Protein AF-A0A2N5J612-F1 (afdb_monomer)

InterPro domains:
  IPR013378 Internalin B-like, B-repeat [PF09479] (95-156)
  IPR013378 Internalin B-like, B-repeat [PF09479] (165-224)
  IPR013378 Internalin B-like, B-repeat [PF09479] (237-296)
  IPR013378 Internalin B-like, B-repeat [TIGR02543] (124-161)
  IPR013378 Internalin B-like, B-repeat [TIGR02543] (193-229)
  IPR013378 Internalin B-like, B-repeat [TIGR02543] (265-301)
  IPR042229 Listeria-Bacteroides repeat domain superfamily [G3DSA:2.60.40.4270] (91-161)
  IPR042229 Listeria-Bacteroides repeat domain superfamily [G3DSA:2.60.40.4270] (163-228)
  IPR042229 Listeria-Bacteroides repeat domain superfamily [G3DSA:2.60.40.4270] (235-301)
  IPR043708 Domain of unknown function DUF5648 [PF18885] (316-461)

Structure (mmCIF, N/CA/C/O backbone):
data_AF-A0A2N5J612-F1
#
_entry.id   AF-A0A2N5J612-F1
#
loop_
_atom_site.group_PDB
_atom_site.id
_atom_site.type_symbol
_atom_site.label_atom_id
_atom_site.label_alt_id
_atom_site.label_comp_id
_atom_site.label_asym_id
_atom_site.label_entity_id
_atom_site.label_seq_id
_atom_site.pdbx_PDB_ins_code
_atom_site.Cartn_x
_atom_site.Cartn_y
_atom_site.Cartn_z
_atom_site.occupancy
_atom_site.B_iso_or_equiv
_atom_site.auth_seq_id
_atom_site.auth_comp_id
_atom_site.auth_asym_id
_atom_site.auth_atom_id
_atom_site.pdbx_PDB_model_num
ATOM 1 N N . GLY A 1 1 ? -52.426 17.876 84.229 1.00 26.50 1 GLY A N 1
ATOM 2 C CA . GLY A 1 1 ? -53.872 17.774 84.500 1.00 26.50 1 GLY A CA 1
ATOM 3 C C . GLY A 1 1 ? -54.306 18.988 85.289 1.00 26.50 1 GLY A C 1
ATOM 4 O O . GLY A 1 1 ? -53.530 19.447 86.117 1.00 26.50 1 GLY A O 1
ATOM 5 N N . HIS A 1 2 ? -55.483 19.533 84.981 1.00 23.69 2 HIS A N 1
ATOM 6 C CA . HIS A 1 2 ? -56.127 20.618 85.727 1.00 23.69 2 HIS A CA 1
ATOM 7 C C . HIS A 1 2 ? -56.581 20.120 87.109 1.00 23.69 2 HIS A C 1
ATOM 9 O O . HIS A 1 2 ? -57.104 19.014 87.204 1.00 23.69 2 HIS A O 1
ATOM 15 N N . TYR A 1 3 ? -56.418 20.937 88.151 1.00 27.17 3 TYR A N 1
ATOM 16 C CA . TYR A 1 3 ? -57.020 20.706 89.467 1.00 27.17 3 TYR A CA 1
ATOM 17 C C . TYR A 1 3 ? -58.242 21.620 89.601 1.00 27.17 3 TYR A C 1
ATOM 19 O O . TYR A 1 3 ? -58.135 22.824 89.370 1.00 27.17 3 TYR A O 1
ATOM 27 N N . THR A 1 4 ? -59.404 21.070 89.946 1.00 25.88 4 THR A N 1
ATOM 28 C CA . THR A 1 4 ? -60.613 21.851 90.247 1.00 25.88 4 THR A CA 1
ATOM 29 C C . THR A 1 4 ? -61.128 21.405 91.608 1.00 25.88 4 THR A C 1
ATOM 31 O O . THR A 1 4 ? -61.452 20.235 91.790 1.00 25.88 4 THR A O 1
ATOM 34 N N . THR A 1 5 ? -61.176 22.319 92.574 1.00 30.11 5 THR A N 1
ATOM 35 C CA . THR A 1 5 ? -61.790 22.104 93.888 1.00 30.11 5 THR A CA 1
ATOM 36 C C . THR A 1 5 ? -63.137 22.825 93.925 1.00 30.11 5 THR A C 1
ATOM 38 O O . THR A 1 5 ? -63.217 24.016 93.636 1.00 30.11 5 THR A O 1
ATOM 41 N N . TYR A 1 6 ? -64.206 22.104 94.267 1.00 29.36 6 TYR A N 1
ATOM 42 C CA . TYR A 1 6 ? -65.521 22.678 94.569 1.00 29.36 6 TYR A CA 1
ATOM 43 C C . TYR A 1 6 ? -65.736 22.665 96.086 1.00 29.36 6 TYR A C 1
ATOM 45 O O . TYR A 1 6 ? -65.543 21.634 96.725 1.00 29.36 6 TYR A O 1
ATOM 53 N N . VAL A 1 7 ? -66.164 23.797 96.650 1.00 30.19 7 VAL A N 1
ATOM 54 C CA . VAL A 1 7 ? -66.659 23.921 98.031 1.00 30.19 7 VAL A CA 1
ATOM 55 C C . VAL A 1 7 ? -67.955 24.731 97.964 1.00 30.19 7 VAL A C 1
ATOM 57 O O . VAL A 1 7 ? -67.938 25.843 97.449 1.00 30.19 7 VAL A O 1
ATOM 60 N N . ASN A 1 8 ? -69.072 24.188 98.454 1.00 29.75 8 ASN A N 1
ATOM 61 C CA . ASN A 1 8 ? -70.348 24.904 98.574 1.00 29.75 8 ASN A CA 1
ATOM 62 C C . ASN A 1 8 ? -70.847 24.802 100.021 1.00 29.75 8 ASN A C 1
ATOM 64 O O . ASN A 1 8 ? -70.988 23.698 100.539 1.00 29.75 8 ASN A O 1
ATOM 68 N N . GLY A 1 9 ? -71.133 25.945 100.651 1.00 30.72 9 GLY A N 1
ATOM 69 C CA . GLY A 1 9 ? -71.716 26.037 101.992 1.00 30.72 9 GLY A CA 1
ATOM 70 C C . GLY A 1 9 ? -73.123 26.644 101.983 1.00 30.72 9 GLY A C 1
ATOM 71 O O . GLY A 1 9 ? -73.428 27.468 101.125 1.00 30.72 9 GLY A O 1
ATOM 72 N N . ASN A 1 10 ? -73.961 26.246 102.950 1.00 24.39 10 ASN A N 1
ATOM 73 C CA . ASN A 1 10 ? -75.027 27.059 103.560 1.00 24.39 10 ASN A CA 1
ATOM 74 C C . ASN A 1 10 ? -75.536 26.408 104.868 1.00 24.39 10 ASN A C 1
ATOM 76 O O . ASN A 1 10 ? -75.555 25.188 104.999 1.00 24.39 10 ASN A O 1
ATOM 80 N N . TRP A 1 11 ? -75.916 27.248 105.840 1.00 27.02 11 TRP A N 1
ATOM 81 C CA . TRP A 1 11 ? -76.222 26.928 107.247 1.00 27.02 11 TRP A CA 1
ATOM 82 C C . TRP A 1 11 ? -77.733 26.811 107.552 1.00 27.02 11 TRP A C 1
ATOM 84 O O . TRP A 1 11 ? -78.503 27.653 107.100 1.00 27.02 11 TRP A O 1
ATOM 94 N N . SER A 1 12 ? -78.134 25.890 108.447 1.00 26.22 12 SER A N 1
ATOM 95 C CA . SER A 1 12 ? -79.307 26.047 109.341 1.00 26.22 12 SER A CA 1
ATOM 96 C C . SER A 1 12 ? -79.192 25.157 110.596 1.00 26.22 12 SER A C 1
ATOM 98 O O . SER A 1 12 ? -78.957 23.955 110.484 1.00 26.22 12 SER A O 1
ATOM 100 N N . GLN A 1 13 ? -79.345 25.746 111.788 1.00 28.92 13 GLN A N 1
ATOM 101 C CA . GLN A 1 13 ? -79.158 25.112 113.102 1.00 28.92 13 GLN A CA 1
ATOM 102 C C . GLN A 1 13 ? -80.368 24.278 113.560 1.00 28.92 13 GLN A C 1
ATOM 104 O O . GLN A 1 13 ? -81.311 24.845 114.096 1.00 28.92 13 GLN A O 1
ATOM 109 N N . ILE A 1 14 ? -80.269 22.945 113.471 1.00 25.39 14 ILE A N 1
ATOM 110 C CA . ILE A 1 14 ? -80.704 21.971 114.495 1.00 25.39 14 ILE A CA 1
ATOM 111 C C . ILE A 1 14 ? -79.699 20.803 114.417 1.00 25.39 14 ILE A C 1
ATOM 113 O O . ILE A 1 14 ? -79.539 20.207 113.360 1.00 25.39 14 ILE A O 1
ATOM 117 N N . HIS A 1 15 ? -78.955 20.565 115.504 1.00 34.91 15 HIS A N 1
ATOM 118 C CA . HIS A 1 15 ? -77.888 19.564 115.711 1.00 34.91 15 HIS A CA 1
ATOM 119 C C . HIS A 1 15 ? -77.675 18.495 114.612 1.00 34.91 15 HIS A C 1
ATOM 121 O O . HIS A 1 15 ? -78.283 17.433 114.675 1.00 34.91 15 HIS A O 1
ATOM 127 N N . GLN A 1 16 ? -76.725 18.730 113.696 1.00 31.73 16 GLN A N 1
ATOM 128 C CA . GLN A 1 16 ? -75.969 17.708 112.949 1.00 31.73 16 GLN A CA 1
ATOM 129 C C . GLN A 1 16 ? -74.739 18.377 112.299 1.00 31.73 16 GLN A C 1
ATOM 131 O O . GLN A 1 16 ? -74.865 19.349 111.558 1.00 31.73 16 GLN A O 1
ATOM 136 N N . ARG A 1 17 ? -73.527 17.916 112.642 1.00 33.28 17 ARG A N 1
ATOM 137 C CA . ARG A 1 17 ? -72.265 18.410 112.063 1.00 33.28 17 ARG A CA 1
ATOM 138 C C . ARG A 1 17 ? -72.161 17.898 110.623 1.00 33.28 17 ARG A C 1
ATOM 140 O O . ARG A 1 17 ? -72.033 16.695 110.428 1.00 33.28 17 ARG A O 1
ATOM 147 N N . TYR A 1 18 ? -72.202 18.783 109.631 1.00 37.00 18 TYR A N 1
ATOM 148 C CA . TYR A 1 18 ? -71.899 18.418 108.245 1.00 37.00 18 TYR A CA 1
ATOM 149 C C . TYR A 1 18 ? -70.378 18.313 108.069 1.00 37.00 18 TYR A C 1
ATOM 151 O O . TYR A 1 18 ? -69.656 19.287 108.277 1.00 37.00 18 TYR A O 1
ATOM 159 N N . ASN A 1 19 ? -69.890 17.121 107.720 1.00 42.97 19 ASN A N 1
ATOM 160 C CA . ASN A 1 19 ? -68.490 16.889 107.371 1.00 42.97 19 ASN A CA 1
ATOM 161 C C . ASN A 1 19 ? -68.213 17.445 105.962 1.00 42.97 19 ASN A C 1
ATOM 163 O O . ASN A 1 19 ? -68.829 17.009 104.992 1.00 42.97 19 ASN A O 1
ATOM 167 N N . GLU A 1 20 ? -67.276 18.388 105.836 1.00 42.59 20 GLU A N 1
ATOM 168 C CA . GLU A 1 20 ? -66.668 18.727 104.543 1.00 42.59 20 GLU A CA 1
ATOM 169 C C . GLU A 1 20 ? -65.658 17.630 104.173 1.00 42.59 20 GLU A C 1
ATOM 171 O O . GLU A 1 20 ? -64.714 17.385 104.931 1.00 42.59 20 GLU A O 1
ATOM 176 N N . TYR A 1 21 ? -65.840 16.986 103.016 1.00 46.41 21 TYR A N 1
ATOM 177 C CA . TYR A 1 21 ? -64.885 16.019 102.465 1.00 46.41 21 TYR A CA 1
ATOM 178 C C . TYR A 1 21 ? -64.045 16.664 101.360 1.00 46.41 21 TYR A C 1
ATOM 180 O O . TYR A 1 21 ? -64.576 17.356 100.491 1.00 46.41 21 TYR A O 1
ATOM 188 N N . VAL A 1 22 ? -62.733 16.417 101.372 1.00 42.62 22 VAL A N 1
ATOM 189 C CA . VAL A 1 22 ? -61.818 16.783 100.277 1.00 42.62 22 VAL A CA 1
ATOM 190 C C . VAL A 1 22 ? -61.303 15.500 99.629 1.00 42.62 22 VAL A C 1
ATOM 192 O O . VAL A 1 22 ? -60.862 14.590 100.332 1.00 42.62 22 VAL A O 1
ATOM 195 N N . TYR A 1 23 ? -61.351 15.433 98.296 1.00 47.47 23 TYR A N 1
ATOM 196 C CA . TYR A 1 23 ? -60.888 14.284 97.514 1.00 47.47 23 TYR A CA 1
ATOM 197 C C . TYR A 1 23 ? -59.579 14.613 96.798 1.00 47.47 23 TYR A C 1
ATOM 199 O O . TYR A 1 23 ? -59.465 15.654 96.149 1.00 47.47 23 TYR A O 1
ATOM 207 N N . ALA A 1 24 ? -58.621 13.690 96.851 1.00 47.19 24 ALA A N 1
ATOM 208 C CA . ALA A 1 24 ? -57.470 13.670 95.954 1.00 47.19 24 ALA A CA 1
ATOM 209 C C . ALA A 1 24 ? -57.592 12.438 95.049 1.00 47.19 24 ALA A C 1
ATOM 211 O O . ALA A 1 24 ? -57.760 11.325 95.545 1.00 47.19 24 ALA A O 1
ATOM 212 N N . THR A 1 25 ? -57.560 12.644 93.729 1.00 50.94 25 THR A N 1
ATOM 213 C CA . THR A 1 25 ? -57.690 11.573 92.727 1.00 50.94 25 THR A CA 1
ATOM 214 C C . THR A 1 25 ? -56.475 11.574 91.809 1.00 50.94 25 THR A C 1
ATOM 216 O O . THR A 1 25 ? -56.134 12.617 91.249 1.00 50.94 25 THR A O 1
ATOM 219 N N . ILE A 1 26 ? -55.851 10.409 91.621 1.00 51.16 26 ILE A N 1
ATOM 220 C CA . ILE A 1 26 ? -54.831 10.192 90.587 1.00 51.16 26 ILE A CA 1
ATOM 221 C C . ILE A 1 26 ? -55.480 9.396 89.453 1.00 51.16 26 ILE A C 1
ATOM 223 O O . ILE A 1 26 ? -55.881 8.245 89.638 1.00 51.16 26 ILE A O 1
ATOM 227 N N . ALA A 1 27 ? -55.594 10.020 88.280 1.00 47.38 27 ALA A N 1
ATOM 228 C CA . ALA A 1 27 ? -56.160 9.404 87.084 1.00 47.38 27 ALA A CA 1
ATOM 229 C C . ALA A 1 27 ? -55.249 9.617 85.868 1.00 47.38 27 ALA A C 1
ATOM 231 O O . ALA A 1 27 ? -54.697 10.704 85.679 1.00 47.38 27 ALA A O 1
ATOM 232 N N . ILE A 1 28 ? -55.118 8.587 85.029 1.00 46.75 28 ILE A N 1
ATOM 233 C CA . ILE A 1 28 ? -54.373 8.635 83.761 1.00 46.75 28 ILE A CA 1
ATOM 234 C C . ILE A 1 28 ? -55.258 8.022 82.673 1.00 46.75 28 ILE A C 1
ATOM 236 O O . ILE A 1 28 ? -55.750 6.907 82.829 1.00 46.75 28 ILE A O 1
ATOM 240 N N . SER A 1 29 ? -55.467 8.752 81.573 1.00 41.06 29 SER A N 1
ATOM 241 C CA . SER A 1 29 ? -56.277 8.311 80.423 1.00 41.06 29 SER A CA 1
ATOM 242 C C . SER A 1 29 ? -57.669 7.782 80.809 1.00 41.06 29 SER A C 1
ATOM 244 O O . SER A 1 29 ? -58.092 6.734 80.335 1.00 41.06 29 SER A O 1
ATOM 246 N N . ASN A 1 30 ? -58.374 8.525 81.669 1.00 46.31 30 ASN A N 1
ATOM 247 C CA . ASN A 1 30 ? -59.724 8.240 82.188 1.00 46.31 30 ASN A CA 1
ATOM 248 C C . ASN A 1 30 ? -59.865 7.038 83.136 1.00 46.31 30 ASN A C 1
ATOM 250 O O . ASN A 1 30 ? -60.970 6.776 83.604 1.00 46.31 30 ASN A O 1
ATOM 254 N N . THR A 1 31 ? -58.777 6.359 83.489 1.00 44.16 31 THR A N 1
ATOM 255 C CA . THR A 1 31 ? -58.795 5.339 84.542 1.00 44.16 31 THR A CA 1
ATOM 256 C C . THR A 1 31 ? -58.388 5.975 85.870 1.00 44.16 31 THR A C 1
ATOM 258 O O . THR A 1 31 ? -57.371 6.670 85.938 1.00 44.16 31 THR A O 1
ATOM 261 N N . VAL A 1 32 ? -59.194 5.773 86.918 1.00 45.03 32 VAL A N 1
ATOM 262 C CA . VAL A 1 32 ? -58.912 6.229 88.290 1.00 45.03 32 VAL A CA 1
ATOM 263 C C . VAL A 1 32 ? -58.110 5.147 89.005 1.00 45.03 32 VAL A C 1
ATOM 265 O O . VAL A 1 32 ? -58.562 4.009 89.085 1.00 45.03 32 VAL A O 1
ATOM 268 N N . TYR A 1 33 ? -56.925 5.494 89.507 1.00 44.56 33 TYR A N 1
ATOM 269 C CA . TYR A 1 33 ? -55.982 4.525 90.085 1.00 44.56 33 TYR A CA 1
ATOM 270 C C . TYR A 1 33 ? -55.842 4.645 91.602 1.00 44.56 33 TYR A C 1
ATOM 272 O O . TYR A 1 33 ? -55.530 3.665 92.270 1.00 44.56 33 TYR A O 1
ATOM 280 N N . ALA A 1 34 ? -56.084 5.833 92.154 1.00 44.25 34 ALA A N 1
ATOM 281 C CA . ALA A 1 34 ? -56.140 6.046 93.592 1.00 44.25 34 ALA A CA 1
ATOM 282 C C . ALA A 1 34 ? -57.108 7.186 93.913 1.00 44.25 34 ALA A C 1
ATOM 284 O O . ALA A 1 34 ? -57.088 8.231 93.254 1.00 44.25 34 ALA A O 1
ATOM 285 N N . GLN A 1 35 ? -57.929 6.978 94.939 1.00 44.97 35 GLN A N 1
ATOM 286 C CA . GLN A 1 35 ? -58.835 7.971 95.497 1.00 44.97 35 GLN A CA 1
ATOM 287 C C . GLN A 1 35 ? -58.725 7.905 97.020 1.00 44.97 35 GLN A C 1
ATOM 289 O O . GLN A 1 35 ? -58.921 6.841 97.598 1.00 44.97 35 GLN A O 1
ATOM 294 N N . ASN A 1 36 ? -58.397 9.030 97.655 1.00 46.66 36 ASN A N 1
ATOM 295 C CA . ASN A 1 36 ? -58.361 9.138 99.114 1.00 46.66 36 ASN A CA 1
ATOM 296 C C . ASN A 1 36 ? -59.423 10.111 99.624 1.00 46.66 36 ASN A C 1
ATOM 298 O O . ASN A 1 36 ? -59.758 11.098 98.958 1.00 46.66 36 ASN A O 1
ATOM 302 N N . TYR A 1 37 ? -59.903 9.828 100.835 1.00 46.59 37 TYR A N 1
ATOM 303 C CA . TYR A 1 37 ? -60.939 10.581 101.530 1.00 46.59 37 TYR A CA 1
ATOM 304 C C . TYR A 1 37 ? -60.339 11.289 102.743 1.00 46.59 37 TYR A C 1
ATOM 306 O O . TYR A 1 37 ? -59.714 10.649 103.585 1.00 46.59 37 TYR A O 1
ATOM 314 N N . TYR A 1 38 ? -60.573 12.595 102.867 1.00 46.00 38 TYR A N 1
ATOM 315 C CA . TYR A 1 38 ? -60.192 13.357 104.057 1.00 46.00 38 TYR A CA 1
ATOM 316 C C . TYR A 1 38 ? -61.423 14.028 104.669 1.00 46.00 38 TYR A C 1
ATOM 318 O O . TYR A 1 38 ? -62.185 14.682 103.955 1.00 46.00 38 TYR A O 1
ATOM 326 N N . SER 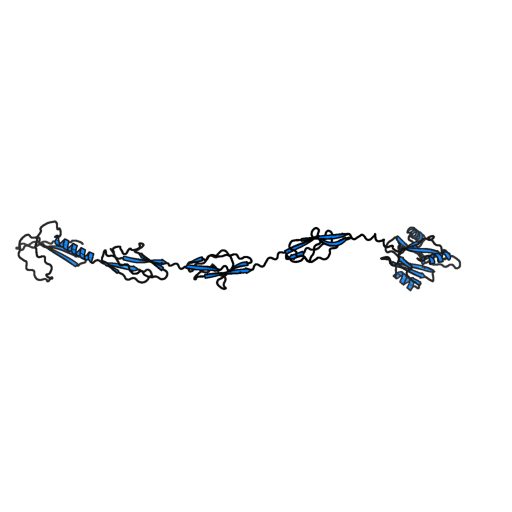A 1 39 ? -61.606 13.873 105.986 1.00 41.59 39 SER A N 1
ATOM 327 C CA . SER A 1 39 ? -62.612 14.594 106.782 1.00 41.59 39 SER A CA 1
ATOM 328 C C . SER A 1 39 ? -61.964 15.781 107.493 1.00 41.59 39 SER A C 1
ATOM 330 O O . SER A 1 39 ? -60.860 15.669 108.023 1.00 41.59 39 SER A O 1
ATOM 332 N N . LYS A 1 40 ? -62.660 16.917 107.533 1.00 39.41 40 LYS A N 1
ATOM 333 C CA . LYS A 1 40 ? -62.160 18.170 108.120 1.00 39.41 40 LYS A CA 1
ATOM 334 C C . LYS A 1 40 ? -62.453 18.355 109.617 1.00 39.41 40 LYS A C 1
ATOM 336 O O . LYS A 1 40 ? -62.142 19.413 110.158 1.00 39.41 40 LYS A O 1
ATOM 341 N N . THR A 1 41 ? -63.061 17.384 110.300 1.00 40.12 41 THR A N 1
ATOM 342 C CA . THR A 1 41 ? -63.505 17.535 111.699 1.00 40.12 41 THR A CA 1
ATOM 343 C C . THR A 1 41 ? -62.744 16.622 112.663 1.00 40.12 41 THR A C 1
ATOM 345 O O . THR A 1 41 ? -62.806 15.400 112.583 1.00 40.12 41 THR A O 1
ATOM 348 N N . SER A 1 42 ? -62.045 17.233 113.626 1.00 43.78 42 SER A N 1
ATOM 349 C CA . SER A 1 42 ? -61.412 16.550 114.758 1.00 43.78 42 SER A CA 1
ATOM 350 C C . SER A 1 42 ? -62.460 16.155 115.804 1.00 43.78 42 SER A C 1
ATOM 352 O O . SER A 1 42 ? -63.052 17.018 116.463 1.00 43.78 42 SER A O 1
ATOM 354 N N . GLY A 1 43 ? -62.690 14.860 115.977 1.00 38.53 43 GLY A N 1
ATOM 355 C CA . GLY A 1 43 ? -63.493 14.328 117.074 1.00 38.53 43 GLY A CA 1
ATOM 356 C C . GLY A 1 43 ? -63.926 12.896 116.803 1.00 38.53 43 GLY A C 1
ATOM 357 O O . GLY A 1 43 ? -64.436 12.608 115.727 1.00 38.53 43 GLY A O 1
ATOM 358 N N . SER A 1 44 ? -63.724 12.016 117.785 1.00 44.03 44 SER A N 1
ATOM 359 C CA . SER A 1 44 ? -64.167 10.622 117.752 1.00 44.03 44 SER A CA 1
ATOM 360 C C . SER A 1 44 ? -65.663 10.541 117.445 1.00 44.03 44 SER A C 1
ATOM 362 O O . SER A 1 44 ? -66.482 11.031 118.229 1.00 44.03 44 SER A O 1
ATOM 364 N N . VAL A 1 45 ? -66.027 9.909 116.334 1.00 37.59 45 VAL A N 1
ATOM 365 C CA . VAL A 1 45 ? -67.410 9.526 116.050 1.00 37.59 45 VAL A CA 1
ATOM 366 C C . VAL A 1 45 ? -67.400 8.097 115.528 1.00 37.59 45 VAL A C 1
ATOM 368 O O . VAL A 1 45 ? -66.583 7.745 114.682 1.00 37.59 45 VAL A O 1
ATOM 371 N N . ASN A 1 46 ? -68.295 7.301 116.107 1.00 37.16 46 ASN A N 1
ATOM 372 C CA . ASN A 1 46 ? -68.576 5.913 115.775 1.00 37.16 46 ASN A CA 1
ATOM 373 C C . ASN A 1 46 ? -68.786 5.688 114.273 1.00 37.16 46 ASN A C 1
ATOM 375 O O . ASN A 1 46 ? -69.289 6.561 113.564 1.00 37.16 46 ASN A O 1
ATOM 379 N N . ASP A 1 47 ? -68.438 4.471 113.866 1.00 41.88 47 ASP A N 1
ATOM 380 C CA . ASP A 1 47 ? -68.647 3.860 112.557 1.00 41.88 47 ASP A CA 1
ATOM 381 C C . ASP A 1 47 ? -69.970 4.294 111.879 1.00 41.88 47 ASP A C 1
ATOM 383 O O . ASP A 1 47 ? -71.058 4.032 112.412 1.00 41.88 47 ASP A O 1
ATOM 387 N N . PRO A 1 48 ? -69.916 4.993 110.729 1.00 38.75 48 PRO A N 1
ATOM 388 C CA . PRO A 1 48 ? -71.101 5.325 109.964 1.00 38.75 48 PRO A CA 1
ATOM 389 C C . PRO A 1 48 ? -71.496 4.160 109.047 1.00 38.75 48 PRO A C 1
ATOM 391 O O . PRO A 1 48 ? -70.876 3.902 108.018 1.00 38.75 48 PRO A O 1
ATOM 394 N N . TYR A 1 49 ? -72.620 3.531 109.386 1.00 32.94 49 TYR A N 1
ATOM 395 C CA . TYR A 1 49 ? -73.408 2.659 108.514 1.00 32.94 49 TYR A CA 1
ATOM 396 C C . TYR A 1 49 ? -73.576 3.283 107.111 1.00 32.94 49 TYR A C 1
ATOM 398 O O . TYR A 1 49 ? -74.290 4.276 106.946 1.00 32.94 49 TYR A O 1
ATOM 406 N N . MET A 1 50 ? -72.917 2.714 106.095 1.00 37.97 50 MET A N 1
ATOM 407 C CA . MET A 1 50 ? -73.097 3.110 104.694 1.00 37.97 50 MET A CA 1
ATOM 408 C C . MET A 1 50 ? -74.338 2.422 104.093 1.00 37.97 50 MET A C 1
ATOM 410 O O . MET A 1 50 ? -74.453 1.199 104.188 1.00 37.97 50 MET A O 1
ATOM 414 N N . PRO A 1 51 ? -75.256 3.141 103.417 1.00 31.70 51 PRO A N 1
ATOM 415 C CA . PRO A 1 51 ? -76.277 2.508 102.591 1.00 31.70 51 PRO A CA 1
ATOM 416 C C . PRO A 1 51 ? -75.618 1.912 101.340 1.00 31.70 51 PRO A C 1
ATOM 418 O O . PRO A 1 51 ? -74.931 2.612 100.596 1.00 31.70 51 PRO A O 1
ATOM 421 N N . GLY A 1 52 ? -75.836 0.615 101.124 1.00 34.94 52 GLY A N 1
ATOM 422 C CA . GLY A 1 52 ? -75.189 -0.191 100.092 1.00 34.94 52 GLY A CA 1
ATOM 423 C C . GLY A 1 52 ? -75.328 0.337 98.663 1.00 34.94 52 GLY A C 1
ATOM 424 O O . GLY A 1 52 ? -76.355 0.146 98.014 1.00 34.94 52 GLY A O 1
ATOM 425 N N . TRP A 1 53 ? -74.231 0.884 98.144 1.00 28.92 53 TRP A N 1
ATOM 426 C CA . TRP A 1 53 ? -73.922 0.913 96.718 1.00 28.92 53 TRP A CA 1
ATOM 427 C C . TRP A 1 53 ? -72.647 0.100 96.516 1.00 28.92 53 TRP A C 1
ATOM 429 O O . TRP A 1 53 ? -71.591 0.441 97.043 1.00 28.92 53 TRP A O 1
ATOM 439 N N . GLY A 1 54 ? -72.786 -1.036 95.833 1.00 41.56 54 GLY A N 1
ATOM 440 C CA . GLY A 1 54 ? -71.734 -2.032 95.692 1.00 41.56 54 GLY A CA 1
ATOM 441 C C . GLY A 1 54 ? -70.501 -1.496 94.970 1.00 41.56 54 GLY A C 1
ATOM 442 O O . GLY A 1 54 ? -70.575 -1.116 93.804 1.00 41.56 54 GLY A O 1
ATOM 443 N N . PHE A 1 55 ? -69.363 -1.565 95.656 1.00 31.83 55 PHE A N 1
ATOM 444 C CA . PHE A 1 55 ? -68.032 -1.610 95.062 1.00 31.83 55 PHE A CA 1
ATOM 445 C C . PHE A 1 55 ? -67.270 -2.803 95.674 1.00 31.83 55 PHE A C 1
ATOM 447 O O . PHE A 1 55 ? -67.547 -3.157 96.821 1.00 31.83 55 PHE A O 1
ATOM 454 N N . PRO A 1 56 ? -66.372 -3.476 94.929 1.00 31.69 56 PRO A N 1
ATOM 455 C CA . PRO A 1 56 ? -65.645 -4.648 95.423 1.00 31.69 56 PRO A CA 1
ATOM 456 C C . PRO A 1 56 ? -64.772 -4.303 96.640 1.00 31.69 56 PRO A C 1
ATOM 458 O O . PRO A 1 56 ? -64.011 -3.340 96.600 1.00 31.69 56 PRO A O 1
ATOM 461 N N . ASN A 1 57 ? -64.874 -5.109 97.698 1.00 36.56 57 ASN A N 1
ATOM 462 C CA . ASN A 1 57 ? -64.319 -4.886 99.043 1.00 36.56 57 ASN A CA 1
ATOM 463 C C . ASN A 1 57 ? -62.781 -4.971 99.180 1.00 36.56 57 ASN A C 1
ATOM 465 O O . ASN A 1 57 ? -62.281 -5.005 100.300 1.00 36.56 57 ASN A O 1
ATOM 469 N N . ASP A 1 58 ? -62.007 -4.974 98.097 1.00 37.53 58 ASP A N 1
ATOM 470 C CA . ASP A 1 58 ? -60.602 -5.409 98.169 1.00 37.53 58 ASP A CA 1
ATOM 471 C C . ASP A 1 58 ? -59.566 -4.271 98.226 1.00 37.53 58 ASP A C 1
ATOM 473 O O . ASP A 1 58 ? -58.371 -4.518 98.070 1.00 37.53 58 ASP A O 1
ATOM 477 N N . ILE A 1 59 ? -59.973 -3.016 98.467 1.00 37.84 59 ILE A N 1
ATOM 478 C CA . ILE A 1 59 ? -59.022 -1.909 98.681 1.00 37.84 59 ILE A CA 1
ATOM 479 C C . ILE A 1 59 ? -59.542 -0.938 99.753 1.00 37.84 59 ILE A C 1
ATOM 481 O O . ILE A 1 59 ? -60.016 0.153 99.443 1.00 37.84 59 ILE A O 1
ATOM 485 N N . LEU A 1 60 ? -59.419 -1.311 101.027 1.00 36.41 60 LEU A N 1
ATOM 486 C CA . LEU A 1 60 ? -59.469 -0.372 102.153 1.00 36.41 60 LEU A CA 1
ATOM 487 C C . LEU A 1 60 ? -58.167 -0.506 102.968 1.00 36.41 60 LEU A C 1
ATOM 489 O O . LEU A 1 60 ? -57.777 -1.633 103.268 1.00 36.41 60 LEU A O 1
ATOM 493 N N . PRO A 1 61 ? -57.453 0.587 103.307 1.00 38.47 61 PRO A N 1
ATOM 494 C CA . PRO A 1 61 ? -56.352 0.534 104.269 1.00 38.47 61 PRO A CA 1
ATOM 495 C C . PRO A 1 61 ? -56.913 0.366 105.689 1.00 38.47 61 PRO A C 1
ATOM 497 O O . PRO A 1 61 ? -57.842 1.084 106.054 1.00 38.47 61 PRO A O 1
ATOM 500 N N . GLU A 1 62 ? -56.347 -0.549 106.481 1.00 39.12 62 GLU A N 1
ATOM 501 C CA . GLU A 1 62 ? -56.815 -0.837 107.849 1.00 39.12 62 GLU A CA 1
ATOM 502 C C . GLU A 1 62 ? -56.413 0.200 108.910 1.00 39.12 62 GLU A C 1
ATOM 504 O O . GLU A 1 62 ? -57.024 0.219 109.972 1.00 39.12 62 GLU A O 1
ATOM 509 N N . ASP A 1 63 ? -55.502 1.138 108.642 1.00 37.88 63 ASP A N 1
ATOM 510 C CA . ASP A 1 63 ? -54.977 1.994 109.713 1.00 37.88 63 ASP A CA 1
ATOM 511 C C . ASP A 1 63 ? -55.236 3.481 109.444 1.00 37.88 63 ASP A C 1
ATOM 513 O O . ASP A 1 63 ? -54.691 4.094 108.522 1.00 37.88 63 ASP A O 1
ATOM 517 N N . GLY A 1 64 ? -56.117 4.062 110.260 1.00 40.47 64 GLY A N 1
ATOM 518 C CA . GLY A 1 64 ? -56.477 5.474 110.233 1.00 40.47 64 GLY A CA 1
ATOM 519 C C . GLY A 1 64 ? -55.464 6.357 110.960 1.00 40.47 64 GLY A C 1
ATOM 520 O O . GLY A 1 64 ? -55.391 6.343 112.186 1.00 40.47 64 GLY A O 1
ATOM 521 N N . GLU A 1 65 ? -54.775 7.220 110.213 1.00 33.53 65 GLU A N 1
ATOM 522 C CA . GLU A 1 65 ? -54.089 8.401 110.747 1.00 33.53 65 GLU A CA 1
ATOM 523 C C . GLU A 1 65 ? -54.686 9.676 110.125 1.00 33.53 65 GLU A C 1
ATOM 525 O O . GLU A 1 65 ? -54.675 9.880 108.910 1.00 33.53 65 GLU A O 1
ATOM 530 N N . TYR A 1 66 ? -55.252 10.539 110.975 1.00 35.44 66 TYR A N 1
ATOM 531 C CA . TYR A 1 66 ? -55.839 11.831 110.607 1.00 35.44 66 TYR A CA 1
ATOM 532 C C . TYR A 1 66 ? -54.797 12.947 110.769 1.00 35.44 66 TYR A C 1
ATOM 534 O O . TYR A 1 66 ? -54.322 13.183 111.878 1.00 35.44 66 TYR A O 1
ATOM 542 N N . ILE A 1 67 ? -54.494 13.697 109.703 1.00 33.56 67 ILE A N 1
ATOM 543 C CA . ILE A 1 67 ? -53.584 14.859 109.744 1.00 33.56 67 ILE A CA 1
ATOM 544 C C . ILE A 1 67 ? -54.367 16.134 109.390 1.00 33.56 67 ILE A C 1
ATOM 546 O O . ILE A 1 67 ? -55.108 16.154 108.407 1.00 33.56 67 ILE A O 1
ATOM 550 N N . SER A 1 68 ? -54.213 17.206 110.181 1.00 31.41 68 SER A N 1
ATOM 551 C CA . SER A 1 68 ? -54.835 18.516 109.928 1.00 31.41 68 SER A CA 1
ATOM 552 C C . SER A 1 68 ? -53.820 19.583 109.475 1.00 31.41 68 SER A C 1
ATOM 554 O O . SER A 1 68 ? -52.745 19.719 110.047 1.00 31.41 68 SER A O 1
ATOM 556 N N . ASN A 1 69 ? -54.244 20.368 108.475 1.00 32.81 69 ASN A N 1
ATOM 557 C CA . ASN A 1 69 ? -53.763 21.677 107.991 1.00 32.81 69 ASN A CA 1
ATOM 558 C C . ASN A 1 69 ? -52.517 21.848 107.071 1.00 32.81 69 ASN A C 1
ATOM 560 O O . ASN A 1 69 ? -51.366 21.678 107.445 1.00 32.81 69 ASN A O 1
ATOM 564 N N . GLN A 1 70 ? -52.835 22.411 105.890 1.00 37.22 70 GLN A N 1
ATOM 565 C CA . GLN A 1 70 ? -52.181 23.502 105.131 1.00 37.22 70 GLN A CA 1
ATOM 566 C C . GLN A 1 70 ? -50.844 23.339 104.388 1.00 37.22 70 GLN A C 1
ATOM 568 O O . GLN A 1 70 ? -50.393 24.312 103.798 1.00 37.22 70 GLN A O 1
ATOM 573 N N . ASN A 1 71 ? -50.304 22.139 104.224 1.00 36.59 71 ASN A N 1
ATOM 574 C CA . ASN A 1 71 ? -49.416 21.823 103.094 1.00 36.59 71 ASN A CA 1
ATOM 575 C C . ASN A 1 71 ? -49.614 20.343 102.763 1.00 36.59 71 ASN A C 1
ATOM 577 O O . ASN A 1 71 ? -49.060 19.483 103.439 1.00 36.59 71 ASN A O 1
ATOM 581 N N . MET A 1 72 ? -50.478 20.028 101.792 1.00 39.22 72 MET A N 1
ATOM 582 C CA . MET A 1 72 ? -50.748 18.636 101.416 1.00 39.22 72 MET A CA 1
ATOM 583 C C . MET A 1 72 ? -49.558 18.064 100.644 1.00 39.22 72 MET A C 1
ATOM 585 O O . MET A 1 72 ? -49.530 18.078 99.415 1.00 39.22 72 MET A O 1
ATOM 589 N N . THR A 1 73 ? -48.581 17.538 101.371 1.00 43.19 73 THR A N 1
ATOM 590 C CA . THR A 1 73 ? -47.731 16.468 100.856 1.00 43.19 73 THR A CA 1
ATOM 591 C C . THR A 1 73 ? -48.610 15.221 100.776 1.00 43.19 73 THR A C 1
ATOM 593 O O . THR A 1 73 ? -49.293 14.887 101.746 1.00 43.19 73 THR A O 1
ATOM 596 N N . LEU A 1 74 ? -48.668 14.566 99.613 1.00 44.94 74 LEU A N 1
ATOM 597 C CA . LEU A 1 74 ? -49.337 13.266 99.495 1.00 44.94 74 LEU A CA 1
ATOM 598 C C . LEU A 1 74 ? -48.736 12.316 100.549 1.00 44.94 74 LEU A C 1
ATOM 600 O O . LEU A 1 74 ? -47.519 12.359 100.739 1.00 44.94 74 LEU A O 1
ATOM 604 N N . PRO A 1 75 ? -49.541 11.491 101.245 1.00 52.53 75 PRO A N 1
ATOM 605 C CA . PRO A 1 75 ? -48.992 10.531 102.192 1.00 52.53 75 PRO A CA 1
ATOM 606 C C . PRO A 1 75 ? -48.009 9.607 101.457 1.00 52.53 75 PRO A C 1
ATOM 608 O O . PRO A 1 75 ? -48.243 9.228 100.307 1.00 52.53 75 PRO A O 1
ATOM 611 N N . GLU A 1 76 ? -46.880 9.311 102.101 1.00 52.50 76 GLU A N 1
ATOM 612 C CA . GLU A 1 76 ? -45.699 8.665 101.501 1.00 52.50 76 GLU A CA 1
ATOM 613 C C . GLU A 1 76 ? -46.058 7.345 100.786 1.00 52.50 76 GLU A C 1
ATOM 615 O O . GLU A 1 76 ? -45.561 7.053 99.699 1.00 52.50 76 GLU A O 1
ATOM 620 N N . ASN A 1 77 ? -47.061 6.634 101.311 1.00 56.62 77 ASN A N 1
ATOM 621 C CA . ASN A 1 77 ? -47.624 5.402 100.758 1.00 56.62 77 ASN A CA 1
ATOM 622 C C . ASN A 1 77 ? -48.322 5.545 99.384 1.00 56.62 77 ASN A C 1
ATOM 624 O O . ASN A 1 77 ? -48.376 4.581 98.621 1.00 56.62 77 ASN A O 1
ATOM 628 N N . LEU A 1 78 ? -48.884 6.711 99.046 1.00 54.78 78 LEU A N 1
ATOM 629 C CA . LEU A 1 78 ? -49.496 6.964 97.735 1.00 54.78 78 LEU A CA 1
ATOM 630 C C . LEU A 1 78 ? -48.448 7.319 96.685 1.00 54.78 78 LEU A C 1
ATOM 632 O O . LEU A 1 78 ? -48.590 6.923 95.527 1.00 54.78 78 LEU A O 1
ATOM 636 N N . LEU A 1 79 ? -47.410 8.052 97.089 1.00 59.75 79 LEU A N 1
ATOM 637 C CA . LEU A 1 79 ? -46.294 8.396 96.215 1.00 59.75 79 LEU A CA 1
ATOM 638 C C . LEU A 1 79 ? -45.507 7.129 95.842 1.00 59.75 79 LEU A C 1
ATOM 640 O O . LEU A 1 79 ? -45.253 6.899 94.665 1.00 59.75 79 LEU A O 1
ATOM 644 N N . GLU A 1 80 ? -45.273 6.234 96.809 1.00 63.84 80 GLU A N 1
ATOM 645 C CA . GLU A 1 80 ? -44.621 4.939 96.582 1.00 63.84 80 GLU A CA 1
ATOM 646 C C . GLU A 1 80 ? -45.422 4.028 95.630 1.00 63.84 80 GLU A C 1
ATOM 648 O O . GLU A 1 80 ? -44.860 3.434 94.709 1.00 63.84 80 GLU A O 1
ATOM 653 N N . LYS A 1 81 ? -46.753 3.955 95.779 1.00 59.78 81 LYS A N 1
ATOM 654 C CA . LYS A 1 81 ? -47.620 3.198 94.853 1.00 59.78 81 LYS A CA 1
ATOM 655 C C . LYS A 1 81 ? -47.634 3.795 93.443 1.00 59.78 81 LYS A C 1
ATOM 657 O O . LYS A 1 81 ? -47.668 3.049 92.462 1.00 59.78 81 LYS A O 1
ATOM 662 N N . PHE A 1 82 ? -47.609 5.123 93.328 1.00 62.84 82 PHE A N 1
ATOM 663 C CA . PHE A 1 82 ? -47.491 5.803 92.040 1.00 62.84 82 PHE A CA 1
ATOM 664 C C . PHE A 1 82 ? -46.144 5.498 91.375 1.00 62.84 82 PHE A C 1
ATOM 666 O O . PHE A 1 82 ? -46.122 5.138 90.199 1.00 62.84 82 PHE A O 1
ATOM 673 N N . ASP A 1 83 ? -45.046 5.544 92.127 1.00 68.25 83 ASP A N 1
ATOM 674 C CA . ASP A 1 83 ? -43.707 5.228 91.629 1.00 68.25 83 ASP A CA 1
ATOM 675 C C . ASP A 1 83 ? -43.583 3.757 91.203 1.00 68.25 83 ASP A C 1
ATOM 677 O O . ASP A 1 83 ? -43.053 3.472 90.128 1.00 68.25 83 ASP A O 1
ATOM 681 N N . GLN A 1 84 ? -44.150 2.815 91.968 1.00 64.81 84 GLN A N 1
ATOM 682 C CA . GLN A 1 84 ? -44.229 1.398 91.586 1.00 64.81 84 GLN A CA 1
ATOM 683 C C . GLN A 1 84 ? -45.020 1.196 90.285 1.00 64.81 84 GLN A C 1
ATOM 685 O O . GLN A 1 84 ? -44.594 0.441 89.410 1.00 64.81 84 GLN A O 1
ATOM 690 N N . TYR A 1 85 ? -46.151 1.887 90.116 1.00 66.44 85 TYR A N 1
ATOM 691 C CA . TYR A 1 85 ? -46.939 1.812 88.886 1.00 66.44 85 TYR A CA 1
ATOM 692 C C . TYR A 1 85 ? -46.219 2.449 87.695 1.00 66.44 85 TYR A C 1
ATOM 694 O O . TYR A 1 85 ? -46.194 1.865 86.614 1.00 66.44 85 TYR A O 1
ATOM 702 N N . MET A 1 86 ? -45.591 3.612 87.878 1.00 71.31 86 MET A N 1
ATOM 703 C CA . MET A 1 86 ? -44.786 4.249 86.835 1.00 71.31 86 MET A CA 1
ATOM 704 C C . MET A 1 86 ? -43.594 3.371 86.446 1.00 71.31 86 MET A C 1
ATOM 706 O O . MET A 1 86 ? -43.294 3.264 85.259 1.00 71.31 86 MET A O 1
ATOM 710 N N . ALA A 1 87 ? -42.978 2.667 87.400 1.00 72.38 87 ALA A N 1
ATOM 711 C CA . ALA A 1 87 ? -41.943 1.672 87.134 1.00 72.38 87 ALA A CA 1
ATOM 712 C C . ALA A 1 87 ? -42.483 0.447 86.372 1.00 72.38 87 ALA A C 1
ATOM 714 O O . ALA A 1 87 ? -41.828 -0.028 85.446 1.00 72.38 87 ALA A O 1
ATOM 715 N N . LEU A 1 88 ? -43.685 -0.044 86.697 1.00 69.94 88 LEU A N 1
ATOM 716 C CA . LEU A 1 88 ? -44.347 -1.128 85.958 1.00 69.94 88 LEU A CA 1
ATOM 717 C C . LEU A 1 88 ? -44.728 -0.704 84.534 1.00 69.94 88 LEU A C 1
ATOM 719 O O . LEU A 1 88 ? -44.511 -1.460 83.586 1.00 69.94 88 LEU A O 1
ATOM 723 N N . LEU A 1 89 ? -45.252 0.511 84.365 1.00 71.44 89 LEU A N 1
ATOM 724 C CA . LEU A 1 89 ? -45.594 1.078 83.065 1.00 71.44 89 LEU A CA 1
ATOM 725 C C . LEU A 1 89 ? -44.333 1.248 82.208 1.00 71.44 89 LEU A C 1
ATOM 727 O O . LEU A 1 89 ? -44.315 0.828 81.048 1.00 71.44 89 LEU A O 1
ATOM 731 N N . ASP A 1 90 ? -43.251 1.767 82.791 1.00 76.75 90 ASP A N 1
ATOM 732 C CA . ASP A 1 90 ? -41.953 1.894 82.127 1.00 76.75 90 ASP A CA 1
ATOM 733 C C . ASP A 1 90 ? -41.373 0.524 81.740 1.00 76.75 90 ASP A C 1
ATOM 735 O O . ASP A 1 90 ? -40.956 0.324 80.598 1.00 76.75 90 ASP A O 1
ATOM 739 N N . ALA A 1 91 ? -41.453 -0.463 82.641 1.00 75.44 91 ALA A N 1
ATOM 740 C CA . ALA A 1 91 ? -41.016 -1.840 82.401 1.00 75.44 91 ALA A CA 1
ATOM 741 C C . ALA A 1 91 ? -41.871 -2.588 81.358 1.00 75.44 91 ALA A C 1
ATOM 743 O O . ALA A 1 91 ? -41.387 -3.531 80.719 1.00 75.44 91 ALA A O 1
ATOM 744 N N . SER A 1 92 ? -43.132 -2.181 81.182 1.00 77.25 92 SER A N 1
ATOM 745 C CA . SER A 1 92 ? -44.059 -2.730 80.182 1.00 77.25 92 SER A CA 1
ATOM 746 C C . SER A 1 92 ? -43.994 -2.018 78.826 1.00 77.25 92 SER A C 1
ATOM 748 O O . SER A 1 92 ? -44.522 -2.534 77.842 1.00 77.25 92 SER A O 1
ATOM 750 N N . THR A 1 93 ? -43.330 -0.859 78.746 1.00 87.06 93 THR A N 1
ATOM 751 C CA . THR A 1 93 ? -43.237 -0.079 77.509 1.00 87.06 93 THR A CA 1
ATOM 752 C C . THR A 1 93 ? -42.427 -0.843 76.465 1.00 87.06 93 THR A C 1
ATOM 754 O O . THR A 1 93 ? -41.303 -1.280 76.721 1.00 87.06 93 THR A O 1
ATOM 757 N N . THR A 1 94 ? -42.976 -0.975 75.259 1.00 93.06 94 THR A N 1
ATOM 758 C CA . THR A 1 94 ? -42.312 -1.623 74.122 1.00 93.06 94 THR A CA 1
ATOM 759 C C . THR A 1 94 ? -42.248 -0.707 72.911 1.00 93.06 94 THR A C 1
ATOM 761 O O . THR A 1 94 ? -43.165 0.075 72.672 1.00 93.06 94 THR A O 1
ATOM 764 N N . TYR A 1 95 ? -41.212 -0.877 72.097 1.00 96.12 95 TYR A N 1
ATOM 765 C CA . TYR A 1 95 ? -41.024 -0.194 70.827 1.00 96.12 95 TYR A CA 1
ATOM 766 C C . TYR A 1 95 ? -40.937 -1.175 69.668 1.00 96.12 95 TYR A C 1
ATOM 768 O O . TYR A 1 95 ? -40.493 -2.315 69.813 1.00 96.12 95 TYR A O 1
ATOM 776 N N . THR A 1 96 ?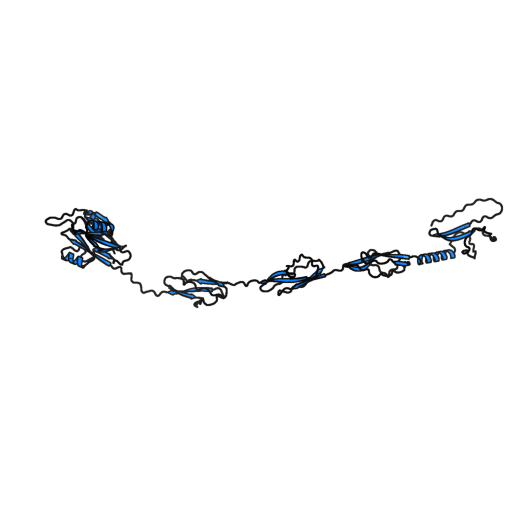 -41.350 -0.705 68.496 1.00 97.50 96 THR A N 1
ATOM 777 C CA . THR A 1 96 ? -41.266 -1.454 67.243 1.00 97.50 96 THR A CA 1
ATOM 778 C C . THR A 1 96 ? -40.003 -1.066 66.484 1.00 97.50 96 THR A C 1
ATOM 780 O O . THR A 1 96 ? -39.739 0.117 66.268 1.00 97.50 96 THR A O 1
ATOM 783 N N . VAL A 1 97 ? -39.251 -2.067 66.031 1.00 98.06 97 VAL A N 1
ATOM 784 C CA . VAL A 1 97 ? -38.134 -1.918 65.096 1.00 98.06 97 VAL A CA 1
ATOM 785 C C . VAL A 1 97 ? -38.548 -2.531 63.766 1.00 98.06 97 VAL A C 1
ATOM 787 O O . VAL A 1 97 ? -38.759 -3.739 63.650 1.00 98.06 97 VAL A O 1
ATOM 790 N N . SER A 1 98 ? -38.705 -1.673 62.763 1.00 97.56 98 SER A N 1
ATOM 791 C CA . SER A 1 98 ? -39.080 -2.054 61.404 1.00 97.56 98 SER A CA 1
ATOM 792 C C . SER A 1 98 ? -37.869 -2.042 60.480 1.00 97.56 98 SER A C 1
ATOM 794 O O . SER A 1 98 ? -37.005 -1.173 60.593 1.00 97.56 98 SER A O 1
ATOM 796 N N . PHE A 1 99 ? -37.814 -3.010 59.568 1.00 98.12 99 PHE A N 1
ATOM 797 C CA . PHE A 1 99 ? -36.714 -3.197 58.629 1.00 98.12 99 PHE A CA 1
ATOM 798 C C . PHE A 1 99 ? -37.223 -2.999 57.203 1.00 98.12 99 PHE A C 1
ATOM 800 O O . PHE A 1 99 ? -38.079 -3.743 56.730 1.00 98.12 99 PHE A O 1
ATOM 807 N N . ASP A 1 100 ? -36.698 -1.991 56.518 1.00 97.62 100 ASP A N 1
ATOM 808 C CA . ASP A 1 100 ? -36.964 -1.718 55.110 1.00 97.62 100 ASP A CA 1
ATOM 809 C C . ASP A 1 100 ? -35.788 -2.250 54.275 1.00 97.62 100 ASP A C 1
ATOM 811 O O . ASP A 1 100 ? -34.716 -1.634 54.260 1.00 97.62 100 ASP A O 1
ATOM 815 N N . PRO A 1 101 ? -35.927 -3.406 53.600 1.00 96.06 101 PRO A N 1
ATOM 816 C CA . PRO A 1 101 ? -34.816 -4.040 52.898 1.00 96.06 101 PRO A CA 1
ATOM 817 C C . PRO A 1 101 ? -34.397 -3.290 51.624 1.00 96.06 101 PRO A C 1
ATOM 819 O O . PRO A 1 101 ? -33.451 -3.722 50.962 1.00 96.06 101 PRO A O 1
ATOM 822 N N . ALA A 1 102 ? -35.077 -2.195 51.254 1.00 95.69 102 ALA A N 1
ATOM 823 C CA . ALA A 1 102 ? -34.722 -1.343 50.118 1.00 95.69 102 ALA A CA 1
ATOM 824 C C . ALA A 1 102 ? -34.449 -2.143 48.823 1.00 95.69 102 ALA A C 1
ATOM 826 O O . ALA A 1 102 ? -33.423 -1.978 48.158 1.00 95.69 102 ALA A O 1
ATOM 827 N N . GLY A 1 103 ? -35.362 -3.063 48.492 1.00 91.50 103 GLY A N 1
ATOM 828 C CA . GLY A 1 103 ? -35.269 -3.939 47.318 1.00 91.50 103 GLY A CA 1
ATOM 829 C C . GLY A 1 103 ? -34.522 -5.261 47.534 1.00 91.50 103 GLY A C 1
ATOM 830 O O . GLY A 1 103 ? -34.332 -5.997 46.568 1.00 91.50 103 GLY A O 1
ATOM 831 N N . GLY A 1 104 ? -34.087 -5.566 48.760 1.00 93.81 104 GLY A N 1
ATOM 832 C CA . GLY A 1 104 ? -33.642 -6.906 49.155 1.00 93.81 104 GLY A CA 1
ATOM 833 C C . GLY A 1 104 ? -34.777 -7.815 49.643 1.00 93.81 104 GLY A C 1
ATOM 834 O O . GLY A 1 104 ? -35.952 -7.447 49.617 1.00 93.81 104 GLY A O 1
ATOM 835 N N . THR A 1 105 ? -34.418 -9.007 50.117 1.00 95.06 105 THR A N 1
ATOM 836 C CA . THR A 1 105 ? -35.354 -9.962 50.736 1.00 95.06 105 THR A CA 1
ATOM 837 C C . THR A 1 105 ? -36.035 -9.387 51.981 1.00 95.06 105 THR A C 1
ATOM 839 O O . THR A 1 105 ? -35.422 -8.644 52.745 1.00 95.06 105 THR A O 1
ATOM 842 N N . THR A 1 106 ? -37.297 -9.755 52.207 1.00 94.25 106 THR A N 1
ATOM 843 C CA . THR A 1 106 ? -38.117 -9.272 53.330 1.00 94.25 106 THR A CA 1
ATOM 844 C C . THR A 1 106 ? -37.541 -9.657 54.689 1.00 94.25 106 THR A C 1
ATOM 846 O O . THR A 1 106 ? -37.108 -10.794 54.874 1.00 94.25 106 THR A O 1
ATOM 849 N N . VAL A 1 107 ? -37.610 -8.735 55.653 1.00 97.06 107 VAL A N 1
ATOM 850 C CA . VAL A 1 107 ? -37.125 -8.934 57.025 1.00 97.06 107 VAL A CA 1
ATOM 851 C C . VAL A 1 107 ? -38.256 -8.648 58.020 1.00 97.06 107 VAL A C 1
ATOM 853 O O . VAL A 1 107 ? -38.850 -7.571 57.949 1.00 97.06 107 VAL A O 1
ATOM 856 N N . PRO A 1 108 ? -38.586 -9.584 58.933 1.00 96.19 108 PRO A N 1
ATOM 857 C CA . PRO A 1 108 ? -39.652 -9.385 59.914 1.00 96.19 108 PRO A CA 1
ATOM 858 C C . PRO A 1 108 ? -39.369 -8.235 60.887 1.00 96.19 108 PRO A C 1
ATOM 860 O O . PRO A 1 108 ? -38.232 -8.026 61.309 1.00 96.19 108 PRO A O 1
ATOM 863 N N . THR A 1 109 ? -40.420 -7.519 61.290 1.00 96.88 109 THR A N 1
ATOM 864 C CA . THR A 1 109 ? -40.350 -6.490 62.338 1.00 96.88 109 THR A CA 1
ATOM 865 C C . THR A 1 109 ? -40.139 -7.107 63.719 1.00 96.88 109 THR A C 1
ATOM 867 O O . THR A 1 109 ? -40.577 -8.227 63.975 1.00 96.88 109 THR A O 1
ATOM 870 N N . GLN A 1 110 ? -39.535 -6.351 64.635 1.00 97.25 110 GLN A N 1
ATOM 871 C CA . GLN A 1 110 ? -39.334 -6.761 66.026 1.00 97.25 110 GLN A CA 1
ATOM 872 C C . GLN A 1 110 ? -40.071 -5.834 66.991 1.00 97.25 110 GLN A C 1
ATOM 874 O O . GLN A 1 110 ? -40.164 -4.630 66.755 1.00 97.25 110 GLN A O 1
ATOM 879 N N . THR A 1 111 ? -40.524 -6.393 68.110 1.00 96.25 111 THR A N 1
ATOM 880 C CA . THR A 1 111 ? -41.046 -5.643 69.256 1.00 96.25 111 THR A CA 1
ATOM 881 C C . THR A 1 111 ? -40.108 -5.865 70.436 1.00 96.25 111 THR A C 1
ATOM 883 O O . THR A 1 111 ? -39.860 -7.005 70.822 1.00 96.25 111 THR A O 1
ATOM 886 N N . VAL A 1 112 ? -39.560 -4.786 70.993 1.00 95.31 112 VAL A N 1
ATOM 887 C CA . VAL A 1 112 ? -38.550 -4.827 72.062 1.00 95.31 112 VAL A CA 1
ATOM 888 C C . VAL A 1 112 ? -38.984 -3.968 73.243 1.00 95.31 112 VAL A C 1
ATOM 890 O O . VAL A 1 112 ? -39.602 -2.925 73.049 1.00 95.31 112 VAL A O 1
ATOM 893 N N . LYS A 1 113 ? -38.673 -4.382 74.476 1.00 92.31 113 LYS A N 1
ATOM 894 C CA . LYS A 1 113 ? -38.916 -3.549 75.668 1.00 92.31 113 LYS A CA 1
ATOM 895 C C . LYS A 1 113 ? -38.074 -2.270 75.611 1.00 92.31 113 LYS A C 1
ATOM 897 O O . LYS A 1 113 ? -36.982 -2.274 75.040 1.00 92.31 113 LYS A O 1
ATOM 902 N N . LYS A 1 114 ? -38.555 -1.189 76.223 1.00 90.38 114 LYS A N 1
ATOM 903 C CA . LYS A 1 114 ? -37.801 0.059 76.387 1.00 90.38 114 LYS A CA 1
ATOM 904 C C . LYS A 1 114 ? -36.423 -0.236 76.991 1.00 90.38 114 LYS A C 1
ATOM 906 O O . LYS A 1 114 ? -36.304 -1.024 77.925 1.00 90.38 114 LYS A O 1
ATOM 911 N N . ASN A 1 115 ? -35.386 0.385 76.432 1.00 91.12 115 ASN A N 1
ATOM 912 C CA . ASN A 1 115 ? -33.973 0.213 76.793 1.00 91.12 115 ASN A CA 1
ATOM 913 C C . ASN A 1 115 ? -33.376 -1.185 76.518 1.00 91.12 115 ASN A C 1
ATOM 915 O O . ASN A 1 115 ? -32.185 -1.388 76.754 1.00 91.12 115 ASN A O 1
ATOM 919 N N . ALA A 1 116 ? -34.142 -2.139 75.980 1.00 93.69 116 ALA A N 1
ATOM 920 C CA . ALA A 1 116 ? -33.589 -3.392 75.473 1.00 93.69 116 ALA A CA 1
ATOM 921 C C . ALA A 1 116 ? -32.946 -3.191 74.090 1.00 93.69 116 ALA A C 1
ATOM 923 O O . ALA A 1 116 ? -33.192 -2.200 73.401 1.00 93.69 116 ALA A O 1
ATOM 924 N N . LYS A 1 117 ? -32.113 -4.145 73.670 1.00 96.75 117 LYS A N 1
ATOM 925 C CA . LYS A 1 117 ? -31.486 -4.160 72.341 1.00 96.75 117 LYS A CA 1
ATOM 926 C C . LYS A 1 117 ? -32.365 -4.918 71.345 1.00 96.75 117 LYS A C 1
ATOM 928 O O . LYS A 1 117 ? -32.977 -5.923 71.705 1.00 96.75 117 LYS A O 1
ATOM 933 N N . ALA A 1 118 ? -32.391 -4.469 70.093 1.00 9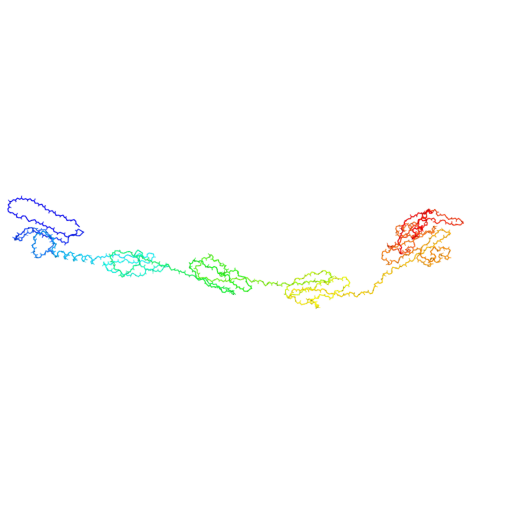6.69 118 ALA A N 1
ATOM 934 C CA . ALA A 1 118 ? -32.935 -5.265 68.995 1.00 96.69 118 ALA A CA 1
ATOM 935 C C . ALA A 1 118 ? -31.957 -6.372 68.587 1.00 96.69 118 ALA A C 1
ATOM 937 O O . ALA A 1 118 ? -30.743 -6.206 68.682 1.00 96.69 118 ALA A O 1
ATOM 938 N N . SER A 1 119 ? -32.483 -7.496 68.102 1.00 96.12 119 SER A N 1
ATOM 939 C CA . SER A 1 119 ? -31.650 -8.560 67.539 1.00 96.12 119 SER A CA 1
ATOM 940 C C . SER A 1 119 ? -31.278 -8.205 66.102 1.00 96.12 119 SER A C 1
ATOM 942 O O . SER A 1 119 ? -32.138 -7.780 65.330 1.00 96.12 119 SER A O 1
ATOM 944 N N . GLN A 1 120 ? -30.017 -8.386 65.709 1.00 95.88 120 GLN A N 1
ATOM 945 C CA . GLN A 1 120 ? -29.641 -8.217 64.306 1.00 95.88 120 GLN A CA 1
ATOM 946 C C . GLN A 1 120 ? -30.302 -9.326 63.468 1.00 95.88 120 GLN A C 1
ATOM 948 O O . GLN A 1 120 ? -30.097 -10.504 63.770 1.00 95.88 120 GLN A O 1
ATOM 953 N N . PRO A 1 121 ? -31.113 -8.992 62.447 1.00 95.25 121 PRO A N 1
ATOM 954 C CA . PRO A 1 121 ? -31.680 -10.000 61.560 1.00 95.25 121 PRO A CA 1
ATOM 955 C C . PRO A 1 121 ? -30.586 -10.598 60.666 1.00 95.25 121 PRO A C 1
ATOM 957 O O . PRO A 1 121 ? -29.519 -10.007 60.503 1.00 95.25 121 PRO A O 1
ATOM 960 N N . ALA A 1 122 ? -30.870 -11.742 60.037 1.00 94.00 122 ALA A N 1
ATOM 961 C CA . ALA A 1 122 ? -30.022 -12.242 58.959 1.00 94.00 122 ALA A CA 1
ATOM 962 C C . ALA A 1 122 ? -29.898 -11.184 57.849 1.00 94.00 122 ALA A C 1
ATOM 964 O O . ALA A 1 122 ? -30.878 -10.504 57.524 1.00 94.00 122 ALA A O 1
ATOM 965 N N . ASP A 1 123 ? -28.700 -11.053 57.281 1.00 95.12 123 ASP A N 1
ATOM 966 C CA . ASP A 1 123 ? -28.447 -10.076 56.229 1.00 95.12 123 ASP A CA 1
ATOM 967 C C . ASP A 1 123 ? -29.372 -10.356 55.031 1.00 95.12 123 ASP A C 1
ATOM 969 O O . ASP A 1 123 ? -29.405 -11.485 54.524 1.00 95.12 123 ASP A O 1
ATOM 973 N N . PRO A 1 124 ? -30.151 -9.361 54.568 1.00 95.88 124 PRO A N 1
ATOM 974 C CA . PRO A 1 124 ? -30.983 -9.548 53.396 1.00 95.88 124 PRO A CA 1
ATOM 975 C C . PRO A 1 124 ? -30.098 -9.761 52.165 1.00 95.88 124 PRO A C 1
ATOM 977 O O . PRO A 1 124 ? -28.943 -9.334 52.111 1.00 95.88 124 PRO A O 1
ATOM 980 N N . THR A 1 125 ? -30.662 -10.363 51.121 1.00 93.06 125 THR A N 1
ATOM 981 C CA . THR A 1 125 ? -29.972 -10.521 49.833 1.00 93.06 125 THR A CA 1
ATOM 982 C C . THR A 1 125 ? -30.625 -9.667 48.755 1.00 93.06 125 THR A C 1
ATOM 984 O O . THR A 1 125 ? -31.840 -9.464 48.753 1.00 93.06 125 THR A O 1
ATOM 987 N N . ARG A 1 126 ? -29.810 -9.147 47.832 1.00 92.06 126 ARG A N 1
ATOM 988 C CA . ARG A 1 126 ? -30.256 -8.380 46.664 1.00 92.06 126 ARG A CA 1
ATOM 989 C C . ARG A 1 126 ? -29.352 -8.698 45.476 1.00 92.06 126 ARG A C 1
ATOM 991 O O . ARG A 1 126 ? -28.142 -8.498 45.545 1.00 92.06 126 ARG A O 1
ATOM 998 N N . SER A 1 127 ? -29.933 -9.195 44.384 1.00 85.38 127 SER A N 1
ATOM 999 C CA . SER A 1 127 ? -29.168 -9.584 43.190 1.00 85.38 127 SER A CA 1
ATOM 1000 C C . SER A 1 127 ? -28.368 -8.404 42.630 1.00 85.38 127 SER A C 1
ATOM 1002 O O . SER A 1 127 ? -28.923 -7.325 42.432 1.00 85.38 127 SER A O 1
ATOM 1004 N N . GLY A 1 128 ? -27.068 -8.603 42.389 1.00 84.44 128 GLY A N 1
ATOM 1005 C CA . GLY A 1 128 ? -26.160 -7.564 41.888 1.00 84.44 128 GLY A CA 1
ATOM 1006 C C . GLY A 1 128 ? -25.619 -6.595 42.946 1.00 84.44 128 GLY A C 1
ATOM 1007 O O . GLY A 1 128 ? -24.926 -5.650 42.578 1.00 84.44 128 GLY A O 1
ATOM 1008 N N . TYR A 1 129 ? -25.888 -6.813 44.238 1.00 90.81 129 TYR A N 1
ATOM 1009 C CA . TYR A 1 129 ? -25.417 -5.950 45.326 1.00 90.81 129 TYR A CA 1
ATOM 1010 C C . TYR A 1 129 ? -24.872 -6.757 46.515 1.00 90.81 129 TYR A C 1
ATOM 1012 O O . TYR A 1 129 ? -25.252 -7.904 46.739 1.00 90.81 129 TYR A O 1
ATOM 1020 N N . SER A 1 130 ? -23.991 -6.134 47.293 1.00 92.44 130 SER A N 1
ATOM 1021 C CA . SER A 1 130 ? -23.527 -6.588 48.606 1.00 92.44 130 SER A CA 1
ATOM 1022 C C . SER A 1 130 ? -24.183 -5.754 49.705 1.00 92.44 130 SER A C 1
ATOM 1024 O O . SER A 1 130 ? -24.310 -4.534 49.569 1.00 92.44 130 SER A O 1
ATOM 1026 N N . PHE A 1 131 ? -24.608 -6.398 50.791 1.00 95.81 131 PHE A N 1
ATOM 1027 C CA . PHE A 1 131 ? -25.247 -5.729 51.923 1.00 95.81 131 PHE A CA 1
ATOM 1028 C C . PHE A 1 131 ? -24.223 -4.912 52.728 1.00 95.81 131 PHE A C 1
ATOM 1030 O O . PHE A 1 131 ? -23.210 -5.445 53.174 1.00 95.81 131 PHE A O 1
ATOM 1037 N N . ALA A 1 132 ? -24.466 -3.609 52.903 1.00 95.44 132 ALA A N 1
ATOM 1038 C CA . ALA A 1 132 ? -23.563 -2.702 53.623 1.00 95.44 132 ALA A CA 1
ATOM 1039 C C . ALA A 1 132 ? -23.948 -2.526 55.109 1.00 95.44 132 ALA A C 1
ATOM 1041 O O . ALA A 1 132 ? -23.124 -2.126 55.943 1.00 95.44 132 ALA A O 1
ATOM 1042 N N . GLY A 1 133 ? -25.195 -2.836 55.466 1.00 96.56 133 GLY A N 1
ATOM 1043 C CA . GLY A 1 133 ? -25.718 -2.736 56.827 1.00 96.56 133 GLY A CA 1
ATOM 1044 C C . GLY A 1 133 ? -27.082 -2.056 56.900 1.00 96.56 133 GLY A C 1
ATOM 1045 O O . GLY A 1 133 ? -27.617 -1.569 55.903 1.00 96.56 133 GLY A O 1
ATOM 1046 N N . TRP A 1 134 ? -27.615 -2.008 58.118 1.00 98.00 134 TRP A N 1
ATOM 1047 C CA . TRP A 1 134 ? -28.840 -1.295 58.471 1.00 98.00 134 TRP A CA 1
ATOM 1048 C C . TRP A 1 134 ? -28.527 0.134 58.910 1.00 98.00 134 TRP A C 1
ATOM 1050 O O . TRP A 1 134 ? -27.567 0.354 59.648 1.00 98.00 134 TRP A O 1
ATOM 1060 N N . PHE A 1 135 ? -29.329 1.099 58.472 1.00 97.94 135 PHE A N 1
ATOM 1061 C CA . PHE A 1 135 ? -29.133 2.522 58.748 1.00 97.94 135 PHE A CA 1
ATOM 1062 C C . PHE A 1 135 ? -30.389 3.143 59.354 1.00 97.94 135 PHE A C 1
ATOM 1064 O O . PHE A 1 135 ? -31.503 2.839 58.935 1.00 97.94 135 PHE A O 1
ATOM 1071 N N . ASN A 1 136 ? -30.201 4.033 60.328 1.00 96.00 136 ASN A N 1
ATOM 1072 C CA . ASN A 1 136 ? -31.238 4.927 60.832 1.00 96.00 136 ASN A CA 1
ATOM 1073 C C . ASN A 1 136 ? -30.966 6.333 60.281 1.00 96.00 136 ASN A C 1
ATOM 1075 O O . ASN A 1 136 ? -30.014 7.001 60.696 1.00 96.00 136 ASN A O 1
ATOM 1079 N N . GLY A 1 137 ? -31.752 6.756 59.291 1.00 93.38 137 GLY A N 1
ATOM 1080 C CA . GLY A 1 137 ? -31.405 7.917 58.473 1.00 93.38 137 GLY A CA 1
ATOM 1081 C C . GLY A 1 137 ? -30.069 7.688 57.757 1.00 93.38 137 GLY A C 1
ATOM 1082 O O . GLY A 1 137 ? -29.916 6.709 57.034 1.00 93.38 137 GLY A O 1
ATOM 1083 N N . ASN A 1 138 ? -29.089 8.562 57.990 1.00 93.38 138 ASN A N 1
ATOM 1084 C CA . ASN A 1 138 ? -27.760 8.472 57.367 1.00 93.38 138 ASN A CA 1
ATOM 1085 C C . ASN A 1 138 ? -26.720 7.729 58.224 1.00 93.38 138 ASN A C 1
ATOM 1087 O O . ASN A 1 138 ? -25.586 7.542 57.783 1.00 93.38 138 ASN A O 1
ATOM 1091 N N . THR A 1 139 ? -27.080 7.309 59.438 1.00 95.06 139 THR A N 1
ATOM 1092 C CA . THR A 1 139 ? -26.143 6.696 60.388 1.00 95.06 139 THR A CA 1
ATOM 1093 C C . THR A 1 139 ? -26.315 5.184 60.399 1.00 95.06 139 THR A C 1
ATOM 1095 O O . THR A 1 139 ? -27.429 4.684 60.569 1.00 95.06 139 THR A O 1
ATOM 1098 N N . ARG A 1 140 ? -25.212 4.440 60.246 1.00 96.75 140 ARG A N 1
ATOM 1099 C CA . ARG A 1 140 ? -25.223 2.976 60.366 1.00 96.75 140 ARG A CA 1
ATOM 1100 C C . ARG A 1 140 ? -25.643 2.596 61.784 1.00 96.75 140 ARG A C 1
ATOM 1102 O O . ARG A 1 140 ? -25.067 3.091 62.748 1.00 96.75 140 ARG A O 1
ATOM 1109 N N . TYR A 1 141 ? -26.653 1.746 61.904 1.00 97.19 141 TYR A N 1
ATOM 1110 C CA . TYR A 1 141 ? -27.210 1.347 63.187 1.00 97.19 141 TYR A CA 1
ATOM 1111 C C . TYR A 1 141 ? -26.368 0.240 63.829 1.00 97.19 141 TYR A C 1
ATOM 1113 O O . TYR A 1 141 ? -26.069 -0.770 63.190 1.00 97.19 141 TYR A O 1
ATOM 1121 N N . ASP A 1 142 ? -26.000 0.429 65.096 1.00 97.12 142 ASP A N 1
ATOM 1122 C CA . ASP A 1 142 ? -25.350 -0.583 65.929 1.00 97.12 142 ASP A CA 1
ATOM 1123 C C . ASP A 1 142 ? -26.405 -1.284 66.792 1.00 97.12 142 ASP A C 1
ATOM 1125 O O . ASP A 1 142 ? -27.037 -0.651 67.641 1.00 97.12 142 ASP A O 1
ATOM 1129 N N . PHE A 1 143 ? -26.572 -2.597 66.610 1.00 96.94 143 PHE A N 1
ATOM 1130 C CA . PHE A 1 143 ? -27.528 -3.418 67.364 1.00 96.94 143 PHE A CA 1
ATOM 1131 C C . PHE A 1 143 ? -27.161 -3.580 68.849 1.00 96.94 143 PHE A C 1
ATOM 1133 O O . PHE A 1 143 ? -27.950 -4.114 69.626 1.00 96.94 143 PHE A O 1
ATOM 1140 N N . ASN A 1 144 ? -26.006 -3.068 69.286 1.00 96.38 144 ASN A N 1
ATOM 1141 C CA . ASN A 1 144 ? -25.706 -2.891 70.704 1.00 96.38 144 ASN A CA 1
ATOM 1142 C C . ASN A 1 144 ? -26.340 -1.643 71.330 1.00 96.38 144 ASN A C 1
ATOM 1144 O O . ASN A 1 144 ? -26.269 -1.490 72.550 1.00 96.38 144 ASN A O 1
ATOM 1148 N N . THR A 1 145 ? -26.973 -0.782 70.535 1.00 95.38 145 THR A N 1
ATOM 1149 C CA . THR A 1 145 ? -27.633 0.435 71.015 1.00 95.38 145 THR A CA 1
ATOM 1150 C C . THR A 1 145 ? -28.997 0.099 71.631 1.00 95.38 145 THR A C 1
ATOM 1152 O O . THR A 1 145 ? -29.827 -0.518 70.957 1.00 95.38 145 THR A O 1
ATOM 1155 N N . PRO A 1 146 ? -29.276 0.512 72.882 1.00 95.81 146 PRO A N 1
ATOM 1156 C CA . PRO A 1 146 ? 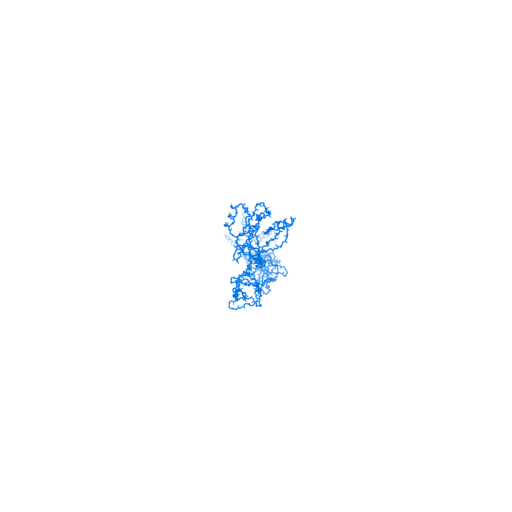-30.605 0.398 73.478 1.00 95.81 146 PRO A CA 1
ATOM 1157 C C . PRO A 1 146 ? -31.685 1.093 72.642 1.00 95.81 146 PRO A C 1
ATOM 1159 O O . PRO A 1 146 ? -31.495 2.209 72.157 1.00 95.81 146 PRO A O 1
ATOM 1162 N N . VAL A 1 147 ? -32.844 0.456 72.508 1.00 95.88 147 VAL A N 1
ATOM 1163 C CA . VAL A 1 147 ? -33.996 1.013 71.798 1.00 95.88 147 VAL A CA 1
ATOM 1164 C C . VAL A 1 147 ? -34.829 1.852 72.766 1.00 95.88 147 VAL A C 1
ATOM 1166 O O . VAL A 1 147 ? -35.452 1.338 73.695 1.00 95.88 147 VAL A O 1
ATOM 1169 N N . THR A 1 148 ? -34.839 3.166 72.546 1.00 93.88 148 THR A N 1
ATOM 1170 C CA . THR A 1 148 ? -35.556 4.153 73.375 1.00 93.88 148 THR A CA 1
ATOM 1171 C C . THR A 1 148 ? -36.809 4.722 72.705 1.00 93.88 148 THR A C 1
ATOM 1173 O O . THR A 1 148 ? -37.515 5.517 73.321 1.00 93.88 148 THR A O 1
ATOM 1176 N N . GLY A 1 149 ? -37.108 4.294 71.474 1.00 93.62 149 GLY A N 1
ATOM 1177 C CA . GLY A 1 149 ? -38.265 4.703 70.681 1.00 93.62 149 GLY A CA 1
ATOM 1178 C C . GLY A 1 149 ? -38.484 3.773 69.485 1.00 93.62 149 GLY A C 1
ATOM 1179 O O . GLY A 1 149 ? -37.666 2.892 69.222 1.00 93.62 149 GLY A O 1
ATOM 1180 N N . ASN A 1 150 ? -39.574 3.970 68.740 1.00 96.44 150 ASN A N 1
ATOM 1181 C CA . ASN A 1 150 ? -39.808 3.231 67.495 1.00 96.44 150 ASN A CA 1
ATOM 1182 C C . ASN A 1 150 ? -38.715 3.551 66.462 1.00 96.44 150 ASN A C 1
ATOM 1184 O O . ASN A 1 150 ? -38.373 4.716 66.259 1.00 96.44 150 ASN A O 1
ATOM 1188 N N . LEU A 1 151 ? -38.199 2.525 65.783 1.00 96.50 151 LEU A N 1
ATOM 1189 C CA . LEU A 1 151 ? -37.129 2.650 64.793 1.00 96.50 151 LEU A CA 1
ATOM 1190 C C . LEU A 1 151 ? -37.573 2.125 63.426 1.00 96.50 151 LEU A C 1
ATOM 1192 O O . LEU A 1 151 ? -38.223 1.082 63.313 1.00 96.50 151 LEU A O 1
ATOM 1196 N N . LYS A 1 152 ? -37.157 2.827 62.371 1.00 97.38 152 LYS A N 1
ATOM 1197 C CA . LYS A 1 152 ? -37.179 2.326 60.996 1.00 97.38 152 LYS A CA 1
ATOM 1198 C C . LYS A 1 152 ? -35.745 2.246 60.492 1.00 97.38 152 LYS A C 1
ATOM 1200 O O . LYS A 1 152 ? -35.098 3.272 60.307 1.00 97.38 152 LYS A O 1
ATOM 1205 N N . LEU A 1 153 ? -35.265 1.028 60.285 1.00 98.06 153 LEU A N 1
ATOM 1206 C CA . LEU A 1 153 ? -33.928 0.752 59.784 1.00 98.06 153 LEU A CA 1
ATOM 1207 C C . LEU A 1 153 ? -33.998 0.399 58.301 1.00 98.06 153 LEU A C 1
ATOM 1209 O O . LEU A 1 153 ? -34.779 -0.462 57.906 1.00 98.06 153 LEU A O 1
ATOM 1213 N N . VAL A 1 154 ? -33.183 1.055 57.481 1.00 98.00 154 VAL A N 1
ATOM 1214 C CA . VAL A 1 154 ? -33.157 0.872 56.024 1.00 98.00 154 VAL A CA 1
ATOM 1215 C C . VAL A 1 154 ? -31.867 0.164 55.616 1.00 98.00 154 VAL A C 1
ATOM 1217 O O . VAL A 1 154 ? -30.785 0.518 56.084 1.00 98.00 154 VAL A O 1
ATOM 1220 N N . ALA A 1 155 ? -31.970 -0.854 54.764 1.00 97.38 155 ALA A N 1
ATOM 1221 C CA . ALA A 1 155 ? -30.814 -1.563 54.229 1.00 97.38 155 ALA A CA 1
ATOM 1222 C C . ALA A 1 155 ? -30.069 -0.693 53.209 1.00 97.38 155 ALA A C 1
ATOM 1224 O O . ALA A 1 155 ? -30.663 -0.183 52.259 1.00 97.38 155 ALA A O 1
ATOM 1225 N N . HIS A 1 156 ? -28.755 -0.557 53.369 1.00 96.50 156 HIS A N 1
ATOM 1226 C CA . HIS 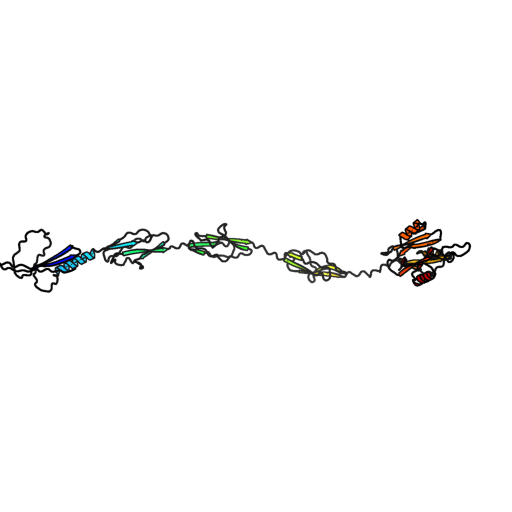A 1 156 ? -27.891 0.057 52.362 1.00 96.50 156 HIS A CA 1
ATOM 1227 C C . HIS A 1 156 ? -27.119 -1.014 51.590 1.00 96.50 156 HIS A C 1
ATOM 1229 O O . HIS A 1 156 ? -26.760 -2.066 52.124 1.00 96.50 156 HIS A O 1
ATOM 1235 N N . TRP A 1 157 ? -26.845 -0.724 50.319 1.00 95.69 157 TRP A N 1
ATOM 1236 C CA . TRP A 1 157 ? -26.316 -1.682 49.354 1.00 95.69 157 TRP A CA 1
ATOM 1237 C C . TRP A 1 157 ? -25.126 -1.104 48.592 1.00 95.69 157 TRP A C 1
ATOM 1239 O O . TRP A 1 157 ? -25.173 0.039 48.141 1.00 95.69 157 TRP A O 1
ATOM 1249 N N . THR A 1 158 ? -24.108 -1.929 48.364 1.00 91.31 158 THR A N 1
ATOM 1250 C CA . THR A 1 158 ? -22.982 -1.630 47.469 1.00 91.31 158 THR A CA 1
ATOM 1251 C C . THR A 1 158 ? -23.155 -2.433 46.186 1.00 91.31 158 THR A C 1
ATOM 1253 O O . THR A 1 158 ? -23.319 -3.647 46.252 1.00 91.31 158 THR A O 1
ATOM 1256 N N . ALA A 1 159 ? -23.152 -1.792 45.015 1.00 85.81 159 ALA A N 1
ATOM 1257 C CA . ALA A 1 159 ? -23.282 -2.505 43.741 1.00 85.81 159 ALA A CA 1
ATOM 1258 C C . ALA A 1 159 ? -22.077 -3.431 43.501 1.00 85.81 159 ALA A C 1
ATOM 1260 O O . ALA A 1 159 ? -20.928 -3.022 43.671 1.00 85.81 159 ALA A O 1
ATOM 1261 N N . ASN A 1 160 ? -22.336 -4.670 43.086 1.00 84.75 160 ASN A N 1
ATOM 1262 C CA . ASN A 1 160 ? -21.293 -5.623 42.728 1.00 84.75 160 ASN A CA 1
ATOM 1263 C C . ASN A 1 160 ? -20.809 -5.321 41.307 1.00 84.75 160 ASN A C 1
ATOM 1265 O O . ASN A 1 160 ? -21.535 -5.531 40.336 1.00 84.75 160 ASN A O 1
ATOM 1269 N N . THR A 1 161 ? -19.571 -4.850 41.170 1.00 85.75 161 THR A N 1
ATOM 1270 C CA . THR A 1 161 ? -18.977 -4.584 39.855 1.00 85.75 161 THR A CA 1
ATOM 1271 C C . THR A 1 161 ? -18.480 -5.881 39.222 1.00 85.75 161 THR A C 1
ATOM 1273 O O . THR A 1 161 ? -17.494 -6.468 39.674 1.00 85.75 161 THR A O 1
ATOM 1276 N N . VAL A 1 162 ? -19.137 -6.317 38.147 1.00 88.25 162 VAL A N 1
ATOM 1277 C CA . VAL A 1 162 ? -18.655 -7.419 37.305 1.00 88.25 162 VAL A CA 1
ATOM 1278 C C . VAL A 1 162 ? -17.615 -6.878 36.329 1.00 88.25 162 VAL A C 1
ATOM 1280 O O . VAL A 1 162 ? -17.805 -5.824 35.726 1.00 88.25 162 VAL A O 1
ATOM 1283 N N . TYR A 1 163 ? -16.513 -7.605 36.170 1.00 91.56 163 TYR A N 1
ATOM 1284 C CA . TYR A 1 163 ? -15.458 -7.271 35.219 1.00 91.56 163 TYR A CA 1
ATOM 1285 C C . TYR A 1 163 ? -15.352 -8.337 34.130 1.00 91.56 163 TYR A C 1
ATOM 1287 O O . TYR A 1 163 ? -15.557 -9.519 34.402 1.00 91.56 163 TYR A O 1
ATOM 1295 N N . ARG A 1 164 ? -14.967 -7.916 32.925 1.00 96.31 164 ARG A N 1
ATOM 1296 C CA . ARG A 1 164 ? -14.633 -8.764 31.777 1.00 96.31 164 ARG A CA 1
ATOM 1297 C C . ARG A 1 164 ? -13.173 -8.607 31.398 1.00 96.31 164 ARG A C 1
ATOM 1299 O O . ARG A 1 164 ? -12.594 -7.526 31.542 1.00 96.31 164 ARG A O 1
ATOM 1306 N N . THR A 1 165 ? -12.596 -9.682 30.885 1.00 97.56 165 THR A N 1
ATOM 1307 C CA . THR A 1 165 ? -11.217 -9.717 30.402 1.00 97.56 165 THR A CA 1
ATOM 1308 C C . THR A 1 165 ? -11.188 -9.667 28.882 1.00 97.56 165 THR A C 1
ATOM 1310 O O . THR A 1 165 ? -11.784 -10.508 28.216 1.00 97.56 165 THR A O 1
ATOM 1313 N N . VAL A 1 166 ? -10.437 -8.719 28.322 1.00 98.44 166 VAL A N 1
ATOM 1314 C CA . VAL A 1 166 ? -10.098 -8.686 26.896 1.00 98.44 166 VAL A CA 1
ATOM 1315 C C . VAL A 1 166 ? -8.637 -9.078 26.735 1.00 98.44 166 VAL A C 1
ATOM 1317 O O . VAL A 1 166 ? -7.733 -8.355 27.153 1.00 98.44 166 VAL A O 1
ATOM 1320 N N . SER A 1 167 ? -8.407 -10.245 26.146 1.00 98.00 167 SER A N 1
ATOM 1321 C CA . SER A 1 167 ? -7.082 -10.798 25.872 1.00 98.00 167 SER A CA 1
ATOM 1322 C C . SER A 1 167 ? -6.696 -10.598 24.408 1.00 98.00 167 SER A C 1
ATOM 1324 O O . SER A 1 167 ? -7.547 -10.637 23.517 1.00 98.00 167 SER A O 1
ATOM 1326 N N . PHE A 1 168 ? -5.405 -10.382 24.160 1.00 98.38 168 PHE A N 1
ATOM 1327 C CA . PHE A 1 168 ? -4.867 -10.080 22.838 1.00 98.38 168 PHE A CA 1
ATOM 1328 C C . PHE A 1 168 ? -3.852 -11.144 22.423 1.00 98.38 168 PHE A C 1
ATOM 1330 O O . PHE A 1 168 ? -2.803 -11.302 23.042 1.00 98.38 168 PHE A O 1
ATOM 1337 N N . ASP A 1 169 ? -4.161 -11.866 21.354 1.00 98.12 169 ASP A N 1
ATOM 1338 C CA . ASP A 1 169 ? -3.264 -12.813 20.704 1.00 98.12 169 ASP A CA 1
ATOM 1339 C C . ASP A 1 169 ? -2.621 -12.135 19.492 1.00 98.12 169 ASP A C 1
ATOM 1341 O O . ASP A 1 169 ? -3.239 -11.987 18.434 1.00 98.12 169 ASP A O 1
ATOM 1345 N N . SER A 1 170 ? -1.377 -11.685 19.646 1.00 97.62 170 SER A N 1
ATOM 1346 C CA . SER A 1 170 ? -0.667 -10.942 18.601 1.00 97.62 170 SER A CA 1
ATOM 1347 C C . SER A 1 170 ? -0.326 -11.776 17.358 1.00 97.62 170 SER A C 1
ATOM 1349 O O . SER A 1 170 ? 0.215 -11.214 16.402 1.00 97.62 170 SER A O 1
ATOM 1351 N N . ALA A 1 171 ? -0.614 -13.085 17.334 1.00 97.00 171 ALA A N 1
ATOM 1352 C CA . ALA A 1 171 ? -0.411 -13.961 16.177 1.00 97.00 171 ALA A CA 1
ATOM 1353 C C . ALA A 1 171 ? 0.985 -13.798 15.531 1.00 97.00 171 ALA A C 1
ATOM 1355 O O . ALA A 1 171 ? 1.124 -13.583 14.323 1.00 97.00 171 ALA A O 1
ATOM 1356 N N . GLY A 1 172 ? 2.028 -13.829 16.366 1.00 95.00 172 GLY A N 1
ATOM 1357 C CA . GLY A 1 172 ? 3.427 -13.667 15.953 1.00 95.00 172 GLY A CA 1
ATOM 1358 C C . GLY A 1 172 ? 3.945 -12.224 15.883 1.00 95.00 172 GLY A C 1
ATOM 1359 O O . GLY A 1 172 ? 5.083 -12.024 15.466 1.00 95.00 172 GLY A O 1
ATOM 1360 N N . GLY A 1 173 ? 3.145 -11.220 16.257 1.00 96.94 173 GLY A N 1
ATOM 1361 C CA . GLY A 1 173 ? 3.620 -9.853 16.506 1.00 96.94 173 GLY A CA 1
ATOM 1362 C C . GLY A 1 173 ? 4.072 -9.613 17.951 1.00 96.94 173 GLY A C 1
ATOM 1363 O O . GLY A 1 173 ? 4.014 -10.509 18.792 1.00 96.94 173 GLY A O 1
ATOM 1364 N N . THR A 1 174 ? 4.488 -8.381 18.258 1.00 97.50 174 THR A N 1
ATOM 1365 C CA . THR A 1 174 ? 4.848 -7.956 19.623 1.00 97.50 174 THR A CA 1
ATOM 1366 C C . THR A 1 174 ? 3.699 -8.163 20.610 1.00 97.50 174 THR A C 1
ATOM 1368 O O . THR A 1 174 ? 2.536 -7.941 20.265 1.00 97.50 174 THR A O 1
ATOM 1371 N N . ALA A 1 175 ? 4.018 -8.553 21.845 1.00 96.06 175 ALA A N 1
ATOM 1372 C CA . ALA A 1 175 ? 3.027 -8.818 22.884 1.00 96.06 175 ALA A CA 1
ATOM 1373 C C . ALA A 1 175 ? 2.174 -7.580 23.211 1.00 96.06 175 ALA A C 1
ATOM 1375 O O . ALA A 1 175 ? 2.669 -6.452 23.218 1.00 96.06 175 ALA A O 1
ATOM 1376 N N . VAL A 1 176 ? 0.894 -7.813 23.502 1.00 98.00 176 VAL A N 1
ATOM 1377 C CA . VAL A 1 176 ? -0.063 -6.793 23.940 1.00 98.00 176 VAL A CA 1
ATOM 1378 C C . VAL A 1 176 ? -0.722 -7.280 25.223 1.00 98.00 176 VAL A C 1
ATOM 1380 O O . VAL A 1 176 ? -1.181 -8.417 25.299 1.00 98.00 176 VAL A O 1
ATOM 1383 N N . THR A 1 177 ? -0.731 -6.434 26.251 1.00 97.12 177 THR A N 1
ATOM 1384 C CA . THR A 1 177 ? -1.276 -6.776 27.566 1.00 97.12 177 THR A CA 1
ATOM 1385 C C . THR A 1 177 ? -2.800 -6.845 27.537 1.00 97.12 177 THR A C 1
ATOM 1387 O O . THR A 1 177 ? -3.465 -6.048 26.873 1.00 97.12 177 THR A O 1
ATOM 1390 N N . SER A 1 178 ? -3.365 -7.804 28.272 1.00 97.19 178 SER A N 1
ATOM 1391 C CA . SER A 1 178 ? -4.813 -7.923 28.449 1.00 97.19 178 SER A CA 1
ATOM 1392 C C . SER A 1 178 ? -5.388 -6.741 29.227 1.00 97.19 178 SER A C 1
ATOM 1394 O O . SER A 1 178 ? -4.715 -6.150 30.071 1.00 97.19 178 SER A O 1
ATOM 1396 N N . GLN A 1 179 ? -6.664 -6.448 28.993 1.00 97.62 179 GLN A N 1
ATOM 1397 C CA . GLN A 1 179 ? -7.411 -5.410 29.697 1.00 97.62 179 GLN A CA 1
ATOM 1398 C C . GLN A 1 179 ? -8.511 -6.019 30.558 1.00 97.62 179 GLN A C 1
ATOM 1400 O O . GLN A 1 179 ? -9.134 -7.007 30.173 1.00 97.62 179 GLN A O 1
ATOM 1405 N N . LYS A 1 180 ? -8.772 -5.388 31.704 1.00 96.62 180 LYS A N 1
ATOM 1406 C CA . LYS A 1 180 ? -9.907 -5.687 32.575 1.00 96.62 180 LYS A CA 1
ATOM 1407 C C . LYS A 1 180 ? -10.851 -4.490 32.547 1.00 96.62 180 LYS A C 1
ATOM 1409 O O . LYS A 1 180 ? -10.447 -3.391 32.918 1.00 96.62 180 LYS A O 1
ATOM 1414 N N . VAL A 1 181 ? -12.078 -4.696 32.083 1.00 95.75 181 VAL A N 1
ATOM 1415 C CA . VAL A 1 181 ? -13.094 -3.642 31.922 1.00 95.75 181 VAL A CA 1
ATOM 1416 C C . VAL A 1 181 ? -14.339 -3.989 32.721 1.00 95.75 181 VAL A C 1
ATOM 1418 O O . VAL A 1 181 ? -14.603 -5.164 32.956 1.00 95.75 181 VAL A O 1
ATOM 1421 N N . VAL A 1 182 ? -15.096 -2.988 33.170 1.00 94.12 182 VAL A N 1
ATOM 1422 C CA . VAL A 1 182 ? -16.411 -3.227 33.787 1.00 94.12 182 VAL A CA 1
ATOM 1423 C C . VAL A 1 182 ? -17.353 -3.809 32.728 1.00 94.12 182 VAL A C 1
ATOM 1425 O O . VAL A 1 182 ? -17.295 -3.406 31.567 1.00 94.12 182 VAL A O 1
ATOM 1428 N N . ASP A 1 183 ? -18.198 -4.763 33.107 1.00 92.94 183 ASP A N 1
ATOM 1429 C CA . ASP A 1 183 ? -19.195 -5.364 32.217 1.00 92.94 183 ASP A CA 1
ATOM 1430 C C . ASP A 1 183 ? -20.063 -4.291 31.535 1.00 92.94 183 ASP A C 1
ATOM 1432 O O . ASP A 1 183 ? -20.494 -3.325 32.164 1.00 92.94 183 ASP A O 1
ATOM 1436 N N . GLY A 1 184 ? -20.250 -4.414 30.221 1.00 91.12 184 GLY A N 1
ATOM 1437 C CA . GLY A 1 184 ? -20.934 -3.419 29.390 1.00 91.12 184 GLY A CA 1
ATOM 1438 C C . GLY A 1 184 ? -20.100 -2.179 29.035 1.00 91.12 184 GLY A C 1
ATOM 1439 O O . GLY A 1 184 ? -20.546 -1.359 28.233 1.00 91.12 184 GLY A O 1
ATOM 1440 N N . SER A 1 185 ? -18.881 -2.029 29.563 1.00 94.31 185 SER A N 1
ATOM 1441 C CA . SER A 1 185 ? -17.963 -0.955 29.154 1.00 94.31 185 SER A CA 1
ATOM 1442 C C . SER A 1 185 ? -17.169 -1.325 27.899 1.00 94.31 185 SER A C 1
ATOM 1444 O O . SER A 1 185 ? -17.099 -2.483 27.492 1.00 94.31 185 SER A O 1
ATOM 1446 N N . ARG A 1 186 ? -16.549 -0.326 27.264 1.00 97.25 186 ARG A N 1
ATOM 1447 C CA . ARG A 1 186 ? -15.681 -0.516 26.091 1.00 97.25 186 ARG A CA 1
ATOM 1448 C C . ARG A 1 186 ? -14.245 -0.818 26.515 1.00 97.25 186 ARG A C 1
ATOM 1450 O O . ARG A 1 186 ? -13.754 -0.255 27.491 1.00 97.25 186 ARG A O 1
ATOM 1457 N N . ALA A 1 187 ? -13.559 -1.659 25.744 1.00 97.12 187 ALA A N 1
ATOM 1458 C CA . ALA A 1 187 ? -12.109 -1.809 25.843 1.00 97.12 187 ALA A CA 1
ATOM 1459 C C . ALA A 1 187 ? -11.385 -0.680 25.101 1.00 97.12 187 ALA A C 1
ATOM 1461 O O . ALA A 1 187 ? -11.873 -0.165 24.096 1.00 97.12 187 ALA A O 1
ATOM 1462 N N . VAL A 1 188 ? -10.192 -0.320 25.569 1.00 97.31 188 VAL A N 1
ATOM 1463 C CA . VAL A 1 188 ? -9.341 0.669 24.903 1.00 97.31 188 VAL A CA 1
ATOM 1464 C C . VAL A 1 188 ? -8.618 -0.011 23.746 1.00 97.31 188 VAL A C 1
ATOM 1466 O O . VAL A 1 188 ? -8.041 -1.085 23.912 1.00 97.31 188 VAL A O 1
ATOM 1469 N N . GLN A 1 189 ? -8.605 0.599 22.563 1.00 97.19 189 GLN A N 1
ATOM 1470 C CA . GLN A 1 189 ? -7.818 0.062 21.456 1.00 97.19 189 GLN A CA 1
ATOM 1471 C C . GLN A 1 189 ? -6.319 0.137 21.796 1.00 97.19 189 GLN A C 1
ATOM 1473 O O . GLN A 1 189 ? -5.803 1.237 22.008 1.00 97.19 189 GLN A O 1
ATOM 1478 N N . PRO A 1 190 ? -5.591 -0.995 21.854 1.00 96.50 190 PRO A N 1
ATOM 1479 C CA . PRO A 1 190 ? -4.169 -0.962 22.158 1.00 96.50 190 PRO A CA 1
ATOM 1480 C C . PRO A 1 190 ? -3.383 -0.388 20.976 1.00 96.50 190 PRO A C 1
ATOM 1482 O O . PRO A 1 190 ? -3.825 -0.436 19.821 1.00 96.50 190 PRO A O 1
ATOM 1485 N N . LYS A 1 191 ? -2.165 0.091 21.252 1.00 96.25 191 LYS A N 1
ATOM 1486 C CA . LYS A 1 191 ? -1.202 0.422 20.197 1.00 96.25 191 LYS A CA 1
ATOM 1487 C C . LYS A 1 191 ? -1.012 -0.796 19.288 1.00 96.25 191 LYS A C 1
ATOM 1489 O O . LYS A 1 191 ? -0.881 -1.919 19.776 1.00 96.25 191 LYS A O 1
ATOM 1494 N N . ALA A 1 192 ? -1.002 -0.568 17.975 1.00 95.88 192 ALA A N 1
ATOM 1495 C CA . ALA A 1 192 ? -0.825 -1.638 17.002 1.00 95.88 192 ALA A CA 1
ATOM 1496 C C . ALA A 1 192 ? 0.483 -2.409 17.278 1.00 95.88 192 ALA A C 1
ATOM 1498 O O . ALA A 1 192 ? 1.538 -1.771 17.394 1.00 95.88 192 ALA A O 1
ATOM 1499 N N . PRO A 1 193 ? 0.438 -3.749 17.390 1.00 97.69 193 PRO A N 1
ATOM 1500 C CA . PRO A 1 193 ? 1.646 -4.549 17.515 1.00 97.69 193 PRO A CA 1
ATOM 1501 C C . PRO A 1 193 ? 2.452 -4.500 16.212 1.00 97.69 193 PRO A C 1
ATOM 1503 O O . PRO A 1 193 ? 1.923 -4.181 15.145 1.00 97.69 193 PRO A O 1
ATOM 1506 N N . THR A 1 194 ? 3.730 -4.865 16.277 1.00 97.06 194 THR A N 1
ATOM 1507 C CA . THR A 1 194 ? 4.603 -4.945 15.097 1.00 97.06 194 THR A CA 1
ATOM 1508 C C . THR A 1 194 ? 5.003 -6.389 14.802 1.00 97.06 194 THR A C 1
ATOM 1510 O O . THR A 1 194 ? 5.130 -7.211 15.708 1.00 97.06 194 THR A O 1
ATOM 1513 N N . ARG A 1 195 ? 5.188 -6.713 13.517 1.00 96.69 195 ARG A N 1
ATOM 1514 C CA . ARG A 1 195 ? 5.659 -8.020 13.039 1.00 96.69 195 ARG A CA 1
ATOM 1515 C C . ARG A 1 195 ? 6.524 -7.820 11.794 1.00 96.69 195 ARG A C 1
ATOM 1517 O O . ARG A 1 195 ? 6.061 -7.249 10.810 1.00 96.69 195 ARG A O 1
ATOM 1524 N N . SER A 1 196 ? 7.779 -8.269 11.834 1.00 92.12 196 SER A N 1
ATOM 1525 C CA . SER A 1 196 ? 8.735 -8.064 10.734 1.00 92.12 196 SER A CA 1
ATOM 1526 C C . SER A 1 196 ? 8.231 -8.678 9.423 1.00 92.12 196 SER A C 1
ATOM 1528 O O . SER A 1 196 ? 7.847 -9.845 9.406 1.00 92.12 196 SER A O 1
ATOM 1530 N N . GLY A 1 197 ? 8.223 -7.897 8.338 1.00 90.19 197 GLY A N 1
ATOM 1531 C CA . GLY A 1 197 ? 7.737 -8.327 7.020 1.00 90.19 197 GLY A CA 1
ATOM 1532 C C . GLY A 1 197 ? 6.213 -8.307 6.842 1.00 90.19 197 GLY A C 1
ATOM 1533 O O . GLY A 1 197 ? 5.727 -8.757 5.808 1.00 90.19 197 GLY A O 1
ATOM 1534 N N . TYR A 1 198 ? 5.447 -7.789 7.809 1.00 95.69 198 TYR A N 1
ATOM 1535 C CA . TYR A 1 198 ? 3.984 -7.731 7.747 1.00 95.69 198 TYR A CA 1
ATOM 1536 C C . TYR A 1 198 ? 3.436 -6.361 8.169 1.00 95.69 198 TYR A C 1
ATOM 1538 O O . TYR A 1 198 ? 4.019 -5.659 8.990 1.00 95.69 198 TYR A O 1
ATOM 1546 N N . SER A 1 199 ? 2.268 -6.008 7.633 1.00 95.75 199 SER A N 1
ATOM 1547 C CA . SER A 1 199 ? 1.454 -4.860 8.036 1.00 95.75 199 SER A CA 1
ATOM 1548 C C . SER A 1 199 ? 0.274 -5.325 8.893 1.00 95.75 199 SER A C 1
ATOM 1550 O O . SER A 1 199 ? -0.388 -6.313 8.561 1.00 95.75 199 SER A O 1
ATOM 1552 N N . PHE A 1 200 ? 0.016 -4.636 10.007 1.00 97.88 200 PHE A N 1
ATOM 1553 C CA . PHE A 1 200 ? -1.082 -4.945 10.926 1.00 97.88 200 PHE A CA 1
ATOM 1554 C C . PHE A 1 200 ? -2.428 -4.498 10.340 1.00 97.88 200 PHE A C 1
ATOM 1556 O O . PHE A 1 200 ? -2.614 -3.328 10.017 1.00 97.88 200 PHE A O 1
ATOM 1563 N N . THR A 1 201 ? -3.390 -5.417 10.232 1.00 97.62 201 THR A N 1
ATOM 1564 C CA . THR A 1 201 ? -4.707 -5.135 9.617 1.00 97.62 201 THR A CA 1
ATOM 1565 C C . THR A 1 201 ? -5.821 -4.881 10.635 1.00 97.62 201 THR A C 1
ATOM 1567 O O . THR A 1 201 ? -6.874 -4.334 10.287 1.00 97.62 201 THR A O 1
ATOM 1570 N N . GLY A 1 202 ? -5.604 -5.263 11.896 1.00 97.62 202 GLY A N 1
ATOM 1571 C CA . GLY A 1 202 ? -6.555 -5.085 12.988 1.00 97.62 202 GLY A CA 1
ATOM 1572 C C . GLY A 1 202 ? -6.668 -6.297 13.908 1.00 97.62 202 GLY A C 1
ATOM 1573 O O . GLY A 1 202 ? -6.048 -7.340 13.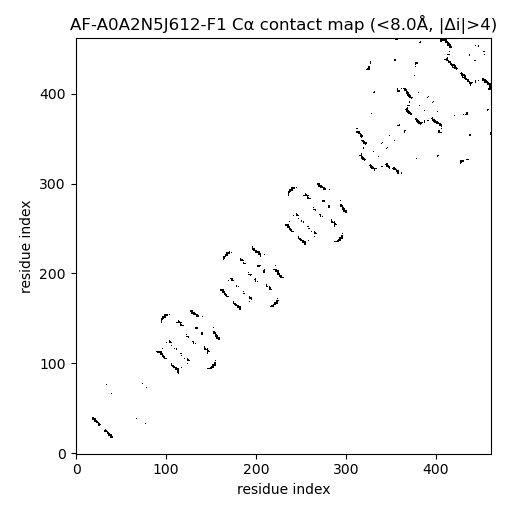686 1.00 97.62 202 GLY A O 1
ATOM 1574 N N . TRP A 1 203 ? -7.497 -6.127 14.934 1.00 98.44 203 TRP A N 1
ATOM 1575 C CA . TRP A 1 203 ? -7.899 -7.157 15.887 1.00 98.44 203 TRP A CA 1
ATOM 1576 C C . TRP A 1 203 ? -9.208 -7.805 15.444 1.00 98.44 203 TRP A C 1
ATOM 1578 O O . TRP A 1 203 ? -10.096 -7.112 14.950 1.00 98.44 203 TRP A O 1
ATOM 1588 N N . TYR A 1 204 ? -9.327 -9.118 15.610 1.00 98.25 204 TYR A N 1
ATOM 1589 C CA . TYR A 1 204 ? -10.476 -9.899 15.159 1.00 98.25 204 TYR A CA 1
ATOM 1590 C C . TYR A 1 204 ? -11.003 -10.786 16.283 1.00 98.25 204 TYR A C 1
ATOM 1592 O O . TYR A 1 204 ? -10.218 -11.403 16.998 1.00 98.25 204 TYR A O 1
ATOM 1600 N N . ASN A 1 205 ? -12.327 -10.880 16.397 1.00 97.12 205 ASN A N 1
ATOM 1601 C CA . ASN A 1 205 ? -13.000 -11.906 17.186 1.00 97.12 205 ASN A CA 1
ATOM 1602 C C . ASN A 1 205 ? -13.474 -13.006 16.225 1.00 97.12 205 ASN A C 1
ATOM 1604 O O . ASN A 1 205 ? -14.415 -12.811 15.449 1.00 97.12 205 ASN A O 1
ATOM 1608 N N . GLY A 1 206 ? -12.758 -14.132 16.199 1.00 94.56 206 GLY A N 1
ATOM 1609 C CA . GLY A 1 206 ? -12.941 -15.167 15.183 1.00 94.56 206 GLY A CA 1
ATOM 1610 C C . GLY A 1 206 ? -12.686 -14.626 13.770 1.00 94.56 206 GLY A C 1
ATOM 1611 O O . GLY A 1 206 ? -11.548 -14.322 13.397 1.00 94.56 206 GLY A O 1
ATOM 1612 N N . ASN A 1 207 ? -13.754 -14.504 12.977 1.00 93.88 207 ASN A N 1
ATOM 1613 C CA . ASN A 1 207 ? -13.693 -14.006 11.600 1.00 93.88 207 ASN A CA 1
ATOM 1614 C C . ASN A 1 207 ? -14.045 -12.526 11.438 1.00 93.88 207 ASN A C 1
ATOM 1616 O O . ASN A 1 207 ? -13.675 -11.933 10.424 1.00 93.88 207 ASN A O 1
ATOM 1620 N N . ALA A 1 208 ? -14.708 -11.924 12.424 1.00 96.50 208 ALA A N 1
ATOM 1621 C CA . ALA A 1 208 ? -15.138 -10.536 12.362 1.00 96.50 208 ALA A CA 1
ATOM 1622 C C . ALA A 1 208 ? -14.049 -9.603 12.900 1.00 96.50 208 ALA A C 1
ATOM 1624 O O . ALA A 1 208 ? -13.445 -9.871 13.941 1.00 96.50 208 ALA A O 1
ATOM 1625 N N . LYS A 1 209 ? -13.804 -8.492 12.198 1.00 97.56 209 LYS A N 1
ATOM 1626 C CA . LYS A 1 209 ? -12.931 -7.428 12.703 1.00 97.56 209 LYS A CA 1
ATOM 1627 C C . LYS A 1 209 ? -13.607 -6.777 13.907 1.00 97.56 209 LYS A C 1
ATOM 1629 O O . LYS A 1 209 ? -14.780 -6.429 13.833 1.00 97.56 209 LYS A O 1
ATOM 1634 N N . TRP A 1 210 ? -12.875 -6.631 15.003 1.00 97.81 210 TRP A N 1
ATOM 1635 C CA . TRP A 1 210 ? -13.402 -6.047 16.228 1.00 97.81 210 TRP A CA 1
ATOM 1636 C C . TRP A 1 210 ? -13.441 -4.519 16.146 1.00 97.81 210 TRP A C 1
ATOM 1638 O O . TRP A 1 210 ? -12.448 -3.890 15.769 1.00 97.81 210 TRP A O 1
ATOM 1648 N N . ASP A 1 211 ? -14.572 -3.936 16.541 1.00 97.94 211 ASP A N 1
ATOM 1649 C CA . ASP A 1 211 ? -14.748 -2.497 16.736 1.00 97.94 211 ASP A CA 1
ATOM 1650 C C . ASP A 1 211 ? -14.677 -2.174 18.235 1.00 97.94 211 ASP A C 1
ATOM 1652 O O . ASP A 1 211 ? -15.521 -2.617 19.016 1.00 97.94 211 ASP A O 1
ATOM 1656 N N . PHE A 1 212 ? -13.688 -1.374 18.639 1.00 97.44 212 PHE A N 1
ATOM 1657 C CA . PHE A 1 212 ? -13.476 -0.973 20.035 1.00 97.44 212 PHE A CA 1
ATOM 1658 C C . PHE A 1 212 ? -14.545 -0.005 20.572 1.00 97.44 212 PHE A C 1
ATOM 1660 O O . PHE A 1 212 ? -14.554 0.292 21.765 1.00 97.44 212 PHE A O 1
ATOM 1667 N N . ASN A 1 213 ? -15.493 0.435 19.738 1.00 96.94 213 ASN A N 1
ATOM 1668 C CA . ASN A 1 213 ? -16.705 1.116 20.197 1.00 96.94 213 ASN A CA 1
ATOM 1669 C C . ASN A 1 213 ? -17.801 0.149 20.683 1.00 96.94 213 ASN A C 1
ATOM 1671 O O . ASN A 1 213 ? -18.805 0.597 21.248 1.00 96.94 213 ASN A O 1
ATOM 1675 N N . THR A 1 214 ? -17.612 -1.162 20.512 1.00 96.44 214 THR A N 1
ATOM 1676 C CA . THR A 1 214 ? -18.554 -2.194 20.963 1.00 96.44 214 THR A CA 1
ATOM 1677 C C . THR A 1 214 ? -18.419 -2.431 22.475 1.00 96.44 214 THR A C 1
ATOM 1679 O O . THR A 1 214 ? -17.303 -2.657 22.955 1.00 96.44 214 THR A O 1
ATOM 1682 N N . PRO A 1 215 ? -19.524 -2.398 23.247 1.00 96.75 215 PRO A N 1
ATOM 1683 C CA . PRO A 1 215 ? -19.545 -2.827 24.645 1.00 96.75 215 PRO A CA 1
ATOM 1684 C C . PRO A 1 215 ? -19.050 -4.265 24.834 1.00 96.75 215 PRO A C 1
ATOM 1686 O O . PRO A 1 215 ? -19.403 -5.159 24.067 1.00 96.75 215 PRO A O 1
ATOM 1689 N N . VAL A 1 216 ? -18.267 -4.502 25.884 1.00 96.94 216 VAL A N 1
ATOM 1690 C CA . VAL A 1 216 ? -17.769 -5.831 26.255 1.00 96.94 216 VAL A CA 1
ATOM 1691 C C . VAL A 1 216 ? -18.689 -6.426 27.318 1.00 96.94 216 VAL A C 1
ATOM 1693 O O . VAL A 1 216 ? -18.695 -5.973 28.459 1.00 96.94 216 VAL A O 1
ATOM 1696 N N . THR A 1 217 ? -19.463 -7.446 26.951 1.00 94.94 217 THR A N 1
ATOM 1697 C CA . THR A 1 217 ? -20.443 -8.114 27.835 1.00 94.94 217 THR A CA 1
ATOM 1698 C C . THR A 1 217 ? -20.039 -9.536 28.242 1.00 94.94 217 THR A C 1
ATOM 1700 O O . THR A 1 217 ? -20.720 -10.194 29.026 1.00 94.94 217 THR A O 1
ATOM 1703 N N . SER A 1 218 ? -18.913 -10.029 27.725 1.00 95.38 218 SER A N 1
ATOM 1704 C CA . SER A 1 218 ? -18.304 -11.314 28.069 1.00 95.38 218 SER A CA 1
ATOM 1705 C C . SER A 1 218 ? -16.787 -11.223 27.928 1.00 95.38 218 SER A C 1
ATOM 1707 O O . SER A 1 218 ? -16.273 -10.281 27.322 1.00 95.38 218 SER A O 1
ATOM 1709 N N . ASP A 1 219 ? -16.062 -12.211 28.449 1.00 96.62 219 ASP A N 1
ATOM 1710 C CA . ASP A 1 219 ? -14.628 -12.312 28.183 1.00 96.62 219 ASP A CA 1
ATOM 1711 C C . ASP A 1 219 ? -14.379 -12.484 26.680 1.00 96.62 219 ASP A C 1
ATOM 1713 O O . ASP A 1 219 ? -15.128 -13.166 25.976 1.00 96.62 219 ASP A O 1
ATOM 1717 N N . LEU A 1 220 ? -13.335 -11.822 26.185 1.00 96.94 220 LEU A N 1
ATOM 1718 C CA . LEU A 1 220 ? -13.049 -11.691 24.764 1.00 96.94 220 LEU A CA 1
ATOM 1719 C C . LEU A 1 220 ? -11.593 -12.061 24.485 1.00 96.94 220 LEU A C 1
ATOM 1721 O O . LEU A 1 220 ? -10.673 -11.600 25.165 1.00 96.94 220 LEU A O 1
ATOM 1725 N N . LYS A 1 221 ? -11.370 -12.858 23.440 1.00 97.69 221 LYS A N 1
ATOM 1726 C CA . LYS A 1 221 ? -10.040 -13.097 22.876 1.00 97.69 221 LYS A CA 1
ATOM 1727 C C . LYS A 1 221 ? -9.980 -12.494 21.481 1.00 97.69 221 LYS A C 1
ATOM 1729 O O . LYS A 1 221 ? -10.677 -12.942 20.576 1.00 97.69 221 LYS A O 1
ATOM 1734 N N . LEU A 1 222 ? -9.139 -11.480 21.317 1.00 98.44 222 LEU A N 1
ATOM 1735 C CA . LEU A 1 222 ? -8.918 -10.799 20.051 1.00 98.44 222 LEU A CA 1
ATOM 1736 C C . LEU A 1 222 ? -7.602 -11.248 19.430 1.00 98.44 222 LEU A C 1
ATOM 1738 O O . LEU A 1 222 ? -6.555 -11.171 20.065 1.00 98.44 222 LEU A O 1
ATOM 1742 N N . THR A 1 223 ? -7.640 -11.668 18.171 1.00 98.50 223 THR A N 1
ATOM 1743 C CA . THR A 1 223 ? -6.459 -12.128 17.434 1.00 98.50 223 THR A CA 1
ATOM 1744 C C . THR A 1 223 ? -6.043 -11.098 16.390 1.00 98.50 223 THR A C 1
ATOM 1746 O O . THR A 1 223 ? -6.873 -10.585 15.636 1.00 98.50 223 THR A O 1
ATOM 1749 N N . ALA A 1 224 ? -4.754 -10.775 16.340 1.00 98.12 224 ALA A N 1
ATOM 1750 C CA . ALA A 1 224 ? -4.190 -9.895 15.327 1.00 98.12 224 ALA A CA 1
ATOM 1751 C C . ALA A 1 224 ? -4.203 -10.569 13.948 1.00 98.12 224 ALA A C 1
ATOM 1753 O O . ALA A 1 224 ? -3.871 -11.748 13.816 1.00 98.12 224 ALA A O 1
ATOM 1754 N N . ARG A 1 225 ? -4.516 -9.811 12.894 1.00 98.12 225 ARG A N 1
ATOM 1755 C CA . ARG A 1 225 ? -4.332 -10.256 11.504 1.00 98.12 225 ARG A CA 1
ATOM 1756 C C . ARG A 1 225 ? -3.337 -9.381 10.763 1.00 98.12 225 ARG A C 1
ATOM 1758 O O . ARG A 1 225 ? -3.223 -8.178 11.013 1.00 98.12 225 ARG A O 1
ATOM 1765 N N . TRP A 1 226 ? -2.664 -9.988 9.796 1.00 97.88 226 TRP A N 1
ATOM 1766 C CA . TRP A 1 226 ? -1.486 -9.437 9.143 1.00 97.88 226 TRP A CA 1
ATOM 1767 C C . TRP A 1 226 ? -1.568 -9.595 7.625 1.00 97.88 226 TRP A C 1
ATOM 1769 O O . TRP A 1 226 ? -1.993 -10.641 7.142 1.00 97.88 226 TRP A O 1
ATOM 1779 N N . THR A 1 227 ? -1.079 -8.599 6.890 1.00 96.00 227 THR A N 1
ATOM 1780 C CA . THR A 1 227 ? -0.834 -8.685 5.442 1.00 96.00 227 THR A CA 1
ATOM 1781 C C . THR A 1 227 ? 0.670 -8.682 5.207 1.00 96.00 227 THR A C 1
ATOM 1783 O O . THR A 1 227 ? 1.356 -7.800 5.718 1.00 96.00 227 THR A O 1
ATOM 1786 N N . ALA A 1 228 ? 1.204 -9.653 4.462 1.00 91.38 228 ALA A N 1
ATOM 1787 C CA . ALA A 1 228 ? 2.629 -9.680 4.130 1.00 91.38 228 ALA A CA 1
ATOM 1788 C C . ALA A 1 228 ? 3.010 -8.436 3.314 1.00 91.38 228 ALA A C 1
ATOM 1790 O O . ALA A 1 228 ? 2.334 -8.090 2.345 1.00 91.38 228 ALA A O 1
ATOM 1791 N N . ILE A 1 229 ? 4.086 -7.759 3.711 1.00 85.19 229 ILE A N 1
ATOM 1792 C CA . ILE A 1 229 ? 4.661 -6.662 2.936 1.00 85.19 229 ILE A CA 1
ATOM 1793 C C . ILE A 1 229 ? 5.540 -7.314 1.862 1.00 85.19 229 ILE A C 1
ATOM 1795 O O . ILE A 1 229 ? 6.504 -7.996 2.221 1.00 85.19 229 ILE A O 1
ATOM 1799 N N . PRO A 1 230 ? 5.232 -7.156 0.561 1.00 78.44 230 PRO A N 1
ATOM 1800 C CA . PRO A 1 230 ? 6.046 -7.754 -0.486 1.00 78.44 230 PRO A CA 1
ATOM 1801 C C . PRO A 1 230 ? 7.480 -7.204 -0.419 1.00 78.44 230 PRO A C 1
ATOM 1803 O O . PRO A 1 230 ? 7.665 -6.007 -0.165 1.00 78.44 230 PRO A O 1
ATOM 1806 N N . PRO A 1 231 ? 8.506 -8.046 -0.641 1.00 69.81 231 PRO A N 1
ATOM 1807 C CA . PRO A 1 231 ? 9.886 -7.589 -0.646 1.00 69.81 231 PRO A CA 1
ATOM 1808 C C . PRO A 1 231 ? 10.064 -6.523 -1.730 1.00 69.81 231 PRO A C 1
ATOM 1810 O O . PRO A 1 231 ? 9.780 -6.746 -2.908 1.00 69.81 231 PRO A O 1
ATOM 1813 N N . GLN A 1 232 ? 10.531 -5.344 -1.322 1.00 64.75 232 GLN A N 1
ATOM 1814 C CA . GLN A 1 232 ? 10.877 -4.273 -2.248 1.00 64.75 232 GLN A CA 1
ATOM 1815 C C . GLN A 1 232 ? 12.007 -4.771 -3.151 1.00 64.75 232 GLN A C 1
ATOM 1817 O O . GLN A 1 232 ? 13.109 -5.071 -2.689 1.00 64.75 232 GLN A O 1
ATOM 1822 N N . THR A 1 233 ? 11.731 -4.887 -4.448 1.00 73.88 233 THR A N 1
ATOM 1823 C CA . THR A 1 233 ? 12.760 -5.260 -5.419 1.00 73.88 233 THR A CA 1
ATOM 1824 C C . THR A 1 233 ? 13.696 -4.069 -5.587 1.00 73.88 233 THR A C 1
ATOM 1826 O O . THR A 1 233 ? 13.317 -3.040 -6.145 1.00 73.88 233 THR A O 1
ATOM 1829 N N . VAL A 1 234 ? 14.921 -4.187 -5.078 1.00 84.44 234 VAL A N 1
ATOM 1830 C CA . VAL A 1 234 ? 15.964 -3.179 -5.290 1.00 84.44 234 VAL A CA 1
ATOM 1831 C C . VAL A 1 234 ? 16.408 -3.263 -6.745 1.00 84.44 234 VAL A C 1
ATOM 1833 O O . VAL A 1 234 ? 16.787 -4.334 -7.212 1.00 84.44 234 VAL A O 1
ATOM 1836 N N . TYR A 1 235 ? 16.375 -2.143 -7.462 1.00 90.00 235 TYR A N 1
ATOM 1837 C CA . TYR A 1 235 ? 16.884 -2.048 -8.830 1.00 90.00 235 TYR A CA 1
ATOM 1838 C C . TYR A 1 235 ? 18.255 -1.371 -8.843 1.00 90.00 235 TYR A C 1
ATOM 1840 O O . TYR A 1 235 ? 18.522 -0.496 -8.022 1.00 90.00 235 TYR A O 1
ATOM 1848 N N . ARG A 1 236 ? 19.100 -1.762 -9.797 1.00 95.06 236 ARG A N 1
ATOM 1849 C CA . ARG A 1 236 ? 20.400 -1.160 -10.095 1.00 95.06 236 ARG A CA 1
ATOM 1850 C C . ARG A 1 236 ? 20.395 -0.553 -11.487 1.00 95.06 236 ARG A C 1
ATOM 1852 O O . ARG A 1 236 ? 19.740 -1.072 -12.396 1.00 95.06 236 ARG A O 1
ATOM 1859 N N . THR A 1 237 ? 21.140 0.530 -11.646 1.00 96.56 237 THR A N 1
ATOM 1860 C CA . THR A 1 237 ? 21.300 1.223 -12.923 1.00 96.56 237 THR A CA 1
ATOM 1861 C C . THR A 1 237 ? 22.646 0.875 -13.540 1.00 96.56 237 THR A C 1
ATOM 1863 O O . THR A 1 237 ? 23.689 1.029 -12.908 1.00 96.56 237 THR A O 1
ATOM 1866 N N . VAL A 1 238 ? 22.634 0.443 -14.800 1.00 97.62 238 VAL A N 1
ATOM 1867 C CA . VAL A 1 238 ? 23.835 0.276 -15.622 1.00 97.62 238 VAL A CA 1
ATOM 1868 C C . VAL A 1 238 ? 23.845 1.380 -16.667 1.00 97.62 238 VAL A C 1
ATOM 1870 O O . VAL A 1 238 ? 23.011 1.416 -17.573 1.00 97.62 238 VAL A O 1
ATOM 1873 N N . SER A 1 239 ? 24.771 2.316 -16.506 1.00 97.06 239 SER A N 1
ATOM 1874 C CA . SER A 1 239 ? 24.974 3.446 -17.407 1.00 97.06 239 SER A CA 1
ATOM 1875 C C . SER A 1 239 ? 26.110 3.162 -18.385 1.00 97.06 239 SER A C 1
ATOM 1877 O O . SER A 1 239 ? 27.120 2.553 -18.026 1.00 97.06 239 SER A O 1
ATOM 1879 N N . PHE A 1 240 ? 25.934 3.606 -19.627 1.00 97.56 240 PHE A N 1
ATOM 1880 C CA . PHE A 1 240 ? 26.869 3.370 -20.719 1.00 97.56 240 PHE A CA 1
ATOM 1881 C C . PHE A 1 240 ? 27.439 4.700 -21.207 1.00 97.56 240 PHE A C 1
ATOM 1883 O O . PHE A 1 240 ? 26.741 5.514 -21.803 1.00 97.56 240 PHE A O 1
ATOM 1890 N N . ASP A 1 241 ? 28.723 4.914 -20.956 1.00 96.88 241 ASP A N 1
ATOM 1891 C CA . ASP A 1 241 ? 29.481 6.048 -21.472 1.00 96.88 241 ASP A CA 1
ATOM 1892 C C . ASP A 1 241 ? 30.172 5.624 -22.770 1.00 96.88 241 ASP A C 1
ATOM 1894 O O . ASP A 1 241 ? 31.165 4.892 -22.756 1.00 96.88 241 ASP A O 1
ATOM 1898 N N . SER A 1 242 ? 29.627 6.041 -23.912 1.00 95.12 242 SER A N 1
ATOM 1899 C CA . SER A 1 242 ? 30.125 5.632 -25.228 1.00 95.12 242 SER A CA 1
ATOM 1900 C C . SER A 1 242 ? 31.506 6.205 -25.573 1.00 95.12 242 SER A C 1
ATOM 1902 O O . SER A 1 242 ? 32.049 5.848 -26.622 1.00 95.12 242 SER A O 1
ATOM 1904 N N . ALA A 1 243 ? 32.096 7.066 -24.728 1.00 93.38 243 ALA A N 1
ATOM 1905 C CA . ALA A 1 243 ? 33.439 7.624 -24.903 1.00 93.38 243 ALA A CA 1
ATOM 1906 C C . ALA A 1 243 ? 33.687 8.149 -26.335 1.00 93.38 243 ALA A C 1
ATOM 1908 O O . ALA A 1 243 ? 34.664 7.788 -27.002 1.00 93.38 243 ALA A O 1
ATOM 1909 N N . GLY A 1 244 ? 32.745 8.959 -26.831 1.00 87.69 244 GLY A N 1
ATOM 1910 C CA . GLY A 1 244 ? 32.781 9.555 -28.171 1.00 87.69 244 GLY A CA 1
ATOM 1911 C C . GLY A 1 244 ? 32.186 8.699 -29.298 1.00 87.69 244 GLY A C 1
ATOM 1912 O O . GLY A 1 244 ? 32.317 9.074 -30.460 1.00 87.69 244 GLY A O 1
ATOM 1913 N N . GLY A 1 245 ? 31.564 7.555 -28.993 1.00 91.94 245 GLY A N 1
ATOM 1914 C CA . GLY A 1 245 ? 30.719 6.805 -29.933 1.00 91.94 245 GLY A CA 1
ATOM 1915 C C . GLY A 1 245 ? 29.234 7.181 -29.856 1.00 91.94 245 GLY A C 1
ATOM 1916 O O . GLY A 1 245 ? 28.832 8.012 -29.043 1.00 91.94 245 GLY A O 1
ATOM 1917 N N . SER A 1 246 ? 28.404 6.531 -30.676 1.00 93.44 246 SER A N 1
ATOM 1918 C CA . SER A 1 246 ? 26.942 6.688 -30.658 1.00 93.44 246 SER A CA 1
ATOM 1919 C C . SER A 1 246 ? 26.353 6.425 -29.266 1.00 93.44 246 SER A C 1
ATOM 1921 O O . SER A 1 246 ? 26.836 5.548 -28.547 1.00 93.44 246 SER A O 1
ATOM 1923 N N . ALA A 1 247 ? 25.300 7.158 -28.902 1.00 92.31 247 ALA A N 1
ATOM 1924 C CA . ALA A 1 247 ? 24.654 7.041 -27.597 1.00 92.31 247 ALA A CA 1
ATOM 1925 C C . ALA A 1 247 ? 24.085 5.634 -27.349 1.00 92.31 247 ALA A C 1
ATOM 1927 O O . ALA A 1 247 ? 23.586 4.977 -28.265 1.00 92.31 247 ALA A O 1
ATOM 1928 N N . VAL A 1 248 ? 24.142 5.192 -26.092 1.00 96.44 248 VAL A N 1
ATOM 1929 C CA . VAL A 1 248 ? 23.596 3.911 -25.634 1.00 96.44 248 VAL A CA 1
ATOM 1930 C C . VAL A 1 248 ? 22.756 4.168 -24.392 1.00 96.44 248 VAL A C 1
ATOM 1932 O O . VAL A 1 248 ? 23.234 4.766 -23.430 1.00 96.44 248 VAL A O 1
ATOM 1935 N N . ALA A 1 249 ? 21.492 3.745 -24.429 1.00 95.62 249 ALA A N 1
ATOM 1936 C CA . ALA A 1 249 ? 20.566 3.939 -23.321 1.00 95.62 249 ALA A CA 1
ATOM 1937 C C . ALA A 1 249 ? 21.005 3.140 -22.087 1.00 95.62 249 ALA A C 1
ATOM 1939 O O . ALA A 1 249 ? 21.476 2.005 -22.203 1.00 95.62 249 ALA A O 1
ATOM 1940 N N . SER A 1 250 ? 20.826 3.730 -20.905 1.00 95.88 250 SER A N 1
ATOM 1941 C CA . SER A 1 250 ? 21.031 3.034 -19.638 1.00 95.88 250 SER A CA 1
ATOM 1942 C C . SER A 1 250 ? 20.003 1.919 -19.445 1.00 95.88 250 SER A C 1
ATOM 1944 O O . SER A 1 250 ? 18.909 1.935 -20.010 1.00 95.88 250 SER A O 1
ATOM 1946 N N . GLN A 1 251 ? 20.366 0.935 -18.628 1.00 96.94 251 GLN A N 1
ATOM 1947 C CA . GLN A 1 251 ? 19.490 -0.169 -18.250 1.00 96.94 251 GLN A CA 1
ATOM 1948 C C . GLN A 1 251 ? 19.190 -0.127 -16.761 1.00 96.94 251 GLN A C 1
ATOM 1950 O O . GLN A 1 251 ? 20.051 0.217 -15.951 1.00 96.94 251 GLN A O 1
ATOM 1955 N N . ARG A 1 252 ? 17.973 -0.538 -16.407 1.00 96.31 252 ARG A N 1
ATOM 1956 C CA . ARG A 1 252 ? 17.540 -0.740 -15.028 1.00 96.31 252 ARG A CA 1
ATOM 1957 C C . ARG A 1 252 ? 17.232 -2.219 -14.834 1.00 96.31 252 ARG A C 1
ATOM 1959 O O . ARG A 1 252 ? 16.361 -2.753 -15.514 1.00 96.31 252 ARG A O 1
ATOM 1966 N N . VAL A 1 253 ? 17.951 -2.875 -13.930 1.00 94.44 253 VAL A N 1
ATOM 1967 C CA . VAL A 1 253 ? 17.845 -4.323 -13.677 1.00 94.44 253 VAL A CA 1
ATOM 1968 C C . VAL A 1 253 ? 17.615 -4.590 -12.195 1.00 94.44 253 VAL A C 1
ATOM 1970 O O . VAL A 1 253 ? 18.054 -3.804 -11.359 1.00 94.44 253 VAL A O 1
ATOM 1973 N N . ALA A 1 254 ? 16.914 -5.667 -11.839 1.00 92.44 254 ALA A N 1
ATOM 1974 C CA . ALA A 1 254 ? 16.786 -6.056 -10.434 1.00 92.44 254 ALA A CA 1
ATOM 1975 C C . ALA A 1 254 ? 18.167 -6.423 -9.858 1.00 92.44 254 ALA A C 1
ATOM 1977 O O . ALA A 1 254 ? 19.012 -6.988 -10.552 1.00 92.44 254 ALA A O 1
ATOM 1978 N N . ASN A 1 255 ? 18.418 -6.099 -8.593 1.00 91.38 255 ASN A N 1
ATOM 1979 C CA . ASN A 1 255 ? 19.676 -6.391 -7.916 1.00 91.38 255 ASN A CA 1
ATOM 1980 C C . ASN A 1 255 ? 19.967 -7.901 -7.939 1.00 91.38 255 ASN A C 1
ATOM 1982 O O . ASN A 1 255 ? 19.120 -8.706 -7.566 1.00 91.38 255 ASN A O 1
ATOM 1986 N N . GLY A 1 256 ? 21.162 -8.280 -8.387 1.00 90.75 256 GLY A N 1
ATOM 1987 C CA . GLY A 1 256 ? 21.560 -9.670 -8.620 1.00 90.75 256 GLY A CA 1
ATOM 1988 C C . GLY A 1 256 ? 21.194 -10.213 -10.008 1.00 90.75 256 GLY A C 1
ATOM 1989 O O . GLY A 1 256 ? 21.702 -11.264 -10.390 1.00 90.75 256 GLY A O 1
ATOM 1990 N N . SER A 1 257 ? 20.378 -9.504 -10.795 1.00 93.81 257 SER A N 1
ATOM 1991 C CA . SER A 1 257 ? 20.121 -9.853 -12.200 1.00 93.81 257 SER A CA 1
ATOM 1992 C C . SER A 1 257 ? 21.263 -9.397 -13.108 1.00 93.81 257 SER A C 1
ATOM 1994 O O . SER A 1 257 ? 22.103 -8.583 -12.726 1.00 93.81 257 SER A O 1
ATOM 1996 N N . ARG A 1 258 ? 21.302 -9.925 -14.332 1.00 96.06 258 ARG A N 1
ATOM 1997 C CA . ARG A 1 258 ? 22.302 -9.570 -15.351 1.00 96.06 258 ARG A CA 1
ATOM 1998 C C . ARG A 1 258 ? 21.824 -8.384 -16.188 1.00 96.06 258 ARG A C 1
ATOM 2000 O O . ARG A 1 258 ? 20.634 -8.274 -16.474 1.00 96.06 258 ARG A O 1
ATOM 2007 N N . ALA A 1 259 ? 22.752 -7.528 -16.609 1.00 95.12 259 ALA A N 1
ATOM 2008 C CA . ALA A 1 259 ? 22.481 -6.531 -17.642 1.00 95.12 259 ALA A CA 1
ATOM 2009 C C . ALA A 1 259 ? 22.533 -7.173 -19.032 1.00 95.12 259 ALA A C 1
ATOM 2011 O O . ALA A 1 259 ? 23.319 -8.088 -19.274 1.00 95.12 259 ALA A O 1
ATOM 2012 N N . VAL A 1 260 ? 21.724 -6.675 -19.963 1.00 96.25 260 VAL A N 1
ATOM 2013 C CA . VAL A 1 260 ? 21.772 -7.112 -21.360 1.00 96.25 260 VAL A CA 1
ATOM 2014 C C . VAL A 1 260 ? 22.933 -6.399 -22.041 1.00 96.25 260 VAL A C 1
ATOM 2016 O O . VAL A 1 260 ? 23.086 -5.186 -21.913 1.00 96.25 260 VAL A O 1
ATOM 2019 N N . GLN A 1 261 ? 23.765 -7.118 -22.790 1.00 96.00 261 GLN A N 1
ATOM 2020 C CA . GLN A 1 261 ? 24.811 -6.464 -23.570 1.00 96.00 261 GLN A CA 1
ATOM 2021 C C . GLN A 1 261 ? 24.168 -5.605 -24.673 1.00 96.00 261 GLN A C 1
ATOM 2023 O O . GLN A 1 261 ? 23.473 -6.153 -25.532 1.00 96.00 261 GLN A O 1
ATOM 2028 N N . PRO A 1 262 ? 24.367 -4.273 -24.684 1.00 94.94 262 PRO A N 1
ATOM 2029 C CA . PRO A 1 262 ? 23.784 -3.434 -25.720 1.00 94.94 262 PRO A CA 1
ATOM 2030 C C . PRO A 1 262 ? 24.497 -3.667 -27.056 1.00 94.94 262 PRO A C 1
ATOM 2032 O O . PRO A 1 262 ? 25.659 -4.090 -27.098 1.00 94.94 262 PRO A O 1
ATOM 2035 N N . LYS A 1 263 ? 23.820 -3.328 -28.160 1.00 94.06 263 LYS A N 1
ATOM 2036 C CA . LYS A 1 263 ? 24.446 -3.292 -29.487 1.00 94.06 263 LYS A CA 1
ATOM 2037 C C . LYS A 1 263 ? 25.705 -2.418 -29.434 1.00 94.06 263 LYS A C 1
ATOM 2039 O O . LYS A 1 263 ? 25.693 -1.354 -28.815 1.00 94.06 263 LYS A O 1
ATOM 2044 N N . ALA A 1 264 ? 26.781 -2.873 -30.079 1.00 93.44 264 ALA A N 1
ATOM 2045 C CA . ALA A 1 264 ? 28.039 -2.136 -30.112 1.00 93.44 264 ALA A CA 1
ATOM 2046 C C . ALA A 1 264 ? 27.812 -0.709 -30.654 1.00 93.44 264 ALA A C 1
ATOM 2048 O O . ALA A 1 264 ? 27.245 -0.570 -31.745 1.00 93.44 264 ALA A O 1
ATOM 2049 N N . PRO A 1 265 ? 28.223 0.343 -29.920 1.00 94.94 265 PRO A N 1
ATOM 2050 C CA . PRO A 1 265 ? 28.146 1.703 -30.426 1.00 94.94 265 PRO A CA 1
ATOM 2051 C C . PRO A 1 265 ? 29.116 1.887 -31.597 1.00 94.94 265 PRO A C 1
ATOM 2053 O O . PRO A 1 265 ? 30.088 1.145 -31.749 1.00 94.94 265 PRO A O 1
ATOM 2056 N N . THR A 1 266 ? 28.890 2.914 -32.412 1.00 93.19 266 THR A N 1
ATOM 2057 C CA . THR A 1 266 ? 29.758 3.250 -33.549 1.00 93.19 266 THR A CA 1
ATOM 2058 C C . THR A 1 266 ? 30.547 4.526 -33.286 1.00 93.19 266 THR A C 1
ATOM 2060 O O . THR A 1 266 ? 29.980 5.508 -32.810 1.00 93.19 266 THR A O 1
ATOM 2063 N N . ARG A 1 267 ? 31.833 4.546 -33.652 1.00 93.12 267 ARG A N 1
ATOM 2064 C CA . ARG A 1 267 ? 32.700 5.733 -33.618 1.00 93.12 267 ARG A CA 1
ATOM 2065 C C . ARG A 1 267 ? 33.574 5.762 -34.873 1.00 93.12 267 ARG A C 1
ATOM 2067 O O . ARG A 1 267 ? 34.325 4.823 -35.118 1.00 93.12 267 ARG A O 1
ATOM 2074 N N . SER A 1 268 ? 33.476 6.825 -35.673 1.00 87.38 268 SER A N 1
ATOM 2075 C CA . SER A 1 268 ? 34.199 6.929 -36.952 1.00 87.38 268 SER A CA 1
ATOM 2076 C C . SER A 1 268 ? 35.717 6.823 -36.764 1.00 87.38 268 SER A C 1
ATOM 2078 O O . SER A 1 268 ? 36.279 7.521 -35.924 1.00 87.38 268 SER A O 1
ATOM 2080 N N . GLY A 1 269 ? 36.376 5.954 -37.538 1.00 84.19 269 GLY A N 1
ATOM 2081 C CA . GLY A 1 269 ? 37.828 5.730 -37.478 1.00 84.19 269 GLY A CA 1
ATOM 2082 C C . GLY A 1 269 ? 38.312 4.804 -36.350 1.00 84.19 269 GLY A C 1
ATOM 2083 O O . GLY A 1 269 ? 39.521 4.621 -36.198 1.00 84.19 269 GLY A O 1
ATOM 2084 N N . TYR A 1 270 ? 37.401 4.205 -35.577 1.00 89.56 270 TYR A N 1
ATOM 2085 C CA . TYR A 1 270 ? 37.725 3.308 -34.468 1.00 89.56 270 TYR A CA 1
ATOM 2086 C C . TYR A 1 270 ? 36.874 2.030 -34.501 1.00 89.56 270 TYR A C 1
ATOM 2088 O O . TYR A 1 270 ? 35.727 2.038 -34.941 1.00 89.56 270 TYR A O 1
ATOM 2096 N N . THR A 1 271 ? 37.425 0.937 -33.979 1.00 92.69 271 THR A N 1
ATOM 2097 C CA . THR A 1 271 ? 36.738 -0.337 -33.746 1.00 92.69 271 THR A CA 1
ATOM 2098 C C . THR A 1 271 ? 36.395 -0.440 -32.266 1.00 92.69 271 THR A C 1
ATOM 2100 O O . THR A 1 271 ? 37.256 -0.233 -31.408 1.00 92.69 271 THR A O 1
ATOM 2103 N N . PHE A 1 272 ? 35.139 -0.755 -31.953 1.00 96.06 272 PHE A N 1
ATOM 2104 C CA . PHE A 1 272 ? 34.682 -0.972 -30.581 1.00 96.06 272 PHE A CA 1
ATOM 2105 C C . PHE A 1 272 ? 35.309 -2.249 -30.005 1.00 96.06 272 PHE A C 1
ATOM 2107 O O . PHE A 1 272 ? 35.135 -3.329 -30.566 1.00 96.06 272 PHE A O 1
ATOM 2114 N N . THR A 1 273 ? 36.029 -2.148 -28.885 1.00 94.81 273 THR A N 1
ATOM 2115 C CA . THR A 1 273 ? 36.727 -3.298 -28.273 1.00 94.81 273 THR A CA 1
ATOM 2116 C C . THR A 1 273 ? 35.982 -3.898 -27.080 1.00 94.81 273 THR A C 1
ATOM 2118 O O . THR A 1 273 ? 36.264 -5.031 -26.670 1.00 94.81 273 THR A O 1
ATOM 2121 N N . GLY A 1 274 ? 34.999 -3.176 -26.536 1.00 95.38 274 GLY A N 1
ATOM 2122 C CA . GLY A 1 274 ? 34.130 -3.643 -25.459 1.00 95.38 274 GLY A CA 1
ATOM 2123 C C . GLY A 1 274 ? 33.744 -2.554 -24.463 1.00 95.38 274 GLY A C 1
ATOM 2124 O O . GLY A 1 274 ? 34.231 -1.424 -24.518 1.00 95.38 274 GLY A O 1
ATOM 2125 N N . TRP A 1 275 ? 32.876 -2.934 -23.529 1.00 97.62 275 TRP A N 1
ATOM 2126 C CA . TRP A 1 275 ? 32.516 -2.145 -22.352 1.00 97.62 275 TRP A CA 1
ATOM 2127 C C . TRP A 1 275 ? 33.447 -2.486 -21.193 1.00 97.62 275 TRP A C 1
ATOM 2129 O O . TRP A 1 275 ? 33.747 -3.658 -20.975 1.00 97.62 275 TRP A O 1
ATOM 2139 N N . TYR A 1 276 ? 33.912 -1.477 -20.463 1.00 96.75 276 TYR A N 1
ATOM 2140 C CA . TYR A 1 276 ? 34.875 -1.629 -19.374 1.00 96.75 276 TYR A CA 1
ATOM 2141 C C . TYR A 1 276 ? 34.359 -0.971 -18.097 1.00 96.75 276 TYR A C 1
ATOM 2143 O O . TYR A 1 276 ? 33.776 0.110 -18.147 1.00 96.75 276 TYR A O 1
ATOM 2151 N N . GLN A 1 277 ? 34.625 -1.602 -16.955 1.00 95.31 277 GLN A N 1
ATOM 2152 C CA . GLN A 1 277 ? 34.454 -1.012 -15.630 1.00 95.31 277 GLN A CA 1
ATOM 2153 C C . GLN A 1 277 ? 35.849 -0.682 -15.087 1.00 95.31 277 GLN A C 1
ATOM 2155 O O . GLN A 1 277 ? 36.620 -1.574 -14.730 1.00 95.31 277 GLN A O 1
ATOM 2160 N N . GLY A 1 278 ? 36.211 0.603 -15.089 1.00 91.25 278 GLY A N 1
ATOM 2161 C CA . GLY A 1 278 ? 37.581 1.030 -14.797 1.00 91.25 278 GLY A CA 1
ATOM 2162 C C . GLY A 1 278 ? 38.579 0.491 -15.831 1.00 91.25 278 GLY A C 1
ATOM 2163 O O . GLY A 1 278 ? 38.518 0.841 -17.015 1.00 91.25 278 GLY A O 1
ATOM 2164 N N . SER A 1 279 ? 39.519 -0.349 -15.391 1.00 89.75 279 SER A N 1
ATOM 2165 C CA . SER A 1 279 ? 40.545 -0.963 -16.246 1.00 89.75 279 SER A CA 1
ATOM 2166 C C . SER A 1 279 ? 40.130 -2.297 -16.877 1.00 89.75 279 SER A C 1
ATOM 2168 O O . SER A 1 279 ? 40.678 -2.655 -17.922 1.00 89.75 279 SER A O 1
ATOM 2170 N N . ALA A 1 280 ? 39.155 -3.001 -16.293 1.00 94.19 280 ALA A N 1
ATOM 2171 C CA . ALA A 1 280 ? 38.774 -4.359 -16.675 1.00 94.19 280 ALA A CA 1
ATOM 2172 C C . ALA A 1 280 ? 37.601 -4.384 -17.666 1.00 94.19 280 ALA A C 1
ATOM 2174 O O . ALA A 1 280 ? 36.654 -3.601 -17.550 1.00 94.19 280 ALA A O 1
ATOM 2175 N N . LYS A 1 281 ? 37.652 -5.301 -18.642 1.00 95.88 281 LYS A N 1
ATOM 2176 C CA . LYS A 1 281 ? 36.543 -5.530 -19.579 1.00 95.88 281 LYS A CA 1
ATOM 2177 C C . LYS A 1 281 ? 35.372 -6.144 -18.812 1.00 95.88 281 LYS A C 1
ATOM 2179 O O . LYS A 1 281 ? 35.563 -7.100 -18.067 1.00 95.88 281 LYS A O 1
ATOM 2184 N N . TYR A 1 282 ? 34.183 -5.576 -18.971 1.00 96.56 282 TYR A N 1
ATOM 2185 C CA . TYR A 1 282 ? 32.992 -6.017 -18.257 1.00 96.56 282 TYR A CA 1
ATOM 2186 C C . TYR A 1 282 ? 32.379 -7.256 -18.918 1.00 96.56 282 TYR A C 1
ATOM 2188 O O . TYR A 1 282 ? 32.231 -7.306 -20.141 1.00 96.56 282 TYR A O 1
ATOM 2196 N N . ASP A 1 283 ? 32.011 -8.238 -18.097 1.00 96.69 283 ASP A N 1
ATOM 2197 C CA . ASP A 1 283 ? 31.343 -9.475 -18.502 1.00 96.69 283 ASP A CA 1
ATOM 2198 C C . ASP A 1 283 ? 29.855 -9.410 -18.125 1.00 96.69 283 ASP A C 1
ATOM 2200 O O . ASP A 1 283 ? 29.501 -9.420 -16.945 1.00 96.69 283 ASP A O 1
ATOM 2204 N N . PHE A 1 284 ? 28.985 -9.365 -19.136 1.00 96.31 284 PHE A N 1
ATOM 2205 C CA . PHE A 1 284 ? 27.529 -9.276 -18.974 1.00 96.31 284 PHE A CA 1
ATOM 2206 C C . PHE A 1 284 ? 26.890 -10.565 -18.427 1.00 96.31 284 PHE A C 1
ATOM 2208 O O . PHE A 1 284 ? 25.702 -10.574 -18.107 1.00 96.31 284 PHE A O 1
ATOM 2215 N N . SER A 1 285 ? 27.657 -11.649 -18.265 1.00 94.94 285 SER A N 1
ATOM 2216 C CA . SER A 1 285 ? 27.206 -12.842 -17.543 1.00 94.94 285 SER A CA 1
ATOM 2217 C C . SER A 1 285 ? 27.204 -12.651 -16.016 1.00 94.94 285 SER A C 1
ATOM 2219 O O . SER A 1 285 ? 26.548 -13.410 -15.292 1.00 94.94 285 SER A O 1
ATOM 2221 N N . ARG A 1 286 ? 27.891 -11.617 -15.506 1.00 94.25 286 ARG A N 1
ATOM 2222 C CA . ARG A 1 286 ? 27.986 -11.341 -14.068 1.00 94.25 286 ARG A CA 1
ATOM 2223 C C . ARG A 1 286 ? 26.720 -10.655 -13.539 1.00 94.25 286 ARG A C 1
ATOM 2225 O O . ARG A 1 286 ? 26.154 -9.793 -14.214 1.00 94.25 286 ARG A O 1
ATOM 2232 N N . PRO A 1 287 ? 26.276 -11.001 -12.319 1.00 94.62 287 PRO A N 1
ATOM 2233 C CA . PRO A 1 287 ? 25.158 -10.320 -11.681 1.00 94.62 287 PRO A CA 1
ATOM 2234 C C . PRO A 1 287 ? 25.524 -8.872 -11.332 1.00 94.62 287 PRO A C 1
ATOM 2236 O O . PRO A 1 287 ? 26.638 -8.578 -10.894 1.00 94.62 287 PRO A O 1
ATOM 2239 N N . VAL A 1 288 ? 24.562 -7.968 -11.490 1.00 95.62 288 VAL A N 1
ATOM 2240 C CA . VAL A 1 288 ? 24.678 -6.555 -11.124 1.00 95.62 288 VAL A CA 1
ATOM 2241 C C . VAL A 1 288 ? 24.214 -6.383 -9.679 1.00 95.62 288 VAL A C 1
ATOM 2243 O O . VAL A 1 288 ? 23.021 -6.449 -9.390 1.00 95.62 288 VAL A O 1
ATOM 2246 N N . THR A 1 289 ? 25.145 -6.166 -8.752 1.00 93.06 289 THR A N 1
ATOM 2247 C CA . THR A 1 289 ? 24.856 -6.010 -7.308 1.00 93.06 289 THR A CA 1
ATOM 2248 C C . THR A 1 289 ? 24.924 -4.560 -6.811 1.00 93.06 289 THR A C 1
ATOM 2250 O O . THR A 1 289 ? 24.592 -4.272 -5.660 1.00 93.06 289 THR A O 1
ATOM 2253 N N . GLY A 1 290 ? 25.311 -3.633 -7.686 1.00 93.75 290 GLY A N 1
ATOM 2254 C CA . GLY A 1 290 ? 25.420 -2.197 -7.439 1.00 93.75 290 GLY A CA 1
ATOM 2255 C C . GLY A 1 290 ? 25.244 -1.416 -8.739 1.00 93.75 290 GLY A C 1
ATOM 2256 O O . GLY A 1 290 ? 25.193 -2.017 -9.811 1.00 93.75 290 GLY A O 1
ATOM 2257 N N . ASP A 1 291 ? 25.134 -0.094 -8.649 1.00 96.38 291 ASP A N 1
ATOM 2258 C CA . ASP A 1 291 ? 25.075 0.747 -9.845 1.00 96.38 291 ASP A CA 1
ATOM 2259 C C . ASP A 1 291 ? 26.419 0.720 -10.575 1.00 96.38 291 ASP A C 1
ATOM 2261 O O . ASP A 1 291 ? 27.486 0.770 -9.958 1.00 96.38 291 ASP A O 1
ATOM 2265 N N . LEU A 1 292 ? 26.366 0.621 -11.901 1.00 95.62 292 LEU A N 1
ATOM 2266 C CA . LEU A 1 292 ? 27.542 0.475 -12.747 1.00 95.62 292 LEU A CA 1
ATOM 2267 C C . LEU A 1 292 ? 27.614 1.610 -13.760 1.00 95.62 292 LEU A C 1
ATOM 2269 O O . LEU A 1 292 ? 26.624 1.981 -14.397 1.00 95.62 292 LEU A O 1
ATOM 2273 N N . LYS A 1 293 ? 28.829 2.112 -13.968 1.00 96.38 293 LYS A N 1
ATOM 2274 C CA . LYS A 1 293 ? 29.180 2.927 -15.126 1.00 96.38 293 LYS A CA 1
ATOM 2275 C C . LYS A 1 293 ? 30.164 2.144 -15.980 1.00 96.38 293 LYS A C 1
ATOM 2277 O O . LYS A 1 293 ? 31.279 1.861 -15.545 1.00 96.38 293 LYS A O 1
ATOM 2282 N N . LEU A 1 294 ? 29.730 1.786 -17.181 1.00 97.44 294 LEU A N 1
ATOM 2283 C CA . LEU A 1 294 ? 30.536 1.076 -18.159 1.00 97.44 294 LEU A CA 1
ATOM 2284 C C . LEU A 1 294 ? 30.963 2.042 -19.256 1.00 97.44 294 LEU A C 1
ATOM 2286 O O . LEU A 1 294 ? 30.132 2.722 -19.853 1.00 97.44 294 LEU A O 1
ATOM 2290 N N . THR A 1 295 ? 32.257 2.083 -19.543 1.00 97.38 295 THR A N 1
ATOM 2291 C CA . THR A 1 295 ? 32.830 2.977 -20.550 1.00 97.38 295 THR A CA 1
ATOM 2292 C C . THR A 1 295 ? 33.272 2.179 -21.767 1.00 97.38 295 THR A C 1
ATOM 2294 O O . THR A 1 295 ? 33.933 1.145 -21.643 1.00 97.38 295 THR A O 1
ATOM 2297 N N . ALA A 1 296 ? 32.898 2.645 -22.955 1.00 96.44 296 ALA A N 1
ATOM 2298 C CA 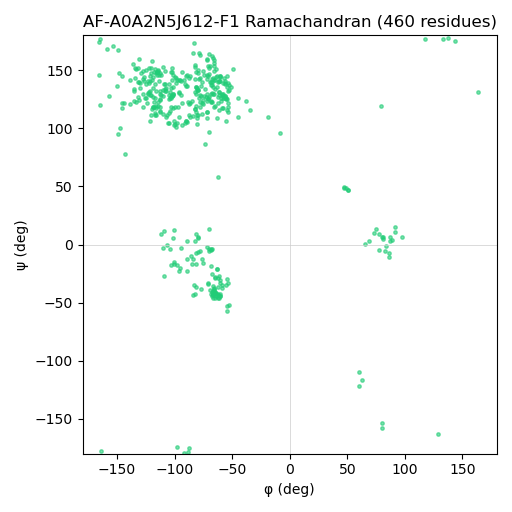. ALA A 1 296 ? 33.333 2.051 -24.207 1.00 96.44 296 ALA A CA 1
ATOM 2299 C C . ALA A 1 296 ? 34.840 2.255 -24.391 1.00 96.44 296 ALA A C 1
ATOM 2301 O O . ALA A 1 296 ? 35.361 3.357 -24.207 1.00 96.44 296 ALA A O 1
ATOM 2302 N N . ARG A 1 297 ? 35.544 1.205 -24.812 1.00 96.69 297 ARG A N 1
ATOM 2303 C CA . ARG A 1 297 ? 36.914 1.326 -25.313 1.00 96.69 297 ARG A CA 1
ATOM 2304 C C . ARG A 1 297 ? 36.968 1.069 -26.807 1.00 96.69 297 ARG A C 1
ATOM 2306 O O . ARG A 1 297 ? 36.133 0.377 -27.392 1.00 96.69 297 ARG A O 1
ATOM 2313 N N . TRP A 1 298 ? 37.975 1.681 -27.408 1.00 94.00 298 TRP A N 1
ATOM 2314 C CA . TRP A 1 298 ? 38.117 1.815 -28.843 1.00 94.00 298 TRP A CA 1
ATOM 2315 C C . TRP A 1 298 ? 39.553 1.491 -29.230 1.00 94.00 298 TRP A C 1
ATOM 2317 O O . TRP A 1 298 ? 40.486 2.000 -28.613 1.00 94.00 298 TRP A O 1
ATOM 2327 N N . SER A 1 299 ? 39.729 0.680 -30.266 1.00 91.25 299 SER A N 1
ATOM 2328 C CA . SER A 1 299 ? 41.001 0.569 -30.972 1.00 91.25 299 SER A CA 1
ATOM 2329 C C . SER A 1 299 ? 40.934 1.490 -32.177 1.00 91.25 299 SER A C 1
ATOM 2331 O O . SER A 1 299 ? 39.946 1.464 -32.911 1.00 91.25 299 SER A O 1
ATOM 2333 N N . ARG A 1 300 ? 41.945 2.337 -32.381 1.00 87.50 300 ARG A N 1
ATOM 2334 C CA . ARG A 1 300 ? 42.024 3.118 -33.618 1.00 87.50 300 ARG A CA 1
ATOM 2335 C C . ARG A 1 300 ? 42.135 2.121 -34.760 1.00 87.50 300 ARG A C 1
ATOM 2337 O O . ARG A 1 300 ? 42.980 1.229 -34.709 1.00 87.50 300 ARG A O 1
ATOM 2344 N N . ASN A 1 301 ? 41.287 2.261 -35.771 1.00 78.94 301 ASN A N 1
ATOM 2345 C CA . ASN A 1 301 ? 41.449 1.447 -36.965 1.00 78.94 301 ASN A CA 1
ATOM 2346 C C . ASN A 1 301 ? 42.847 1.745 -37.493 1.00 78.94 301 ASN A C 1
ATOM 2348 O O . ASN A 1 301 ? 43.194 2.922 -37.645 1.00 78.94 301 ASN A O 1
ATOM 2352 N N . GLN A 1 302 ? 43.662 0.707 -37.708 1.00 61.31 302 GLN A N 1
ATOM 2353 C CA . GLN A 1 302 ? 44.915 0.909 -38.416 1.00 61.31 302 GLN A CA 1
ATOM 2354 C C . GLN A 1 302 ? 44.551 1.591 -39.719 1.00 61.31 302 GLN A C 1
ATOM 2356 O O . GLN A 1 302 ? 43.675 1.127 -40.452 1.00 61.31 302 GLN A O 1
ATOM 2361 N N . GLN A 1 303 ? 45.135 2.766 -39.914 1.00 45.53 303 GLN A N 1
ATOM 2362 C CA . GLN A 1 303 ? 44.910 3.551 -41.101 1.00 45.53 303 GLN A CA 1
ATOM 2363 C C . GLN A 1 303 ? 45.249 2.628 -42.277 1.00 45.53 303 GLN A C 1
ATOM 2365 O O . GLN A 1 303 ? 46.406 2.209 -42.367 1.00 45.53 303 GLN A O 1
ATOM 2370 N N . PRO A 1 304 ? 44.295 2.255 -43.152 1.00 42.00 304 PRO A N 1
ATOM 2371 C CA . PRO A 1 304 ? 44.692 1.662 -44.413 1.00 42.00 304 PRO A CA 1
ATOM 2372 C C . PRO A 1 304 ? 45.671 2.654 -45.035 1.00 42.00 304 PRO A C 1
ATOM 2374 O O . PRO A 1 304 ? 45.420 3.867 -45.012 1.00 42.00 304 PRO A O 1
ATOM 2377 N N . SER A 1 305 ? 46.815 2.160 -45.513 1.00 37.50 305 SER A N 1
ATOM 2378 C CA . SER A 1 305 ? 47.718 2.943 -46.353 1.00 37.50 305 SER A CA 1
ATOM 2379 C C . SER A 1 305 ? 46.866 3.795 -47.286 1.00 37.50 305 SER A C 1
ATOM 2381 O O . SER A 1 305 ? 45.980 3.247 -47.944 1.00 37.50 305 SER A O 1
ATOM 2383 N N . LYS A 1 306 ? 47.073 5.118 -47.240 1.00 38.47 306 LYS A N 1
ATOM 2384 C CA . LYS A 1 306 ? 46.388 6.149 -48.034 1.00 38.47 306 LYS A CA 1
ATOM 2385 C C . LYS A 1 306 ? 45.710 5.535 -49.273 1.00 38.47 306 LYS A C 1
ATOM 2387 O O . LYS A 1 306 ? 46.446 5.102 -50.160 1.00 38.47 306 LYS A O 1
ATOM 2392 N N . PRO A 1 307 ? 44.367 5.457 -49.359 1.00 42.41 307 PRO A N 1
ATOM 2393 C CA . PRO A 1 307 ? 43.739 4.928 -50.560 1.00 42.41 307 PRO A CA 1
ATOM 2394 C C . PRO A 1 307 ? 44.212 5.779 -51.737 1.00 42.41 307 PRO A C 1
ATOM 2396 O O . PRO A 1 307 ? 44.153 7.014 -51.690 1.00 42.41 307 PRO A O 1
ATOM 2399 N N . SER A 1 308 ? 44.750 5.128 -52.767 1.00 43.56 308 SER A N 1
ATOM 2400 C CA . SER A 1 308 ? 45.013 5.792 -54.031 1.00 43.56 308 SER A CA 1
ATOM 2401 C C . SER A 1 308 ? 43.697 6.414 -54.488 1.00 43.56 308 SER A C 1
ATOM 2403 O O . SER A 1 308 ? 42.650 5.767 -54.527 1.00 43.56 308 SER A O 1
ATOM 2405 N N . LYS A 1 309 ? 43.740 7.717 -54.773 1.00 44.38 309 LYS A N 1
ATOM 2406 C CA . LYS A 1 309 ? 42.663 8.431 -55.458 1.00 44.38 309 LYS A CA 1
ATOM 2407 C C . LYS A 1 309 ? 42.231 7.552 -56.641 1.00 44.38 309 LYS A C 1
ATOM 2409 O O . LYS A 1 309 ? 43.131 7.182 -57.398 1.00 44.38 309 LYS A O 1
ATOM 2414 N N . PRO A 1 310 ? 40.941 7.197 -56.813 1.00 52.25 310 PRO A N 1
ATOM 2415 C CA . PRO A 1 310 ? 40.527 6.437 -57.983 1.00 52.25 310 PRO A CA 1
ATOM 2416 C C . PRO A 1 310 ? 41.007 7.200 -59.215 1.00 52.25 310 PRO A C 1
ATOM 2418 O O . PRO A 1 310 ? 40.630 8.355 -59.441 1.00 52.25 310 PRO A O 1
ATOM 2421 N N . THR A 1 311 ? 41.940 6.600 -59.948 1.00 63.56 311 THR A N 1
ATOM 2422 C CA . THR A 1 311 ? 42.503 7.172 -61.162 1.00 63.56 311 THR A CA 1
ATOM 2423 C C . THR A 1 311 ? 41.397 7.130 -62.198 1.00 63.56 311 THR A C 1
ATOM 2425 O O . THR A 1 311 ? 41.140 6.098 -62.811 1.00 63.56 311 THR A O 1
ATOM 2428 N N . VAL A 1 312 ? 40.690 8.249 -62.367 1.00 78.50 312 VAL A N 1
ATOM 2429 C CA . VAL A 1 312 ? 39.751 8.395 -63.477 1.00 78.50 312 VAL A CA 1
ATOM 2430 C C . VAL A 1 312 ? 40.544 8.196 -64.764 1.00 78.50 312 VAL A C 1
ATOM 2432 O O . VAL A 1 312 ? 41.488 8.942 -65.042 1.00 78.50 312 VAL A O 1
ATOM 2435 N N . ARG A 1 313 ? 40.196 7.157 -65.530 1.00 88.62 313 ARG A N 1
ATOM 2436 C CA . ARG A 1 313 ? 40.858 6.840 -66.797 1.00 88.62 313 ARG A CA 1
ATOM 2437 C C . ARG A 1 313 ? 40.625 7.991 -67.777 1.00 88.62 313 ARG A C 1
ATOM 2439 O O . ARG A 1 313 ? 39.511 8.162 -68.262 1.00 88.62 313 ARG A O 1
ATOM 2446 N N . ARG A 1 314 ? 41.679 8.758 -68.065 1.00 91.25 314 ARG A N 1
ATOM 2447 C CA . ARG A 1 314 ? 41.701 9.833 -69.068 1.00 91.25 314 ARG A CA 1
ATOM 2448 C C . ARG A 1 314 ? 41.747 9.233 -70.474 1.00 91.25 314 ARG A C 1
ATOM 2450 O O . ARG A 1 314 ? 42.605 8.399 -70.749 1.00 91.25 314 ARG A O 1
ATOM 2457 N N . VAL A 1 315 ? 40.838 9.653 -71.350 1.00 93.56 315 VAL A N 1
ATOM 2458 C CA . VAL A 1 315 ? 40.741 9.178 -72.740 1.00 93.56 315 VAL A CA 1
ATOM 2459 C C . VAL A 1 315 ? 40.880 10.382 -73.686 1.00 93.56 315 VAL A C 1
ATOM 2461 O O . VAL A 1 315 ? 39.958 11.200 -73.751 1.00 93.56 315 VAL A O 1
ATOM 2464 N N . PRO A 1 316 ? 42.018 10.551 -74.385 1.00 94.50 316 PRO A N 1
ATOM 2465 C CA . PRO A 1 316 ? 42.233 11.692 -75.277 1.00 94.50 316 PRO A CA 1
ATOM 2466 C C . PRO A 1 316 ? 41.297 11.642 -76.489 1.00 94.50 316 PRO A C 1
ATOM 2468 O O . PRO A 1 316 ? 41.047 10.567 -77.028 1.00 94.50 316 PRO A O 1
ATOM 2471 N N . VAL A 1 317 ? 40.815 12.805 -76.932 1.00 95.31 317 VAL A N 1
ATOM 2472 C CA . VAL A 1 317 ? 40.117 12.982 -78.213 1.00 95.31 317 VAL A CA 1
ATOM 2473 C C . VAL A 1 317 ? 40.987 13.832 -79.129 1.00 95.31 317 VAL A C 1
ATOM 2475 O O . VAL A 1 317 ? 41.399 14.935 -78.768 1.00 95.31 317 VAL A O 1
ATOM 2478 N N . TYR A 1 318 ? 41.265 13.316 -80.316 1.00 94.00 318 TYR A N 1
ATOM 2479 C CA . TYR A 1 318 ? 42.064 13.960 -81.349 1.00 94.00 318 TYR A CA 1
ATOM 2480 C C . TYR A 1 318 ? 41.157 14.671 -82.351 1.00 94.00 318 TYR A C 1
ATOM 2482 O O . TYR A 1 318 ? 40.099 14.141 -82.684 1.00 94.00 318 TYR A O 1
ATOM 2490 N N . ARG A 1 319 ? 41.573 15.853 -82.822 1.00 95.00 319 ARG A N 1
ATOM 2491 C CA . ARG A 1 319 ? 40.891 16.638 -83.864 1.00 95.00 319 ARG A CA 1
ATOM 2492 C C . ARG A 1 319 ? 41.803 16.783 -85.078 1.00 95.00 319 ARG A C 1
ATOM 2494 O O . ARG A 1 319 ? 42.893 17.341 -84.950 1.00 95.00 319 ARG A O 1
ATOM 2501 N N . VAL A 1 320 ? 41.332 16.341 -86.240 1.00 92.69 320 VAL A N 1
ATOM 2502 C CA . VAL A 1 320 ? 42.011 16.527 -87.533 1.00 92.69 320 VAL A CA 1
ATOM 2503 C C . VAL A 1 320 ? 41.124 17.306 -88.497 1.00 92.69 320 VAL A C 1
ATOM 2505 O O . VAL A 1 320 ? 39.905 17.172 -88.459 1.00 92.69 320 VAL A O 1
ATOM 2508 N N . TYR A 1 321 ? 41.736 18.100 -89.371 1.00 91.81 321 TYR A N 1
ATOM 2509 C CA . TYR A 1 321 ? 41.063 18.978 -90.327 1.00 91.81 321 TYR A CA 1
ATOM 2510 C C . TYR A 1 321 ? 41.455 18.649 -91.770 1.00 91.81 321 TYR A C 1
ATOM 2512 O O . TYR A 1 321 ? 42.637 18.561 -92.111 1.00 91.81 321 TYR A O 1
ATOM 2520 N N . ASN A 1 322 ? 40.473 18.524 -92.657 1.00 89.19 322 ASN A N 1
ATOM 2521 C CA . ASN A 1 322 ? 40.691 18.304 -94.080 1.00 89.19 322 ASN A CA 1
ATOM 2522 C C . ASN A 1 322 ? 40.536 19.608 -94.871 1.00 89.19 322 ASN A C 1
ATOM 2524 O O . ASN A 1 322 ? 39.427 20.042 -95.171 1.00 89.19 322 ASN A O 1
ATOM 2528 N N . ARG A 1 323 ? 41.654 20.182 -95.327 1.00 84.62 323 ARG A N 1
ATOM 2529 C CA . ARG A 1 323 ? 41.671 21.445 -96.092 1.00 84.62 323 ARG A CA 1
ATOM 2530 C C . ARG A 1 323 ? 40.942 21.390 -97.443 1.00 84.62 323 ARG A C 1
ATOM 2532 O O . ARG A 1 323 ? 40.583 22.436 -97.979 1.00 84.62 323 ARG A O 1
ATOM 2539 N N . ASN A 1 324 ? 40.744 20.202 -98.016 1.00 81.19 324 ASN A N 1
ATOM 2540 C CA . ASN A 1 324 ? 40.070 20.042 -99.308 1.00 81.19 324 ASN A CA 1
ATOM 2541 C C . ASN A 1 324 ? 38.542 20.043 -99.169 1.00 81.19 324 ASN A C 1
ATOM 2543 O O . ASN A 1 324 ? 37.848 20.533 -100.060 1.00 81.19 324 ASN A O 1
ATOM 2547 N N . SER A 1 325 ? 38.029 19.492 -98.066 1.00 80.56 325 SER A N 1
ATOM 2548 C CA . SER A 1 325 ? 36.585 19.380 -97.800 1.00 80.56 325 SER A CA 1
ATOM 2549 C C . SER A 1 325 ? 36.054 20.400 -96.791 1.00 80.56 325 SER A C 1
ATOM 2551 O O . SER A 1 325 ? 34.847 20.610 -96.726 1.00 80.56 325 SER A O 1
ATOM 2553 N N . GLY A 1 326 ? 36.941 21.008 -96.004 1.00 83.44 326 GLY A N 1
ATOM 2554 C CA . GLY A 1 326 ? 36.587 21.851 -94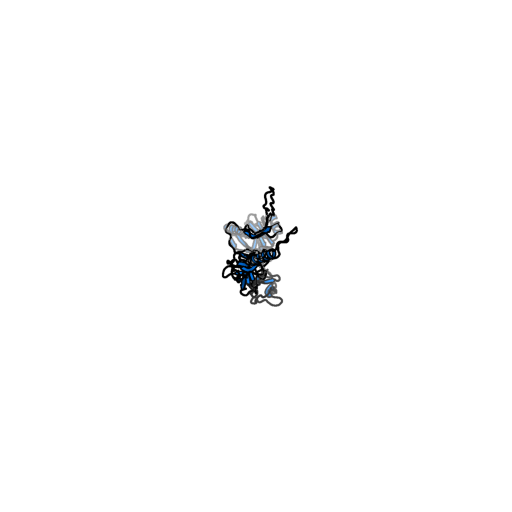.870 1.00 83.44 326 GLY A CA 1
ATOM 2555 C C . GLY A 1 326 ? 36.277 21.080 -93.586 1.00 83.44 326 GLY A C 1
ATOM 2556 O O . GLY A 1 326 ? 36.126 21.730 -92.568 1.00 83.44 326 GLY A O 1
ATOM 2557 N N . LEU A 1 327 ? 36.232 19.743 -93.610 1.00 87.94 327 LEU A N 1
ATOM 2558 C CA . LEU A 1 327 ? 35.698 18.935 -92.511 1.00 87.94 327 LEU A CA 1
ATOM 2559 C C . LEU A 1 327 ? 36.689 18.684 -91.368 1.00 87.94 327 LEU A C 1
ATOM 2561 O O . LEU A 1 327 ? 37.860 18.375 -91.603 1.00 87.94 327 LEU A O 1
ATOM 2565 N N . HIS A 1 328 ? 36.175 18.696 -90.143 1.00 91.88 328 HIS A N 1
ATOM 2566 C CA . HIS A 1 328 ? 36.826 18.236 -88.926 1.00 91.88 328 HIS A CA 1
ATOM 2567 C C . HIS A 1 328 ? 36.363 16.825 -88.560 1.00 91.88 328 HIS A C 1
ATOM 2569 O O . HIS A 1 328 ? 35.190 16.469 -88.697 1.00 91.88 328 HIS A O 1
ATOM 2575 N N . HIS A 1 329 ? 37.294 16.024 -88.045 1.00 93.12 329 HIS A N 1
ATOM 2576 C CA . HIS A 1 329 ? 37.009 14.706 -87.488 1.00 93.12 329 HIS A CA 1
ATOM 2577 C C . HIS A 1 329 ? 37.529 14.584 -86.063 1.00 93.12 329 HIS A C 1
ATOM 2579 O O . HIS A 1 329 ? 38.648 15.019 -85.779 1.00 93.12 329 HIS A O 1
ATOM 2585 N N . TYR A 1 330 ? 36.728 13.962 -85.195 1.00 95.88 330 TYR A N 1
ATOM 2586 C CA . TYR A 1 330 ? 37.049 13.736 -83.790 1.00 95.88 330 TYR A CA 1
ATOM 2587 C C . TYR A 1 330 ? 37.046 12.245 -83.461 1.00 95.88 330 TYR A C 1
ATOM 2589 O O . TYR A 1 330 ? 36.075 11.531 -83.725 1.00 95.88 330 TYR A O 1
ATOM 2597 N N . THR A 1 331 ? 38.124 11.768 -82.842 1.00 93.19 331 THR A N 1
ATOM 2598 C CA . THR A 1 331 ? 38.260 10.351 -82.481 1.00 93.19 331 THR A CA 1
ATOM 2599 C C . THR A 1 331 ? 39.072 10.143 -81.211 1.00 93.19 331 THR A C 1
ATOM 2601 O O . THR A 1 331 ? 40.006 10.890 -80.931 1.00 93.19 331 THR A O 1
ATOM 2604 N N . THR A 1 332 ? 38.739 9.105 -80.442 1.00 94.25 332 THR A N 1
ATOM 2605 C CA . THR A 1 332 ? 39.575 8.604 -79.338 1.00 94.25 332 THR A CA 1
ATOM 2606 C C . THR A 1 332 ? 40.640 7.606 -79.803 1.00 94.25 332 THR A C 1
ATOM 2608 O O . THR A 1 332 ? 41.534 7.243 -79.038 1.00 94.25 332 THR A O 1
ATOM 2611 N N . SER A 1 333 ? 40.577 7.160 -81.061 1.00 92.44 333 SER A N 1
ATOM 2612 C CA . SER A 1 333 ? 41.533 6.225 -81.645 1.00 92.44 333 SER A CA 1
ATOM 2613 C C . SER A 1 333 ? 42.738 6.971 -82.212 1.00 92.44 333 SER A C 1
ATOM 2615 O O . SER A 1 333 ? 42.660 7.619 -83.256 1.00 92.44 333 SER A O 1
ATOM 2617 N N . LYS A 1 334 ? 43.894 6.829 -81.554 1.00 90.50 334 LYS A N 1
ATOM 2618 C CA . LYS A 1 334 ? 45.167 7.354 -82.074 1.00 90.50 334 LYS A CA 1
ATOM 2619 C C . LYS A 1 334 ? 45.510 6.763 -83.448 1.00 90.50 334 LYS A C 1
ATOM 2621 O O . LYS A 1 334 ? 46.027 7.473 -84.300 1.00 90.50 334 LYS A O 1
ATOM 2626 N N . ALA A 1 335 ? 45.160 5.499 -83.690 1.00 91.00 335 ALA A N 1
ATOM 2627 C CA . ALA A 1 335 ? 45.375 4.850 -84.982 1.00 91.00 335 ALA A CA 1
ATOM 2628 C C . ALA A 1 335 ? 44.522 5.473 -86.104 1.00 91.00 335 ALA A C 1
ATOM 2630 O O . ALA A 1 335 ? 45.016 5.661 -87.213 1.00 91.00 335 ALA A O 1
ATOM 2631 N N . GLU A 1 336 ? 43.266 5.836 -85.818 1.00 91.31 336 GLU A N 1
ATOM 2632 C CA . GLU A 1 336 ? 42.395 6.534 -86.777 1.00 91.31 336 GLU A CA 1
ATOM 2633 C C . GLU A 1 336 ? 42.917 7.947 -87.070 1.00 91.31 336 GLU A C 1
ATOM 2635 O O . GLU A 1 336 ? 43.010 8.336 -88.233 1.00 91.31 336 GLU A O 1
ATOM 2640 N N . ASN A 1 337 ? 43.337 8.680 -86.032 1.00 90.38 337 ASN A N 1
ATOM 2641 C CA . ASN A 1 337 ? 43.996 9.978 -86.184 1.00 90.38 337 ASN A CA 1
ATOM 2642 C C . ASN A 1 337 ? 45.214 9.887 -87.117 1.00 90.38 337 ASN A C 1
ATOM 2644 O O . ASN A 1 337 ? 45.300 10.616 -88.102 1.00 90.38 337 ASN A O 1
ATOM 2648 N N . ASP A 1 338 ? 46.130 8.958 -86.840 1.00 90.75 338 ASP A N 1
ATOM 2649 C CA . ASP A 1 338 ? 47.381 8.816 -87.593 1.00 90.75 338 ASP A CA 1
ATOM 2650 C C . ASP A 1 338 ? 47.134 8.376 -89.040 1.00 90.75 338 ASP A C 1
ATOM 2652 O O . ASP A 1 338 ? 47.801 8.846 -89.965 1.00 90.75 338 ASP A O 1
ATOM 2656 N N . MET A 1 339 ? 46.127 7.525 -89.259 1.00 94.25 339 MET A N 1
ATOM 2657 C CA . MET A 1 339 ? 45.685 7.143 -90.597 1.00 94.25 339 MET A CA 1
ATOM 2658 C C . MET A 1 339 ? 45.166 8.350 -91.387 1.00 94.25 339 MET A C 1
ATOM 2660 O O . MET A 1 339 ? 45.551 8.516 -92.545 1.00 94.25 339 MET A O 1
ATOM 2664 N N . LEU A 1 340 ? 44.321 9.196 -90.788 1.00 93.25 340 LEU A N 1
ATOM 2665 C CA . LEU A 1 340 ? 43.787 10.390 -91.451 1.00 93.25 340 LEU A CA 1
ATOM 2666 C C . LEU A 1 340 ? 44.896 11.396 -91.769 1.00 93.25 340 LEU A C 1
ATOM 2668 O O . LEU A 1 340 ? 44.930 11.939 -92.875 1.00 93.25 340 LEU A O 1
ATOM 2672 N N . VAL A 1 341 ? 45.848 11.583 -90.851 1.00 93.06 341 VAL A N 1
ATOM 2673 C CA . VAL A 1 341 ? 47.026 12.431 -91.083 1.00 93.06 341 VAL A CA 1
ATOM 2674 C C . VAL A 1 341 ? 47.857 11.915 -92.257 1.00 93.06 341 VAL A C 1
ATOM 2676 O O . VAL A 1 341 ? 48.209 12.687 -93.149 1.00 93.06 341 VAL A O 1
ATOM 2679 N N . ARG A 1 342 ? 48.096 10.599 -92.334 1.00 92.00 342 ARG A N 1
ATOM 2680 C CA . ARG A 1 342 ? 48.785 9.971 -93.475 1.00 92.00 342 ARG A CA 1
ATOM 2681 C C . ARG A 1 342 ? 48.040 10.166 -94.801 1.00 92.00 342 ARG A C 1
ATOM 2683 O O . ARG A 1 342 ? 48.674 10.258 -95.845 1.00 92.00 342 ARG A O 1
ATOM 2690 N N . LEU A 1 343 ? 46.709 10.254 -94.765 1.00 91.56 343 LEU A N 1
ATOM 2691 C CA . LEU A 1 343 ? 45.858 10.553 -95.924 1.00 91.56 343 LEU A CA 1
ATOM 2692 C C . LEU A 1 343 ? 45.774 12.058 -96.254 1.00 91.56 343 LEU A C 1
ATOM 2694 O O . LEU A 1 343 ? 44.966 12.461 -97.090 1.00 91.56 343 LEU A O 1
ATOM 2698 N N . GLY A 1 344 ? 46.597 12.896 -95.616 1.00 91.12 344 GLY A N 1
ATOM 2699 C CA . GLY A 1 344 ? 46.710 14.326 -95.908 1.00 91.12 344 GLY A CA 1
ATOM 2700 C C . GLY A 1 344 ? 45.791 15.231 -95.085 1.00 91.12 344 GLY A C 1
ATOM 2701 O O . GLY A 1 344 ? 45.673 16.417 -95.401 1.00 91.12 344 GLY A O 1
ATOM 2702 N N . TRP A 1 345 ? 45.138 14.715 -94.039 1.00 93.69 345 TRP A N 1
ATOM 2703 C CA . TRP A 1 345 ? 44.444 15.561 -93.067 1.00 93.69 345 TRP A CA 1
ATOM 2704 C C . TRP A 1 345 ? 45.466 16.248 -92.155 1.00 93.69 345 TRP A C 1
ATOM 2706 O O . TRP A 1 345 ? 46.512 15.697 -91.821 1.00 93.69 345 TRP A O 1
ATOM 2716 N N . ARG A 1 346 ? 45.171 17.474 -91.732 1.00 93.12 346 ARG A N 1
ATOM 2717 C CA . ARG A 1 346 ? 46.015 18.237 -90.817 1.00 93.12 346 ARG A CA 1
ATOM 2718 C C . ARG A 1 346 ? 45.648 17.899 -89.378 1.00 93.12 346 ARG A C 1
ATOM 2720 O O . ARG A 1 346 ? 44.524 18.162 -88.965 1.00 93.12 346 ARG A O 1
ATOM 2727 N N . ASP A 1 347 ? 46.605 17.399 -88.605 1.00 88.31 347 ASP A N 1
ATOM 2728 C CA . ASP A 1 347 ? 46.485 17.364 -87.146 1.00 88.31 347 ASP A CA 1
ATOM 2729 C C . ASP A 1 347 ? 46.623 18.782 -86.591 1.00 88.31 347 ASP A C 1
ATOM 2731 O O . ASP A 1 347 ? 47.672 19.426 -86.701 1.00 88.31 347 ASP A O 1
ATOM 2735 N N . GLU A 1 348 ? 45.539 19.292 -86.018 1.00 81.12 348 GLU A N 1
ATOM 2736 C CA . GLU A 1 348 ? 45.504 20.649 -85.488 1.00 81.12 348 GLU A CA 1
ATOM 2737 C C . GLU A 1 348 ? 46.111 20.764 -84.089 1.00 81.12 348 GLU A C 1
ATOM 2739 O O . GLU A 1 348 ? 46.491 21.861 -83.680 1.00 81.12 348 GLU A O 1
ATOM 2744 N N . ASN A 1 349 ? 46.270 19.640 -83.385 1.00 83.19 349 ASN A N 1
ATOM 2745 C CA . ASN A 1 349 ? 46.791 19.587 -82.020 1.00 83.19 349 ASN A CA 1
ATOM 2746 C C . ASN A 1 349 ? 48.266 19.161 -81.964 1.00 83.19 349 ASN A C 1
ATOM 2748 O O . ASN A 1 349 ? 48.802 18.986 -80.870 1.00 83.19 349 ASN A O 1
ATOM 2752 N N . ARG A 1 350 ? 48.935 19.006 -83.119 1.00 81.38 350 ARG A N 1
ATOM 2753 C CA . ARG A 1 350 ? 50.371 18.674 -83.240 1.00 81.38 350 ARG A CA 1
ATOM 2754 C C . ARG A 1 350 ? 50.776 17.455 -82.390 1.00 81.38 350 ARG A C 1
ATOM 2756 O O . ARG A 1 350 ? 51.756 17.509 -81.651 1.00 81.38 350 ARG A O 1
ATOM 2763 N N . GLY A 1 351 ? 50.005 16.372 -82.461 1.00 72.06 351 GLY A N 1
ATOM 2764 C CA . GLY A 1 351 ? 50.214 15.145 -81.687 1.00 72.06 351 GLY A CA 1
ATOM 2765 C C . GLY A 1 351 ? 49.581 15.146 -80.290 1.00 72.06 351 GLY A C 1
ATOM 2766 O O . GLY A 1 351 ? 49.561 14.103 -79.634 1.00 72.06 351 GLY A O 1
ATOM 2767 N N . GLY A 1 352 ? 49.039 16.279 -79.836 1.00 84.19 352 GLY A N 1
ATOM 2768 C CA . GLY A 1 352 ? 48.248 16.391 -78.612 1.00 84.19 352 GLY A CA 1
ATOM 2769 C C . GLY A 1 352 ? 46.772 16.020 -78.800 1.00 84.19 352 GLY A C 1
ATOM 2770 O O . GLY A 1 352 ? 46.290 15.801 -79.908 1.00 84.19 352 GLY A O 1
ATOM 2771 N N . SER A 1 353 ? 46.024 15.963 -77.699 1.00 88.62 353 SER A N 1
ATOM 2772 C CA . SER A 1 353 ? 44.561 15.840 -77.733 1.00 88.62 353 SER A CA 1
ATOM 2773 C C . SER A 1 353 ? 43.901 17.214 -77.822 1.00 88.62 353 SER A C 1
ATOM 2775 O O . SER A 1 353 ? 44.330 18.131 -77.125 1.00 88.62 353 SER A O 1
ATOM 2777 N N . SER A 1 354 ? 42.803 17.327 -78.570 1.00 91.25 354 SER A N 1
ATOM 2778 C CA . SER A 1 354 ? 41.940 18.517 -78.561 1.00 91.25 354 SER A CA 1
ATOM 2779 C C . SER A 1 354 ? 41.298 18.723 -77.186 1.00 91.25 354 SER A C 1
ATOM 2781 O O . SER A 1 354 ? 41.246 19.836 -76.666 1.00 91.25 354 SER A O 1
ATOM 2783 N N . PHE A 1 355 ? 40.847 17.630 -76.569 1.00 93.81 355 PHE A N 1
ATOM 2784 C CA . PHE A 1 355 ? 40.356 17.597 -75.195 1.00 93.81 355 PHE A CA 1
ATOM 2785 C C . PHE A 1 355 ? 40.422 16.174 -74.626 1.00 93.81 355 PHE A C 1
ATOM 2787 O O . PHE A 1 355 ? 40.673 15.211 -75.355 1.00 93.81 355 PHE A O 1
ATOM 2794 N N . VAL A 1 356 ? 40.230 16.035 -73.310 1.00 94.12 356 VAL A N 1
ATOM 2795 C CA . VAL A 1 356 ? 40.378 14.759 -72.591 1.00 94.12 356 VAL A CA 1
ATOM 2796 C C . VAL A 1 356 ? 39.064 14.333 -71.948 1.00 94.12 356 VAL A C 1
ATOM 2798 O O . VAL A 1 356 ? 38.522 14.989 -71.063 1.00 94.12 356 VAL A O 1
ATOM 2801 N N . THR A 1 357 ? 38.567 13.183 -72.370 1.00 94.50 357 THR A N 1
ATOM 2802 C CA . THR A 1 357 ? 37.324 12.574 -71.890 1.00 94.50 357 THR A CA 1
ATOM 2803 C C . THR A 1 357 ? 37.616 11.508 -70.829 1.00 94.50 357 THR A C 1
ATOM 2805 O O . THR A 1 357 ? 38.762 11.367 -70.386 1.00 94.50 357 THR A O 1
ATOM 2808 N N . VAL A 1 358 ? 36.598 10.778 -70.371 1.00 94.62 358 VAL A N 1
ATOM 2809 C CA . VAL A 1 358 ? 36.732 9.790 -69.290 1.00 94.62 358 VAL A CA 1
ATOM 2810 C C . VAL A 1 358 ? 36.353 8.384 -69.752 1.00 94.62 358 VAL A C 1
ATOM 2812 O O . VAL A 1 358 ? 35.636 8.197 -70.731 1.00 94.62 358 VAL A O 1
ATOM 2815 N N . GLY A 1 359 ? 36.843 7.363 -69.047 1.00 92.88 359 GLY A N 1
ATOM 2816 C CA . GLY A 1 359 ? 36.401 5.984 -69.256 1.00 92.88 359 GLY A CA 1
ATOM 2817 C C . GLY A 1 359 ? 34.933 5.792 -68.862 1.00 92.88 359 GLY A C 1
ATOM 2818 O O . GLY A 1 359 ? 34.459 6.442 -67.929 1.00 92.88 359 GLY A O 1
ATOM 2819 N N . ARG A 1 360 ? 34.237 4.860 -69.529 1.00 91.75 360 ARG A N 1
ATOM 2820 C CA . ARG A 1 360 ? 32.814 4.542 -69.287 1.00 91.75 360 ARG A CA 1
ATOM 2821 C C . ARG A 1 360 ? 32.483 4.201 -67.829 1.00 91.75 360 ARG A C 1
ATOM 2823 O O . ARG A 1 360 ? 31.382 4.475 -67.379 1.00 91.75 360 ARG A O 1
ATOM 2830 N N . ASP A 1 361 ? 33.449 3.640 -67.102 1.00 89.19 361 ASP A N 1
ATOM 2831 C CA . ASP A 1 361 ? 33.293 3.199 -65.711 1.00 89.19 361 ASP A CA 1
ATOM 2832 C C . ASP A 1 361 ? 33.453 4.360 -64.702 1.00 89.19 361 ASP A C 1
ATOM 2834 O O . ASP A 1 361 ? 33.423 4.159 -63.489 1.00 89.19 361 ASP A O 1
ATOM 2838 N N . THR A 1 362 ? 33.643 5.593 -65.188 1.00 89.44 362 THR A N 1
ATOM 2839 C CA . THR A 1 362 ? 33.732 6.790 -64.342 1.00 89.44 362 THR A CA 1
ATOM 2840 C C . THR A 1 362 ? 32.341 7.143 -63.799 1.00 89.44 362 THR A C 1
ATOM 2842 O O . THR A 1 362 ? 31.415 7.316 -64.595 1.00 89.44 362 THR A O 1
ATOM 2845 N N . PRO A 1 363 ? 32.160 7.303 -62.472 1.00 88.19 363 PRO A N 1
ATOM 2846 C CA . PRO A 1 363 ? 30.863 7.646 -61.894 1.00 88.19 363 PRO A CA 1
ATOM 2847 C C . PRO A 1 363 ? 30.265 8.917 -62.509 1.00 88.19 363 PRO A C 1
ATOM 2849 O O . PRO A 1 363 ? 30.901 9.971 -62.533 1.00 88.19 363 PRO A O 1
ATOM 2852 N N . GLY A 1 364 ? 29.034 8.810 -63.013 1.00 89.56 364 GLY A N 1
ATOM 2853 C CA . GLY A 1 364 ? 28.321 9.919 -63.651 1.00 89.56 364 GLY A CA 1
ATOM 2854 C C . GLY A 1 364 ? 28.764 10.238 -65.083 1.00 89.56 364 GLY A C 1
ATOM 2855 O O . GLY A 1 364 ? 28.337 11.260 -65.622 1.00 89.56 364 GLY A O 1
ATOM 2856 N N . ALA A 1 365 ? 29.603 9.404 -65.705 1.00 93.31 365 ALA A N 1
ATOM 2857 C CA . ALA A 1 365 ? 29.986 9.591 -67.096 1.00 93.31 365 ALA A CA 1
ATOM 2858 C C . ALA A 1 365 ? 28.804 9.377 -68.049 1.00 93.31 365 ALA A C 1
ATOM 2860 O O . ALA A 1 365 ? 27.990 8.472 -67.868 1.00 93.31 365 ALA A O 1
ATOM 2861 N N . ARG A 1 366 ? 28.714 10.219 -69.081 1.00 94.88 366 ARG A N 1
ATOM 2862 C CA . ARG A 1 366 ? 27.603 10.213 -70.045 1.00 94.88 366 ARG A CA 1
ATOM 2863 C C . ARG A 1 366 ? 28.117 9.942 -71.463 1.00 94.88 366 ARG A C 1
ATOM 2865 O O . ARG A 1 366 ? 29.189 10.443 -71.798 1.00 94.88 366 ARG A O 1
ATOM 2872 N N . PRO A 1 367 ? 27.402 9.171 -72.297 1.00 97.31 367 PRO A N 1
ATOM 2873 C CA . PRO A 1 367 ? 27.864 8.830 -73.641 1.00 97.31 367 PRO A CA 1
ATOM 2874 C C . PRO A 1 367 ? 27.681 9.991 -74.626 1.00 97.31 367 PRO A C 1
ATOM 2876 O O . PRO A 1 367 ? 26.624 10.615 -74.654 1.00 97.31 367 PRO A O 1
ATOM 2879 N N . VAL A 1 368 ? 28.690 10.247 -75.460 1.00 97.88 368 VAL A N 1
ATOM 2880 C CA . VAL A 1 368 ? 28.573 11.098 -76.653 1.00 97.88 368 VAL A CA 1
ATOM 2881 C C . VAL A 1 368 ? 28.423 10.192 -77.869 1.00 97.88 368 VAL A C 1
ATOM 2883 O O . VAL A 1 368 ? 29.303 9.376 -78.155 1.00 97.88 368 VAL A O 1
ATOM 2886 N N . TYR A 1 369 ? 27.298 10.324 -78.557 1.00 97.06 369 TYR A N 1
ATOM 2887 C CA . TYR A 1 369 ? 26.965 9.580 -79.767 1.00 97.06 369 TYR A CA 1
ATOM 2888 C C . TYR A 1 369 ? 27.632 10.216 -80.986 1.00 97.06 369 TYR A C 1
ATOM 2890 O O . TYR A 1 369 ? 27.858 11.428 -80.985 1.00 97.06 369 TYR A O 1
ATOM 2898 N N . ARG A 1 370 ? 27.980 9.400 -81.988 1.00 97.50 370 ARG A N 1
ATOM 2899 C CA . ARG A 1 370 ? 28.532 9.849 -83.271 1.00 97.50 370 ARG A CA 1
ATOM 2900 C C . ARG A 1 370 ? 27.655 9.381 -84.420 1.00 97.50 370 ARG A C 1
ATOM 2902 O O . ARG A 1 370 ? 27.387 8.189 -84.555 1.00 97.50 370 ARG A O 1
ATOM 2909 N N . GLU A 1 371 ? 27.275 10.314 -85.281 1.00 96.88 371 GLU A N 1
ATOM 2910 C CA . GLU A 1 371 ? 26.501 10.036 -86.490 1.00 96.88 371 GLU A CA 1
ATOM 2911 C C . GLU A 1 371 ? 27.240 10.549 -87.727 1.00 96.88 371 GLU A C 1
ATOM 2913 O O . GLU A 1 371 ? 27.806 11.642 -87.713 1.00 96.88 371 GLU A O 1
ATOM 2918 N N . TYR A 1 372 ? 27.198 9.786 -88.820 1.00 94.69 372 TYR A N 1
ATOM 2919 C CA . TYR A 1 372 ? 27.857 10.124 -90.081 1.00 94.69 372 TYR A CA 1
ATOM 2920 C C . TYR A 1 372 ? 26.861 10.313 -91.230 1.00 94.69 372 TYR A C 1
ATOM 2922 O O . TYR A 1 372 ? 26.072 9.424 -91.565 1.00 94.69 372 TYR A O 1
ATOM 2930 N N . ASN A 1 373 ? 26.933 11.457 -91.909 1.00 91.38 373 ASN A N 1
ATOM 2931 C CA . ASN A 1 373 ? 26.163 11.720 -93.115 1.00 91.38 373 ASN A CA 1
ATOM 2932 C C . ASN A 1 373 ? 26.937 11.286 -94.364 1.00 91.38 373 ASN A C 1
ATOM 2934 O O . ASN A 1 373 ? 27.830 11.986 -94.836 1.00 91.38 373 ASN A O 1
ATOM 2938 N N . ARG A 1 374 ? 26.529 10.174 -94.980 1.00 86.88 374 ARG A N 1
ATOM 2939 C CA . ARG A 1 374 ? 27.166 9.654 -96.206 1.00 86.88 374 ARG A CA 1
ATOM 2940 C C . ARG A 1 374 ? 27.057 10.584 -97.422 1.00 86.88 374 ARG A C 1
ATOM 2942 O O . ARG A 1 374 ? 27.819 10.418 -98.369 1.00 86.88 374 ARG A O 1
ATOM 2949 N N . ARG A 1 375 ? 26.094 11.515 -97.441 1.00 83.19 375 ARG A N 1
ATOM 2950 C CA . ARG A 1 375 ? 25.868 12.435 -98.569 1.00 83.19 375 ARG A CA 1
ATOM 2951 C C . ARG A 1 375 ? 26.777 13.660 -98.495 1.00 83.19 375 ARG A C 1
ATOM 2953 O O . ARG A 1 375 ? 27.316 14.056 -99.523 1.00 83.19 375 ARG A O 1
ATOM 2960 N N . SER A 1 376 ? 26.940 14.252 -97.309 1.00 82.75 376 SER A N 1
ATOM 2961 C CA . SER A 1 376 ? 27.781 15.447 -97.118 1.00 82.75 376 SER A CA 1
ATOM 2962 C C . SER A 1 376 ? 29.196 15.138 -96.627 1.00 82.75 376 SER A C 1
ATOM 2964 O O . SER A 1 376 ? 30.099 15.940 -96.838 1.00 82.75 376 SER A O 1
ATOM 2966 N N . GLY A 1 377 ? 29.404 13.983 -95.995 1.00 85.81 377 GLY A N 1
ATOM 2967 C CA . GLY A 1 377 ? 30.640 13.651 -95.290 1.00 85.81 377 GLY A CA 1
ATOM 2968 C C . GLY A 1 377 ? 30.702 14.189 -93.855 1.00 85.81 377 GLY A C 1
ATOM 2969 O O . GLY A 1 377 ? 31.685 13.929 -93.164 1.00 85.81 377 GLY A O 1
ATOM 2970 N N . ASN A 1 378 ? 29.676 14.911 -93.392 1.00 89.25 378 ASN A N 1
ATOM 2971 C CA . ASN A 1 378 ? 29.668 15.508 -92.057 1.00 89.25 378 ASN A CA 1
ATOM 2972 C C . ASN A 1 378 ? 29.513 14.443 -90.974 1.00 89.25 378 ASN A C 1
ATOM 2974 O O . ASN A 1 378 ? 28.751 13.487 -91.130 1.00 89.25 378 ASN A O 1
ATOM 2978 N N . HIS A 1 379 ? 30.169 14.686 -89.847 1.00 93.12 379 HIS A N 1
ATOM 2979 C CA . HIS A 1 379 ? 29.911 13.978 -88.605 1.00 93.12 379 HIS A CA 1
ATOM 2980 C C . HIS A 1 379 ? 29.212 14.906 -87.613 1.00 93.12 379 HIS A C 1
ATOM 2982 O O . HIS A 1 379 ? 29.431 16.121 -87.617 1.00 93.12 379 HIS A O 1
ATOM 2988 N N . ASN A 1 380 ? 28.379 14.321 -86.763 1.00 94.81 380 ASN A N 1
ATOM 2989 C CA . ASN A 1 380 ? 27.836 14.968 -85.582 1.00 94.81 380 ASN A CA 1
ATOM 2990 C C . ASN A 1 380 ? 28.288 14.199 -84.340 1.00 94.81 380 ASN A C 1
ATOM 2992 O O . ASN A 1 380 ? 28.409 12.975 -84.370 1.00 94.81 380 ASN A O 1
ATOM 2996 N N . TRP A 1 381 ? 28.554 14.941 -83.266 1.00 97.31 381 TRP A N 1
ATOM 2997 C CA . TRP A 1 381 ? 28.778 14.397 -81.934 1.00 97.31 381 TRP A CA 1
ATOM 2998 C C . TRP A 1 381 ? 27.806 15.042 -80.958 1.00 97.31 381 TRP A C 1
ATOM 3000 O O . TRP A 1 381 ? 27.791 16.269 -80.792 1.00 97.31 381 TRP A O 1
ATOM 3010 N N . THR A 1 382 ? 26.995 14.228 -80.290 1.00 96.00 382 THR A N 1
ATOM 3011 C CA . THR A 1 382 ? 25.970 14.751 -79.387 1.00 96.00 382 THR A CA 1
ATOM 3012 C C . THR A 1 382 ? 25.830 13.963 -78.096 1.00 96.00 382 THR A C 1
ATOM 3014 O O . THR A 1 382 ? 25.899 12.740 -78.060 1.00 96.00 382 THR A O 1
ATOM 3017 N N . LEU A 1 383 ? 25.612 14.699 -77.006 1.00 95.25 383 LEU A N 1
ATOM 3018 C CA . LEU A 1 383 ? 25.190 14.161 -75.713 1.00 95.25 383 LEU A CA 1
ATOM 3019 C C . LEU A 1 383 ? 23.660 13.966 -75.655 1.00 95.25 383 LEU A C 1
ATOM 3021 O O . LEU A 1 383 ? 23.139 13.361 -74.715 1.00 95.25 383 LEU A O 1
ATOM 3025 N N . ASN A 1 384 ? 22.926 14.526 -76.623 1.00 94.56 384 ASN A N 1
ATOM 3026 C CA . ASN A 1 384 ? 21.474 14.489 -76.695 1.00 94.56 384 ASN A CA 1
ATOM 3027 C C . ASN A 1 384 ? 21.014 13.267 -77.497 1.00 94.56 384 ASN A C 1
ATOM 3029 O O . ASN A 1 384 ? 21.039 13.259 -78.726 1.00 94.56 384 ASN A O 1
ATOM 3033 N N . LYS A 1 385 ? 20.524 12.251 -76.781 1.00 94.00 385 LYS A N 1
ATOM 3034 C CA . LYS A 1 385 ? 19.981 11.030 -77.384 1.00 94.00 385 LYS A CA 1
ATOM 3035 C C . LYS A 1 385 ? 18.851 11.312 -78.390 1.00 94.00 385 LYS A C 1
ATOM 3037 O O . LYS A 1 385 ? 18.771 10.628 -79.400 1.00 94.00 385 LYS A O 1
ATOM 3042 N N . ALA A 1 386 ? 18.017 12.328 -78.162 1.00 94.25 386 ALA A N 1
ATOM 3043 C CA . ALA A 1 386 ? 16.924 12.657 -79.079 1.00 94.25 386 ALA A CA 1
ATOM 3044 C C . ALA A 1 386 ? 17.424 13.270 -80.401 1.00 94.25 386 ALA A C 1
ATOM 3046 O O . ALA A 1 386 ? 16.839 13.019 -81.452 1.00 94.25 386 ALA A O 1
ATOM 3047 N N . GLU A 1 387 ? 18.514 14.047 -80.365 1.00 95.38 387 GLU A N 1
ATOM 3048 C CA . GLU A 1 387 ? 19.175 14.559 -81.576 1.00 95.38 387 GLU A CA 1
ATOM 3049 C C . GLU A 1 387 ? 19.793 13.408 -82.376 1.00 95.38 387 GLU A C 1
ATOM 3051 O O . GLU A 1 387 ? 19.559 13.313 -83.579 1.00 95.38 387 GLU A O 1
ATOM 3056 N N . HIS A 1 388 ? 20.493 12.497 -81.693 1.00 95.56 388 HIS A N 1
ATOM 3057 C CA . HIS A 1 388 ? 21.019 11.265 -82.281 1.00 95.56 388 HIS A CA 1
ATOM 3058 C C . HIS A 1 388 ? 19.914 10.452 -82.977 1.00 95.56 388 HIS A C 1
ATOM 3060 O O . HIS A 1 388 ? 19.982 10.217 -84.184 1.00 95.56 388 HIS A O 1
ATOM 3066 N N . ASP A 1 389 ? 18.853 10.095 -82.243 1.00 95.25 389 ASP A N 1
ATOM 3067 C CA . ASP A 1 389 ? 17.745 9.279 -82.758 1.00 95.25 389 ASP A CA 1
ATOM 3068 C C . ASP A 1 389 ? 17.063 9.954 -83.966 1.00 95.25 389 ASP A C 1
ATOM 3070 O O . ASP A 1 389 ? 16.694 9.295 -84.942 1.00 95.25 389 ASP A O 1
ATOM 3074 N N . MET A 1 390 ? 16.934 11.286 -83.942 1.00 96.50 390 MET A N 1
ATOM 3075 C CA . MET A 1 390 ? 16.379 12.062 -85.052 1.00 96.50 390 MET A CA 1
ATOM 3076 C C . MET A 1 390 ? 17.279 12.039 -86.295 1.00 96.50 390 MET A C 1
ATOM 3078 O O . MET A 1 390 ? 16.773 11.842 -87.400 1.00 96.50 390 MET A O 1
ATOM 3082 N N . LEU A 1 391 ? 18.596 12.216 -86.148 1.00 95.25 391 LEU A N 1
ATOM 3083 C CA . LEU A 1 391 ? 19.534 12.177 -87.278 1.00 95.25 391 LEU A CA 1
ATOM 3084 C C . LEU A 1 391 ? 19.592 10.787 -87.917 1.00 95.25 391 LEU A C 1
ATOM 3086 O O . LEU A 1 391 ? 19.546 10.677 -89.146 1.00 95.25 391 LEU A O 1
ATOM 3090 N N . VAL A 1 392 ? 19.609 9.731 -87.100 1.00 96.19 392 VAL A N 1
ATOM 3091 C CA . VAL A 1 392 ? 19.543 8.341 -87.576 1.00 96.19 392 VAL A CA 1
ATOM 3092 C C . VAL A 1 392 ? 18.245 8.100 -88.350 1.00 96.19 392 VAL A C 1
ATOM 3094 O O . VAL A 1 392 ? 18.278 7.580 -89.466 1.00 96.19 392 VAL A O 1
ATOM 3097 N N . ARG A 1 393 ? 17.102 8.580 -87.838 1.00 95.44 393 ARG A N 1
ATOM 3098 C CA . ARG A 1 393 ? 15.809 8.514 -88.545 1.00 95.44 393 ARG A CA 1
ATOM 3099 C C . ARG A 1 393 ? 15.817 9.256 -89.886 1.00 95.44 393 ARG A C 1
ATOM 3101 O O . ARG A 1 393 ? 15.151 8.826 -90.823 1.00 95.44 393 ARG A O 1
ATOM 3108 N N . LEU A 1 394 ? 16.575 10.346 -89.999 1.00 94.00 394 LEU A N 1
ATOM 3109 C CA . LEU A 1 394 ? 16.770 11.099 -91.246 1.00 94.00 394 LEU A CA 1
ATOM 3110 C C . LEU A 1 394 ? 17.804 10.460 -92.197 1.00 94.00 394 LEU A C 1
ATOM 3112 O O . LEU A 1 394 ? 18.128 11.043 -93.235 1.00 94.00 394 LEU A O 1
ATOM 3116 N N . GLY A 1 395 ? 18.312 9.268 -91.873 1.00 94.44 395 GLY A N 1
ATOM 3117 C CA . GLY A 1 395 ? 19.201 8.482 -92.727 1.00 94.44 395 GLY A CA 1
ATOM 3118 C C . GLY A 1 395 ? 20.694 8.730 -9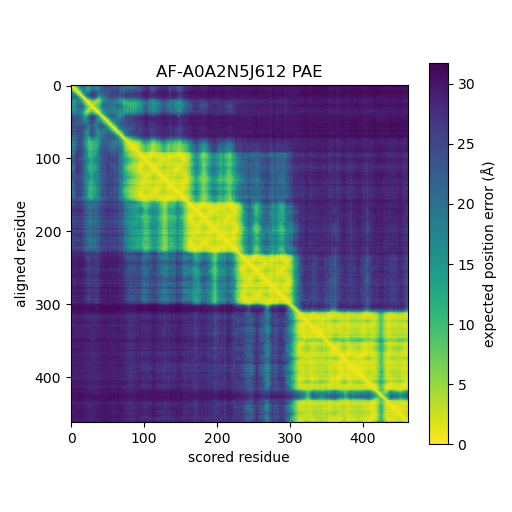2.504 1.00 94.44 395 GLY A C 1
ATOM 3119 O O . GLY A 1 395 ? 21.501 8.338 -93.352 1.00 94.44 395 GLY A O 1
ATOM 3120 N N . TRP A 1 396 ? 21.084 9.375 -91.400 1.00 96.38 396 TRP A N 1
ATOM 3121 C CA . TRP A 1 396 ? 22.485 9.387 -90.971 1.00 96.38 396 TRP A CA 1
ATOM 3122 C C . TRP A 1 396 ? 22.870 8.004 -90.439 1.00 96.38 396 TRP A C 1
ATOM 3124 O O . TRP A 1 396 ? 22.056 7.295 -89.850 1.00 96.38 396 TRP A O 1
ATOM 3134 N N . ARG A 1 397 ? 24.121 7.602 -90.661 1.00 97.38 397 ARG A N 1
ATOM 3135 C CA . ARG A 1 397 ? 24.649 6.338 -90.151 1.00 97.38 397 ARG A CA 1
ATOM 3136 C C . ARG A 1 397 ? 24.975 6.493 -88.669 1.00 97.38 397 ARG A C 1
ATOM 3138 O O . ARG A 1 397 ? 25.798 7.336 -88.325 1.00 97.38 397 ARG A O 1
ATOM 3145 N N . ASP A 1 398 ? 24.375 5.652 -87.834 1.00 97.00 398 ASP A N 1
ATOM 3146 C CA . ASP A 1 398 ? 24.776 5.477 -86.438 1.00 97.00 398 ASP A CA 1
ATOM 3147 C C . ASP A 1 398 ? 26.159 4.807 -86.373 1.00 97.00 398 ASP A C 1
ATOM 3149 O O . ASP A 1 398 ? 26.369 3.733 -86.945 1.00 97.00 398 ASP A O 1
ATOM 3153 N N . GLU A 1 399 ? 27.114 5.458 -85.711 1.00 93.62 399 GLU A N 1
ATOM 3154 C CA . GLU A 1 399 ? 28.456 4.925 -85.471 1.00 93.62 399 GLU A CA 1
ATOM 3155 C C . GLU A 1 399 ? 28.721 4.603 -83.993 1.00 93.62 399 GLU A C 1
ATOM 3157 O O . GLU A 1 399 ? 29.850 4.277 -83.619 1.00 93.62 399 GLU A O 1
ATOM 3162 N N . GLY A 1 400 ? 27.679 4.654 -83.164 1.00 95.12 400 GLY A N 1
ATOM 3163 C CA . GLY A 1 400 ? 27.693 4.310 -81.754 1.00 95.12 400 GLY A CA 1
ATOM 3164 C C . GLY A 1 400 ? 28.239 5.413 -80.848 1.00 95.12 400 GLY A C 1
ATOM 3165 O O . GLY A 1 400 ? 28.232 6.606 -81.158 1.00 95.12 400 GLY A O 1
ATOM 3166 N N . ILE A 1 401 ? 28.700 4.997 -79.667 1.00 97.12 401 ILE A N 1
ATOM 3167 C CA . ILE A 1 401 ? 29.268 5.891 -78.654 1.00 97.12 401 ILE A CA 1
ATOM 3168 C C . ILE A 1 401 ? 30.731 6.166 -79.005 1.00 97.12 401 ILE A C 1
ATOM 3170 O O . ILE A 1 401 ? 31.561 5.259 -78.955 1.00 97.12 401 ILE A O 1
ATOM 3174 N N . ALA A 1 402 ? 31.063 7.423 -79.294 1.00 96.38 402 ALA A N 1
ATOM 3175 C CA . ALA A 1 402 ? 32.433 7.821 -79.604 1.00 96.38 402 ALA A CA 1
ATOM 3176 C C . ALA A 1 402 ? 33.317 7.930 -78.352 1.00 96.38 402 ALA A C 1
ATOM 3178 O O . ALA A 1 402 ? 34.493 7.559 -78.384 1.00 96.38 402 ALA A O 1
ATOM 3179 N N . TRP A 1 403 ? 32.760 8.434 -77.244 1.00 97.31 403 TRP A N 1
ATOM 3180 C CA . TRP A 1 403 ? 33.418 8.506 -75.934 1.00 97.31 403 TRP A CA 1
ATOM 3181 C C . TRP A 1 403 ? 32.421 8.780 -74.804 1.00 97.31 403 TRP A C 1
ATOM 3183 O O . TRP A 1 403 ? 31.235 9.012 -75.037 1.00 97.31 403 TRP A O 1
ATOM 3193 N N . TYR A 1 404 ? 32.924 8.789 -73.566 1.00 96.62 404 TYR A N 1
ATOM 3194 C CA . TYR A 1 404 ? 32.168 9.167 -72.376 1.00 96.62 404 TYR A CA 1
ATOM 3195 C C . TYR A 1 404 ? 32.709 10.475 -71.789 1.00 96.62 404 TYR A C 1
ATOM 3197 O O . TYR A 1 404 ? 33.908 10.632 -71.575 1.00 96.62 404 TYR A O 1
ATOM 3205 N N . THR A 1 405 ? 31.829 11.440 -71.536 1.00 95.69 405 THR A N 1
ATOM 3206 C CA . THR A 1 405 ? 32.160 12.754 -70.961 1.00 95.69 405 THR A CA 1
ATOM 3207 C C . THR A 1 405 ? 32.001 12.750 -69.438 1.00 95.69 405 THR A C 1
ATOM 3209 O O . THR A 1 405 ? 31.158 12.037 -68.893 1.00 95.69 405 THR A O 1
ATOM 3212 N N . SER A 1 406 ? 32.824 13.547 -68.752 1.00 90.31 406 SER A N 1
ATOM 3213 C CA . SER A 1 406 ? 32.750 13.755 -67.302 1.00 90.31 406 SER A CA 1
ATOM 3214 C C . SER A 1 406 ? 31.501 14.572 -66.926 1.00 90.31 406 SER A C 1
ATOM 3216 O O . SER A 1 406 ? 31.123 15.467 -67.679 1.00 90.31 406 SER A O 1
ATOM 3218 N N . PRO A 1 407 ? 30.867 14.351 -65.759 1.00 86.94 407 PRO A N 1
ATOM 3219 C CA . PRO A 1 407 ? 29.810 15.242 -65.268 1.00 86.94 407 PRO A CA 1
ATOM 3220 C C . PRO A 1 407 ? 30.343 16.629 -64.856 1.00 86.94 407 PRO A C 1
ATOM 3222 O O . PRO A 1 407 ? 29.580 17.588 -64.762 1.00 86.94 407 PRO A O 1
ATOM 3225 N N . THR A 1 408 ? 31.652 16.755 -64.622 1.00 89.12 408 THR A N 1
ATOM 3226 C CA . THR A 1 408 ? 32.327 17.989 -64.188 1.00 89.12 408 THR A CA 1
ATOM 3227 C C . THR A 1 408 ? 33.564 18.276 -65.041 1.00 89.12 408 THR A C 1
ATOM 3229 O O . THR A 1 408 ? 34.103 17.378 -65.684 1.00 89.12 408 THR A O 1
ATOM 3232 N N . GLY A 1 409 ? 34.033 19.524 -65.053 1.00 89.69 409 GLY A N 1
ATOM 3233 C CA . GLY A 1 409 ? 35.259 19.920 -65.751 1.00 89.69 409 GLY A CA 1
ATOM 3234 C C . GLY A 1 409 ? 35.075 21.124 -66.672 1.00 89.69 409 GLY A C 1
ATOM 3235 O O . GLY A 1 409 ? 34.101 21.875 -66.542 1.00 89.69 409 GLY A O 1
ATOM 3236 N N . ALA A 1 410 ? 36.027 21.319 -67.583 1.00 92.56 410 ALA A N 1
ATOM 3237 C CA . ALA A 1 410 ? 36.006 22.413 -68.547 1.00 92.56 410 ALA A CA 1
ATOM 3238 C C . ALA A 1 410 ? 34.896 22.209 -69.588 1.00 92.56 410 ALA A C 1
ATOM 3240 O O . ALA A 1 410 ? 34.481 21.086 -69.862 1.00 92.56 410 ALA A O 1
ATOM 3241 N N . ASN A 1 411 ? 34.393 23.294 -70.169 1.00 94.62 411 ASN A N 1
ATOM 3242 C CA . ASN A 1 411 ? 33.378 23.216 -71.217 1.00 94.62 411 ASN A CA 1
ATOM 3243 C C . ASN A 1 411 ? 34.003 22.800 -72.548 1.00 94.62 411 ASN A C 1
ATOM 3245 O O . ASN A 1 411 ? 35.054 23.315 -72.919 1.00 94.62 411 ASN A O 1
ATOM 3249 N N . VAL A 1 412 ? 33.303 21.944 -73.290 1.00 96.56 412 VAL A N 1
ATOM 3250 C CA . VAL A 1 412 ? 33.474 21.800 -74.737 1.00 96.56 412 VAL A CA 1
ATOM 3251 C C . VAL A 1 412 ? 32.304 22.510 -75.403 1.00 96.56 412 VAL A C 1
ATOM 3253 O O . VAL A 1 412 ? 31.145 22.164 -75.171 1.00 96.56 412 VAL A O 1
ATOM 3256 N N . TYR A 1 413 ? 32.607 23.528 -76.195 1.00 94.12 413 TYR A N 1
ATOM 3257 C CA . TYR A 1 413 ? 31.638 24.330 -76.925 1.00 94.12 413 TYR A CA 1
ATOM 3258 C C . TYR A 1 413 ? 31.406 23.758 -78.320 1.00 94.12 413 TYR A C 1
ATOM 3260 O O . TYR A 1 413 ? 32.367 23.329 -78.957 1.00 94.12 413 TYR A O 1
ATOM 3268 N N . ARG A 1 414 ? 30.156 23.779 -78.794 1.00 97.06 414 ARG A N 1
ATOM 3269 C CA . ARG A 1 414 ? 29.753 23.326 -80.134 1.00 97.06 414 ARG A CA 1
ATOM 3270 C C . ARG A 1 414 ? 29.382 24.509 -81.015 1.00 97.06 414 ARG A C 1
ATOM 3272 O O . ARG A 1 414 ? 28.644 25.399 -80.597 1.00 97.06 414 ARG A O 1
ATOM 3279 N N . LEU A 1 415 ? 29.896 24.510 -82.238 1.00 94.06 415 LEU A N 1
ATOM 3280 C CA . LEU A 1 415 ? 29.592 25.483 -83.284 1.00 94.06 415 LEU A CA 1
ATOM 3281 C C . LEU A 1 415 ? 29.040 24.752 -84.498 1.00 94.06 415 LEU A C 1
ATOM 3283 O O . LEU A 1 415 ? 29.514 23.664 -84.800 1.00 94.06 415 LEU A O 1
ATOM 3287 N N . TYR A 1 416 ? 28.102 25.369 -85.205 1.00 92.94 416 TYR A N 1
ATOM 3288 C CA . TYR A 1 416 ? 27.513 24.867 -86.441 1.00 92.94 416 TYR A CA 1
ATOM 3289 C C . TYR A 1 416 ? 27.786 25.832 -87.594 1.00 92.94 416 TYR A C 1
ATOM 3291 O O . TYR A 1 416 ? 27.587 27.041 -87.449 1.00 92.94 416 TYR A O 1
ATOM 3299 N N . ASN A 1 417 ? 28.189 25.312 -88.752 1.00 89.88 417 ASN A N 1
ATOM 3300 C CA . ASN A 1 417 ? 28.358 26.097 -89.969 1.00 89.88 417 ASN A CA 1
ATOM 3301 C C . ASN A 1 417 ? 27.049 26.150 -90.780 1.00 89.88 417 ASN A C 1
ATOM 3303 O O . ASN A 1 417 ? 26.712 25.167 -91.449 1.00 89.88 417 ASN A O 1
ATOM 3307 N N . PRO A 1 418 ? 26.316 27.282 -90.797 1.00 85.25 418 PRO A N 1
ATOM 3308 C CA . PRO A 1 418 ? 25.056 27.387 -91.528 1.00 85.25 418 PRO A CA 1
ATOM 3309 C C . PRO A 1 418 ? 25.243 27.574 -93.038 1.00 85.25 418 PRO A C 1
ATOM 3311 O O . PRO A 1 418 ? 24.250 27.601 -93.768 1.00 85.25 418 PRO A O 1
ATOM 3314 N N . THR A 1 419 ? 26.481 27.731 -93.524 1.00 79.75 419 THR A N 1
ATOM 3315 C CA . THR A 1 419 ? 26.720 27.887 -94.961 1.00 79.75 419 THR A CA 1
ATOM 3316 C C . THR A 1 419 ? 26.248 26.646 -95.717 1.00 79.75 419 THR A C 1
ATOM 3318 O O . THR A 1 419 ? 26.377 25.515 -95.246 1.00 79.75 419 THR A O 1
ATOM 3321 N N . ARG A 1 420 ? 25.643 26.841 -96.895 1.00 68.31 420 ARG A N 1
ATOM 3322 C CA . ARG A 1 420 ? 25.225 25.709 -97.728 1.00 68.31 420 ARG A CA 1
ATOM 3323 C C . ARG A 1 420 ? 26.470 24.965 -98.193 1.00 68.31 420 ARG A C 1
ATOM 3325 O O . ARG A 1 420 ? 27.380 25.580 -98.747 1.00 68.31 420 ARG A O 1
ATOM 3332 N N . TYR A 1 421 ? 26.480 23.648 -98.001 1.00 63.66 421 TYR A N 1
ATOM 3333 C CA . TYR A 1 421 ? 27.517 22.800 -98.570 1.00 63.66 421 TYR A CA 1
ATOM 3334 C C . TYR A 1 421 ? 27.504 22.969 -100.091 1.00 63.66 421 TYR A C 1
ATOM 3336 O O . TYR A 1 421 ? 26.506 22.672 -100.751 1.00 63.66 421 TYR A O 1
ATOM 3344 N N . HIS A 1 422 ? 28.607 23.467 -100.640 1.00 57.94 422 HIS A N 1
ATOM 3345 C CA . HIS A 1 422 ? 28.809 23.587 -102.075 1.00 57.94 422 HIS A CA 1
ATOM 3346 C C . HIS A 1 422 ? 30.016 22.731 -102.442 1.00 57.94 422 HIS A C 1
ATOM 3348 O O . HIS A 1 422 ? 31.117 22.986 -101.957 1.00 57.94 422 HIS A O 1
ATOM 3354 N N . LYS A 1 423 ? 29.808 21.710 -103.283 1.00 56.59 423 LYS A N 1
ATOM 3355 C CA . LYS A 1 423 ? 30.867 20.839 -103.811 1.00 56.59 423 LYS A CA 1
ATOM 3356 C C . LYS A 1 423 ? 31.258 21.329 -105.209 1.00 56.59 423 LYS A C 1
ATOM 3358 O O . LYS A 1 423 ? 30.479 21.121 -106.139 1.00 56.59 423 LYS A O 1
ATOM 3363 N N . PRO A 1 424 ? 32.408 21.997 -105.398 1.00 56.19 424 PRO A N 1
ATOM 3364 C CA . PRO A 1 424 ? 32.809 22.452 -106.724 1.00 56.19 424 PRO A CA 1
ATOM 3365 C C . PRO A 1 424 ? 33.190 21.279 -107.631 1.00 56.19 424 PRO A C 1
ATOM 3367 O O . PRO A 1 424 ? 33.681 20.250 -107.164 1.00 56.19 424 PRO A O 1
ATOM 3370 N N . LYS A 1 425 ? 33.009 21.457 -108.947 1.00 52.75 425 LYS A N 1
ATOM 3371 C CA . LYS A 1 425 ? 33.428 20.481 -109.970 1.00 52.75 425 LYS A CA 1
ATOM 3372 C C . LYS A 1 425 ? 34.956 20.305 -110.037 1.00 52.75 425 LYS A C 1
ATOM 3374 O O . LYS A 1 425 ? 35.404 19.210 -110.345 1.00 52.75 425 LYS A O 1
ATOM 3379 N N . HIS A 1 426 ? 35.742 21.324 -109.672 1.00 53.62 426 HIS A N 1
ATOM 3380 C CA . HIS A 1 426 ? 37.202 21.252 -109.522 1.00 53.62 426 HIS A CA 1
ATOM 3381 C C . HIS A 1 426 ? 37.654 22.202 -108.394 1.00 53.62 426 HIS A C 1
ATOM 3383 O O . HIS A 1 426 ? 37.733 23.408 -108.602 1.00 53.62 426 HIS A O 1
ATOM 3389 N N . GLY A 1 427 ? 37.919 21.690 -107.186 1.00 56.22 427 GLY A N 1
ATOM 3390 C CA . GLY A 1 427 ? 38.443 22.488 -106.061 1.00 56.22 427 GLY A CA 1
ATOM 3391 C C . GLY A 1 427 ? 37.536 22.570 -104.827 1.00 56.22 427 GLY A C 1
ATOM 3392 O O . GLY A 1 427 ? 36.463 21.985 -104.804 1.00 56.22 427 GLY A O 1
ATOM 3393 N N . ARG A 1 428 ? 38.033 23.236 -103.775 1.00 52.38 428 ARG A N 1
ATOM 3394 C CA . ARG A 1 428 ? 37.677 23.086 -102.343 1.00 52.38 428 ARG A CA 1
ATOM 3395 C C . ARG A 1 428 ? 36.188 23.276 -102.016 1.00 52.38 428 ARG A C 1
ATOM 3397 O O . ARG A 1 428 ? 35.612 24.308 -102.341 1.00 52.38 428 ARG A O 1
ATOM 3404 N N . GLY A 1 429 ? 35.594 22.303 -101.322 1.00 57.06 429 GLY A N 1
ATOM 3405 C CA . GLY A 1 429 ? 34.247 22.432 -100.761 1.00 57.06 429 GLY A CA 1
ATOM 3406 C C . GLY A 1 429 ? 34.249 23.266 -99.482 1.00 57.06 429 GLY A C 1
ATOM 3407 O O . GLY A 1 429 ? 35.179 23.168 -98.684 1.00 57.06 429 GLY A O 1
ATOM 3408 N N . ASN A 1 430 ? 33.208 24.075 -99.284 1.00 58.03 430 ASN A N 1
ATOM 3409 C CA . ASN A 1 430 ? 32.976 24.738 -98.003 1.00 58.03 430 ASN A CA 1
ATOM 3410 C C . ASN A 1 430 ? 32.205 23.756 -97.118 1.00 58.03 430 ASN A C 1
ATOM 3412 O O . ASN A 1 430 ? 31.149 23.288 -97.549 1.00 58.03 430 ASN A O 1
ATOM 3416 N N . GLY A 1 431 ? 32.737 23.433 -95.933 1.00 62.69 431 GLY A N 1
ATOM 3417 C CA . GLY A 1 431 ? 32.188 22.498 -94.936 1.00 62.69 431 GLY A CA 1
ATOM 3418 C C . GLY A 1 431 ? 30.822 22.914 -94.375 1.00 62.69 431 GLY A C 1
ATOM 3419 O O . GLY A 1 431 ? 30.656 23.161 -93.187 1.00 62.69 431 GLY A O 1
ATOM 3420 N N . GLY A 1 432 ? 29.828 23.077 -95.241 1.00 75.12 432 GLY A N 1
ATOM 3421 C CA . GLY A 1 432 ? 28.477 23.461 -94.874 1.00 75.12 432 GLY A CA 1
ATOM 3422 C C . GLY A 1 432 ? 27.774 22.351 -94.103 1.00 75.12 432 GLY A C 1
ATOM 3423 O O . GLY A 1 432 ? 27.873 21.171 -94.451 1.00 75.12 432 GLY A O 1
ATOM 3424 N N . GLY A 1 433 ? 27.053 22.724 -93.049 1.00 81.44 433 GLY A N 1
ATOM 3425 C CA . GLY A 1 433 ? 26.400 21.774 -92.150 1.00 81.44 433 GLY A CA 1
ATOM 3426 C C . GLY A 1 433 ? 27.351 21.044 -91.192 1.00 81.44 433 GLY A C 1
ATOM 3427 O O . GLY A 1 433 ? 26.971 20.020 -90.624 1.00 81.44 433 GLY A O 1
ATOM 3428 N N . GLU A 1 434 ? 28.590 21.513 -91.072 1.00 88.06 434 GLU A N 1
ATOM 3429 C CA . GLU A 1 434 ? 29.617 20.957 -90.197 1.00 88.06 434 GLU A CA 1
ATOM 3430 C C . GLU A 1 434 ? 29.480 21.451 -88.753 1.00 88.06 434 GLU A C 1
ATOM 3432 O O . GLU A 1 434 ? 29.020 22.572 -88.515 1.00 88.06 434 GLU A O 1
ATOM 3437 N N . HIS A 1 435 ? 29.943 20.630 -87.804 1.00 92.31 435 HIS A N 1
ATOM 3438 C CA . HIS A 1 435 ? 30.126 21.032 -86.417 1.00 92.31 435 HIS A CA 1
ATOM 3439 C C . HIS A 1 435 ? 31.595 21.046 -85.994 1.00 92.31 435 HIS A C 1
ATOM 3441 O O . HIS A 1 435 ? 32.357 20.133 -86.310 1.00 92.31 435 HIS A O 1
ATOM 3447 N N . VAL A 1 436 ? 31.961 22.053 -85.202 1.00 93.12 436 VAL A N 1
ATOM 3448 C CA . VAL A 1 436 ? 33.258 22.139 -84.520 1.00 93.12 436 VAL A CA 1
ATOM 3449 C C . VAL A 1 436 ? 33.045 22.126 -83.012 1.00 93.12 436 VAL A C 1
ATOM 3451 O O . VAL A 1 436 ? 32.153 22.789 -82.485 1.00 93.12 436 VAL A O 1
ATOM 3454 N N . TYR A 1 437 ? 33.908 21.383 -82.327 1.00 95.50 437 TYR A N 1
ATOM 3455 C CA . TYR A 1 437 ? 33.960 21.227 -80.879 1.00 95.50 437 TYR A CA 1
ATOM 3456 C C . TYR A 1 437 ? 35.304 21.723 -80.347 1.00 95.50 437 TYR A C 1
ATOM 3458 O O . TYR A 1 437 ? 36.365 21.303 -80.828 1.00 95.50 437 TYR A O 1
ATOM 3466 N N . THR A 1 438 ? 35.270 22.621 -79.363 1.00 92.88 438 THR A N 1
ATOM 3467 C CA . THR A 1 438 ? 36.482 23.223 -78.791 1.00 92.88 438 THR A CA 1
ATOM 3468 C C . THR A 1 438 ? 36.351 23.511 -77.302 1.00 92.88 438 THR A C 1
ATOM 3470 O O . THR A 1 438 ? 35.287 23.884 -76.817 1.00 92.88 438 THR A O 1
ATOM 3473 N N . THR A 1 439 ? 37.449 23.367 -76.564 1.00 92.94 439 THR A N 1
ATOM 3474 C CA . THR A 1 439 ? 37.573 23.830 -75.173 1.00 92.94 439 THR A CA 1
ATOM 3475 C C . THR A 1 439 ? 37.964 25.301 -75.074 1.00 92.94 439 THR A C 1
ATOM 3477 O O . THR A 1 439 ? 37.799 25.923 -74.023 1.00 92.94 439 THR A O 1
ATOM 3480 N N . SER A 1 440 ? 38.464 25.884 -76.166 1.00 90.50 440 SER A N 1
ATOM 3481 C CA . SER A 1 440 ? 38.875 27.279 -76.218 1.00 90.50 440 SER A CA 1
ATOM 3482 C C . SER A 1 440 ? 37.662 28.175 -76.417 1.00 90.50 440 SER A C 1
ATOM 3484 O O . SER A 1 440 ? 37.090 28.270 -77.504 1.00 90.50 440 SER A O 1
ATOM 3486 N N . TYR A 1 441 ? 37.297 28.905 -75.365 1.00 88.38 441 TYR A N 1
ATOM 3487 C CA . TYR A 1 441 ? 36.259 29.929 -75.473 1.00 88.38 441 TYR A CA 1
ATOM 3488 C C . TYR A 1 441 ? 36.653 31.049 -76.459 1.00 88.38 441 TYR A C 1
ATOM 3490 O O . TYR A 1 441 ? 35.798 31.624 -77.128 1.00 88.38 441 TYR A O 1
ATOM 3498 N N . GLY A 1 442 ? 37.956 31.319 -76.620 1.00 87.62 442 GLY A N 1
ATOM 3499 C CA . GLY A 1 442 ? 38.464 32.266 -77.616 1.00 87.62 442 GLY A CA 1
ATOM 3500 C C . GLY A 1 442 ? 38.260 31.798 -79.062 1.00 87.62 442 GLY A C 1
ATOM 3501 O O . GLY A 1 442 ? 37.868 32.603 -79.908 1.00 87.62 442 GLY A O 1
ATOM 3502 N N . GLU A 1 443 ? 38.467 30.505 -79.344 1.00 88.94 443 GLU A N 1
ATOM 3503 C CA . GLU A 1 443 ? 38.157 29.897 -80.650 1.00 88.94 443 GLU A CA 1
ATOM 3504 C C . GLU A 1 443 ? 36.648 29.944 -80.910 1.00 88.94 443 GLU A C 1
ATOM 3506 O O . GLU A 1 443 ? 36.232 30.417 -81.964 1.00 88.94 443 GLU A O 1
ATOM 3511 N N . TYR A 1 444 ? 35.833 29.576 -79.915 1.00 90.19 444 TYR A N 1
ATOM 3512 C CA . TYR A 1 444 ? 34.372 29.655 -79.991 1.00 90.19 444 TYR A CA 1
ATOM 3513 C C . TYR A 1 444 ? 33.884 31.052 -80.405 1.00 90.19 444 TYR A C 1
ATOM 3515 O O . TYR A 1 444 ? 33.164 31.194 -81.393 1.00 90.19 444 TYR A O 1
ATOM 3523 N N . LEU A 1 445 ? 34.336 32.107 -79.721 1.00 86.38 445 LEU A N 1
ATOM 3524 C CA . LEU A 1 445 ? 33.960 33.479 -80.075 1.00 86.38 445 LEU A CA 1
ATOM 3525 C C . LEU A 1 445 ? 34.496 33.907 -81.446 1.00 86.38 445 LEU A C 1
ATOM 3527 O O . LEU A 1 445 ? 33.808 34.613 -82.181 1.00 86.38 445 LEU A O 1
ATOM 3531 N N . SER A 1 446 ? 35.713 33.500 -81.807 1.00 89.06 446 SER A N 1
ATOM 3532 C CA . SER A 1 446 ? 36.325 33.892 -83.083 1.00 89.06 446 SER A CA 1
ATOM 3533 C C . SER A 1 446 ? 35.623 33.248 -84.279 1.00 89.06 446 SER A C 1
ATOM 3535 O O . SER A 1 446 ? 35.395 33.919 -85.283 1.00 89.06 446 SER A O 1
ATOM 3537 N N . VAL A 1 447 ? 35.211 31.984 -84.156 1.00 87.88 447 VAL A N 1
ATOM 3538 C CA . VAL A 1 447 ? 34.477 31.259 -85.203 1.00 87.88 447 VAL A CA 1
ATOM 3539 C C . VAL A 1 447 ? 33.041 31.793 -85.341 1.00 87.88 447 VAL A C 1
ATOM 3541 O O . VAL A 1 447 ? 32.549 31.923 -86.461 1.00 87.88 447 VAL A O 1
ATOM 3544 N N . ILE A 1 448 ? 32.406 32.239 -84.246 1.00 89.12 448 ILE A N 1
ATOM 3545 C CA . ILE A 1 448 ? 31.126 32.977 -84.307 1.00 89.12 448 ILE A CA 1
ATOM 3546 C C . ILE A 1 448 ? 31.271 34.286 -85.087 1.00 89.12 448 ILE A C 1
ATOM 3548 O O . ILE A 1 448 ? 30.463 34.570 -85.970 1.00 89.12 448 ILE A O 1
ATOM 3552 N N . ARG A 1 449 ? 32.321 35.077 -84.817 1.00 89.81 449 ARG A N 1
ATOM 3553 C CA . ARG A 1 449 ? 32.592 36.313 -85.579 1.00 89.81 449 ARG A CA 1
ATOM 3554 C C . ARG A 1 449 ? 32.856 36.043 -87.061 1.00 89.81 449 ARG A C 1
ATOM 3556 O O . ARG A 1 449 ? 32.578 36.905 -87.885 1.00 89.81 449 ARG A O 1
ATOM 3563 N N . ALA A 1 450 ? 33.349 34.851 -87.398 1.00 86.12 450 ALA A N 1
ATOM 3564 C CA . ALA A 1 450 ? 33.524 34.389 -88.773 1.00 86.12 450 ALA A CA 1
ATOM 3565 C C . ALA A 1 450 ? 32.221 33.875 -89.431 1.00 86.12 450 ALA A C 1
ATOM 3567 O O . ALA A 1 450 ? 32.268 33.351 -90.543 1.00 86.12 450 ALA A O 1
ATOM 3568 N N . GLY A 1 451 ? 31.063 34.019 -88.773 1.00 86.19 451 GLY A N 1
ATOM 3569 C CA . GLY A 1 451 ? 29.739 33.738 -89.340 1.00 86.19 451 GLY A CA 1
ATOM 3570 C C . GLY A 1 451 ? 29.151 32.364 -89.004 1.00 86.19 451 GLY A C 1
ATOM 3571 O O . GLY A 1 451 ? 28.096 32.010 -89.531 1.00 86.19 451 GLY A O 1
ATOM 3572 N N . TRP A 1 452 ? 29.795 31.578 -88.138 1.00 92.25 452 TRP A N 1
ATOM 3573 C CA . TRP A 1 452 ? 29.231 30.314 -87.653 1.00 92.25 452 TRP A CA 1
ATOM 3574 C C . TRP A 1 452 ? 28.246 30.553 -86.505 1.00 92.25 452 TRP A C 1
ATOM 3576 O O . TRP A 1 452 ? 28.348 31.526 -85.757 1.00 92.25 452 TRP A O 1
ATOM 3586 N N . ARG A 1 453 ? 27.301 29.629 -86.315 1.00 93.75 453 ARG A N 1
ATOM 3587 C CA . ARG A 1 453 ? 26.359 29.670 -85.193 1.00 93.75 453 ARG A CA 1
ATOM 3588 C C . ARG A 1 453 ? 26.967 28.980 -83.975 1.00 93.75 453 ARG A C 1
ATOM 3590 O O . ARG A 1 453 ? 27.286 27.798 -84.031 1.00 93.75 453 ARG A O 1
ATOM 3597 N N . GLY A 1 454 ? 27.088 29.699 -82.862 1.00 91.44 454 GLY A N 1
ATOM 3598 C CA . GLY A 1 454 ? 27.431 29.103 -81.572 1.00 91.44 454 GLY A CA 1
ATOM 3599 C C . GLY A 1 454 ? 26.226 28.396 -80.952 1.00 91.44 454 GLY A C 1
ATOM 3600 O O . GLY A 1 454 ? 25.167 29.002 -80.820 1.00 91.44 454 GLY A O 1
ATOM 3601 N N . GLU A 1 455 ? 26.381 27.132 -80.564 1.00 92.12 455 GLU A N 1
ATOM 3602 C CA . GLU A 1 455 ? 25.312 26.307 -79.977 1.00 92.12 455 GLU A CA 1
ATOM 3603 C C . GLU A 1 455 ? 25.526 26.039 -78.477 1.00 92.12 455 GLU A C 1
ATOM 3605 O O . GLU A 1 455 ? 24.832 25.231 -77.864 1.00 92.12 455 GLU A O 1
ATOM 3610 N N . GLY A 1 456 ? 26.472 26.754 -77.862 1.00 93.00 456 GLY A N 1
ATOM 3611 C CA . GLY A 1 456 ? 26.751 26.683 -76.433 1.00 93.00 456 GLY A CA 1
ATOM 3612 C C . GLY A 1 456 ? 27.599 25.477 -76.034 1.00 93.00 456 GLY A C 1
ATOM 3613 O O . GLY A 1 456 ? 28.430 24.985 -76.798 1.00 93.00 456 GLY A O 1
ATOM 3614 N N . VAL A 1 457 ? 27.443 25.047 -74.780 1.00 95.00 457 VAL A N 1
ATOM 3615 C CA . VAL A 1 457 ? 28.207 23.936 -74.197 1.00 95.00 457 VAL A CA 1
ATOM 3616 C C . VAL A 1 457 ? 27.581 22.612 -74.619 1.00 95.00 457 VAL A C 1
ATOM 3618 O O . VAL A 1 457 ? 26.445 22.325 -74.252 1.00 95.00 457 VAL A O 1
ATOM 3621 N N . ALA A 1 458 ? 28.343 21.777 -75.321 1.00 95.00 458 ALA A N 1
ATOM 3622 C CA . ALA A 1 458 ? 27.900 20.441 -75.700 1.00 95.00 458 ALA A CA 1
ATOM 3623 C C . ALA A 1 458 ? 28.093 19.423 -74.569 1.00 95.00 458 ALA A C 1
ATOM 3625 O O . ALA A 1 458 ? 27.205 18.613 -74.309 1.00 95.00 458 ALA A O 1
ATOM 3626 N N . TRP A 1 459 ? 29.236 19.471 -73.875 1.00 96.19 459 TRP A N 1
ATOM 3627 C CA . TRP A 1 459 ? 29.530 18.626 -72.709 1.00 96.19 459 TRP A CA 1
ATOM 3628 C C . TRP A 1 459 ? 30.722 19.153 -71.892 1.00 96.19 459 TRP A C 1
ATOM 3630 O O . TRP A 1 459 ? 31.292 20.201 -72.205 1.00 96.19 459 TRP A O 1
ATOM 3640 N N . LYS A 1 460 ? 31.100 18.430 -70.825 1.00 95.12 460 LYS A N 1
ATOM 3641 C CA . LYS A 1 460 ? 32.266 18.743 -69.983 1.00 95.12 460 LYS A CA 1
ATOM 3642 C C . LYS A 1 460 ? 33.464 17.837 -70.290 1.00 95.12 460 LYS A C 1
ATOM 3644 O O . LYS A 1 460 ? 33.321 16.688 -70.698 1.00 95.12 460 LYS A O 1
ATOM 3649 N N . THR A 1 461 ? 34.672 18.323 -70.071 1.00 92.50 461 THR A N 1
ATOM 3650 C CA . THR A 1 461 ? 35.915 17.581 -70.315 1.00 92.50 461 THR A CA 1
ATOM 3651 C C . THR A 1 461 ? 36.848 17.688 -69.113 1.00 92.50 461 THR A C 1
ATOM 3653 O O . THR A 1 461 ? 36.775 18.660 -68.362 1.00 92.50 461 THR A O 1
ATOM 3656 N N . MET A 1 462 ? 37.688 16.672 -68.912 1.00 85.12 462 MET A N 1
ATOM 3657 C CA . MET A 1 462 ? 38.604 16.551 -67.772 1.00 85.12 462 MET A CA 1
ATOM 3658 C C . MET A 1 462 ? 39.907 17.341 -67.934 1.00 85.12 462 MET A C 1
ATOM 3660 O O . MET A 1 462 ? 40.408 17.428 -69.075 1.00 85.12 462 MET A O 1
#

Radius of gyration: 81.6 Å; Cα contacts (8 Å, |Δi|>4): 828; chains: 1; bounding box: 131×52×228 Å

Foldseek 3Di:
DDDDDDDDDDDDDDDDDDWDWDWDWDDDPRDTDDIDIATADDDDDDDDDDDDDDDDPDDDDPDDDHDDDDDDDDPPVVVVVVVVVVVVVLQPDKAKEAEAAVQFDDDDIDIGRAQDFDDDTPQTDHPQWDWPAWDQVPHGDDSVGGDHYYTYTYIDIDGHFDKAKEAEAAVQFDHDDIDIGTAQDFDDQDDFTDHPQWDWPAWDQVPHGDDRVGGHHHHGYTYIDIDGNPPDFDKAKEAEAAVQFDDDDIDIGTAQAFDDQDDFTDHPQWDWPAWDQVPHGDDRVGGHRHHGYTYIDTDGDPPDDPPDDPPFAKQFKWWWADQQARAIDIASDPVVVVVVVVVVIHGPQVPGGLFIFTAPPPPPWAFWWWWADPVNRAIDTASDVVVVVVVVVVPTDTPGTRGTHDQDAAFWWKWFACDDFDDDPDTGTHSHRYMDIHSDPVVLVVVVVVPIHTPGGRGHGD

Secondary structure (DSSP, 8-state):
-------------SS--PPPEEEEEEEETTEEEEEEEEE---S-------------SS---S------SS--PPPHHHHHHHHHHHHHHHHH-EEEEEEE-TTSS----EEEETTPBPPPPPPP--TTEEEEEEEETTEEPPTTSB--S-EEEEEEEEE---EEEEEEE-TTSS----EEEETTPBPPPPPPP--TTEEEEEEEETTEEPPTTSB--S-EEEEEEEEEPPP---EEEEEEE-TTSS----EEEETTPBPPPPPPP--TTEEEEEEEETTEEP-TTSB--S-EEEEEEEEEPP--S--------EEEEEEEE-TTT--EEEES-HHHHHHHHHTT-EETTTTS-SEEEE-TTSTT-EEEEEEE-TTT--EEEES-HHHHHHHHHTTPEEEEEEEEEBSSSEEEEEEE--SPPB--SSSPPB-TT-EEEES-HHHHHHHHHTTPEEEEEEEEE-

Solvent-accessible surface area (backbone atoms only — not comparable to full-atom values): 27908 Å² total; per-residue (Å²): 133,89,87,84,89,87,86,88,89,89,88,82,96,70,98,72,87,82,77,58,73,54,77,54,75,48,66,61,95,90,44,79,78,46,77,50,84,44,75,77,70,94,69,97,72,78,87,78,86,74,83,91,72,92,69,84,87,85,81,73,85,94,76,91,80,90,85,86,84,96,69,90,68,75,59,68,72,57,56,52,52,49,50,53,48,52,50,50,51,53,69,65,35,66,29,45,41,39,52,44,41,76,83,32,43,90,54,84,68,46,79,37,44,56,64,34,54,58,80,80,72,82,83,56,56,37,93,66,43,42,76,71,48,43,19,49,81,93,43,75,60,59,55,85,48,57,35,84,56,72,43,64,32,37,44,41,73,43,77,58,84,54,70,25,45,42,38,52,42,39,76,83,32,43,87,52,84,63,45,80,35,52,56,59,35,56,57,80,80,72,82,82,57,57,38,93,63,42,44,75,74,49,45,18,50,87,88,46,76,61,60,55,87,47,60,34,81,55,70,40,67,31,36,44,44,72,45,77,54,76,82,81,79,54,68,26,44,41,38,51,43,38,76,85,30,41,89,51,83,64,46,79,36,51,56,58,37,56,57,80,80,72,81,82,55,56,37,94,74,42,43,73,73,47,46,18,48,87,92,45,76,61,65,54,86,46,57,35,78,55,72,42,66,30,35,44,41,69,41,70,49,76,74,70,74,77,77,75,73,82,77,73,49,74,39,50,27,35,46,34,36,30,82,58,50,50,44,61,47,78,41,60,46,66,68,58,52,54,50,43,37,75,73,67,28,41,61,77,44,77,89,47,54,65,46,30,29,33,40,77,88,40,87,70,41,42,60,27,36,30,37,37,32,86,88,81,69,37,50,48,78,39,65,47,65,67,59,52,55,49,42,39,73,74,68,28,43,77,70,48,68,63,48,20,29,34,78,56,66,49,55,28,33,32,33,36,30,78,52,76,63,47,79,53,97,81,61,66,24,53,40,31,68,29,56,50,77,40,62,48,67,67,56,54,54,52,45,34,75,73,68,33,45,73,70,50,70,62,50,29,25,97

Organism: NCBI:txid2020964

Nearest PDB structures (foldseek):
  7pv9-assembly2_B  TM=7.820E-01  e=3.701E-04  Listeria monocytogenes EGD-e
  7pv8-assembly1_A  TM=6.573E-01  e=3.889E-04  Listeria monocytogenes EGD-e
  2kvz-assembly1_A  TM=3.932E-01  e=6.058E+00  Listeria monocytogenes

pLDDT: mean 81.31, std 22.19, range [23.69, 98.5]

Mean predicted aligned error: 20.71 Å

Sequence (462 aa):
GHYTTYVNGNWSQIHQRYNEYVYATIAISNTVYAQNYYSKTSGSVNDPYMPGWGFPNDILPEDGEYISNQNMTLPENLLEKFDQYMALLDASTTYTVSFDPAGGTTVPTQTVKKNAKASQPADPTRSGYSFAGWFNGNTRYDFNTPVTGNLKLVAHWTANTVYRTVSFDSAGGTAVTSQKVVDGSRAVQPKAPTRSGYSFTGWYNGNAKWDFNTPVTSDLKLTARWTAIPPQTVYRTVSFDSAGGSAVASQRVANGSRAVQPKAPTRSGYTFTGWYQGSAKYDFSRPVTGDLKLTARWSRNQQPSKPSKPTVRRVPVYRVYNRNSGLHHYTTSKAENDMLVRLGWRDENRGGSSFVTVGRDTPGARPVYREYNRRSGNHNWTLNKAEHDMLVRLGWRDEGIAWYTSPTGANVYRLYNPTRYHKPKHGRGNGGGEHVYTTSYGEYLSVIRAGWRGEGVAWKTM